Protein AF-A0A9N8EQL4-F1 (afdb_monomer)

Radius of gyration: 40.61 Å; Cα contacts (8 Å, |Δi|>4): 256; chains: 1; bounding box: 116×102×112 Å

Nearest PDB structures (foldseek):
  4igg-assembly1_B  TM=1.109E-01  e=1.130E+00  Homo sapiens

Mean predicted aligned error: 20.44 Å

Solvent-accessible surface area (backbone atoms only — not comparable to full-atom values): 41469 Å² total; per-residue (Å²): 139,85,81,80,78,74,87,68,66,78,86,75,58,50,52,64,59,48,33,56,56,42,54,61,51,67,72,41,88,84,55,55,69,75,57,42,54,52,46,50,58,49,37,58,51,29,48,55,47,47,56,52,39,72,76,68,71,62,77,63,97,49,57,72,53,55,50,52,41,52,54,41,54,54,48,58,75,73,49,81,53,65,71,59,38,54,52,42,52,56,49,39,53,53,46,50,53,53,46,52,51,51,52,50,55,51,51,52,52,50,50,51,53,48,53,52,50,45,54,55,46,52,62,45,52,78,69,52,81,52,68,71,63,37,53,53,50,50,55,52,42,54,55,48,50,56,52,44,51,61,48,52,56,55,49,52,58,62,51,58,64,66,74,56,70,85,70,76,84,81,83,86,83,82,90,84,83,89,82,84,90,84,86,83,88,82,87,87,83,87,82,86,81,91,78,84,78,89,76,86,81,80,80,76,80,75,79,78,70,83,78,83,70,61,66,70,56,42,70,77,36,51,75,59,47,57,50,47,53,55,45,54,56,49,52,76,72,47,83,53,64,71,60,37,54,54,48,52,58,50,44,54,56,49,50,57,51,50,53,56,48,54,54,48,51,59,52,48,55,58,50,53,76,71,59,83,82,76,90,84,78,85,87,77,92,69,88,76,77,72,85,92,64,64,68,69,50,43,74,76,36,47,76,60,43,53,50,48,52,56,46,52,56,49,57,73,74,48,82,53,64,73,61,39,53,52,48,51,55,50,43,54,56,52,50,54,49,50,53,52,50,52,50,49,48,54,53,45,53,58,49,72,76,47,55,67,72,57,55,52,50,46,55,50,44,60,53,46,62,73,70,53,84,52,66,68,64,38,51,53,47,49,54,52,44,53,54,50,52,51,55,50,49,55,53,47,52,31,59,73,48,38,90,64,26,47,52,54,57,50,39,56,50,36,52,56,50,39,75,70,42,90,46,69,73,56,31,55,56,32,50,58,50,39,52,56,41,50,53,52,46,56,75,66,46,77,74,82,70,90,64,77,89,72,52,72,66,56,55,57,46,52,57,48,47,55,54,50,42,58,53,22,61,77,65,70,36,61,78,54,40,42,55,45,31,54,51,48,42,35,65,73,40,50,91,48,81,90,68,73,76,64,94,84,62,64,85,92,46,53,70,60,48,22,55,53,40,33,53,9,49,57,45,56,73,75,45,82,83,57,90,89,56,60,73,74,41,62,76,53,51,70,97,70,60,47,66,65,55,39,45,72,75,68,43,60,66,75,55,54,53,52,49,51,55,48,52,58,52,56,60,66,72,72,74,82,84,83,79,89,86,82,89,81,89,81,92,76,88,76,92,85,83,90,80,90,89,80,87,86,78,83,86,80,90,78,80,92,79,90,81,83,88,80,87,78,84,89,78,84,92,77,90,84,82,91,87,80,90,78,86,79,84,85,76,87,78,87,83,84,82,89,78,89,80,83,88,81,88,84,82,85,79,86,79,87,86,137

Secondary structure (DSSP, 8-state):
---------TTS--HHHHHHHHHHHHTSTT--HHHHHHHHHHHHHHHHHHHHHHHH----SSHHHHHHHHHHHHHHHH---HHHHHHHHHHHHHHHHHHHHHHHHHHHHHHHHHHHHHHHHHHHHTT---HHHHHHHHHHHHHHHHHHHHHHHHHHHHHHTTTTTTSTTSS-------------------------------------------HHHHHH-HHHHHHHHHHHHHHHH---HHHHHHHHHHHHHHHHHHHHHHHHHHHHHHHHTTTTT-----------PPP---HHHHHH-HHHHHHHHHHHHHHHH---HHHHHHHHHHHHHHHHHHHHHHHHHHHHHHHHT--HHHHHHHHHHHHHTTT---HHHHHHHHHHHHHHHHHHHHHHHHHHTHHHHHHHHHHHHHHHHHHT--SHHHHHHHHHHHHHHHHHHHHHS---S------HHHHHHHHHHHHHHHHHHHTT-HHHHHHHHHHHHHHHT-S-TTS---TT--GGGHHHHHHHHHHHHHHHHHSPPPTTS-HHHHTTS-S---HHHHHHHHS-HHHHHHHHHHHHHHHTSSSSS-S----------------------------------------------------------PPPPP----------------

Structure (mmCIF, N/CA/C/O backbone):
data_AF-A0A9N8EQL4-F1
#
_entry.id   AF-A0A9N8EQL4-F1
#
loop_
_atom_site.group_PDB
_atom_site.id
_atom_site.type_symbol
_atom_site.label_atom_id
_atom_site.label_alt_id
_atom_site.label_comp_id
_atom_site.label_asym_id
_atom_site.label_entity_id
_atom_site.label_seq_id
_atom_site.pdbx_PDB_ins_code
_atom_site.Cartn_x
_atom_site.Cartn_y
_atom_site.Cartn_z
_atom_site.occupancy
_atom_site.B_iso_or_equiv
_atom_site.auth_seq_id
_atom_site.auth_comp_id
_atom_site.auth_asym_id
_atom_site.auth_atom_id
_atom_site.pdbx_PDB_model_num
ATOM 1 N N . MET A 1 1 ? 30.449 40.321 21.499 1.00 38.22 1 MET A N 1
ATOM 2 C CA . MET A 1 1 ? 30.575 39.384 20.358 1.00 38.22 1 MET A CA 1
ATOM 3 C C . MET A 1 1 ? 29.457 38.340 20.396 1.00 38.22 1 MET A C 1
ATOM 5 O O . MET A 1 1 ? 29.540 37.383 21.153 1.00 38.22 1 MET A O 1
ATOM 9 N N . GLY A 1 2 ? 28.374 38.540 19.640 1.00 37.50 2 GLY A N 1
ATOM 10 C CA . GLY A 1 2 ? 27.228 37.623 19.613 1.00 37.50 2 GLY A CA 1
ATOM 11 C C . GLY A 1 2 ? 27.348 36.599 18.486 1.00 37.50 2 GLY A C 1
ATOM 12 O O . GLY A 1 2 ? 27.033 36.903 17.336 1.00 37.50 2 GLY A O 1
ATOM 13 N N . THR A 1 3 ? 27.781 35.376 18.791 1.00 39.97 3 THR A N 1
ATOM 14 C CA . THR A 1 3 ? 27.776 34.288 17.807 1.00 39.97 3 THR A CA 1
ATOM 15 C C . THR A 1 3 ? 26.335 33.836 17.561 1.00 39.97 3 THR A C 1
ATOM 17 O O . THR A 1 3 ? 25.688 33.200 18.394 1.00 39.97 3 THR A O 1
ATOM 20 N N . LYS A 1 4 ? 25.791 34.182 16.388 1.00 38.03 4 LYS A N 1
ATOM 21 C CA . LYS A 1 4 ? 24.491 33.680 15.924 1.00 38.03 4 LYS A CA 1
ATOM 22 C C . LYS A 1 4 ? 24.575 32.154 15.788 1.00 38.03 4 LYS A C 1
ATOM 24 O O . LYS A 1 4 ? 25.094 31.635 14.800 1.00 38.03 4 LYS A O 1
ATOM 29 N N . LEU A 1 5 ? 24.056 31.431 16.783 1.00 42.59 5 LEU A N 1
ATOM 30 C CA . LEU A 1 5 ? 23.903 29.977 16.754 1.00 42.59 5 LEU A CA 1
ATOM 31 C C . LEU A 1 5 ? 23.046 29.579 15.543 1.00 42.59 5 LEU A C 1
ATOM 33 O O . LEU A 1 5 ? 21.822 29.738 15.536 1.00 42.59 5 LEU A O 1
ATOM 37 N N . LYS A 1 6 ? 23.701 29.042 14.506 1.00 48.06 6 LYS A N 1
ATOM 38 C CA . LYS A 1 6 ? 23.047 28.415 13.352 1.00 48.06 6 LYS A CA 1
ATOM 39 C C . LYS A 1 6 ? 22.039 27.386 13.880 1.00 48.06 6 LYS A C 1
ATOM 41 O O . LYS A 1 6 ? 22.406 26.496 14.648 1.00 48.06 6 LYS A O 1
ATOM 46 N N . LYS A 1 7 ? 20.766 27.492 13.476 1.00 49.44 7 LYS A N 1
ATOM 47 C CA . LYS A 1 7 ? 19.726 26.484 13.752 1.00 49.44 7 LYS A CA 1
ATOM 48 C C . LYS A 1 7 ? 20.105 25.185 13.031 1.00 49.44 7 LYS A C 1
ATOM 50 O O . LYS A 1 7 ? 19.648 24.923 11.923 1.00 49.44 7 LYS A O 1
ATOM 55 N N . SER A 1 8 ? 20.985 24.392 13.638 1.00 52.16 8 SER A N 1
ATOM 56 C CA . SER A 1 8 ? 21.364 23.083 13.123 1.00 52.16 8 SER A CA 1
ATOM 57 C C . SER A 1 8 ? 20.142 22.169 13.117 1.00 52.16 8 SER A C 1
ATOM 59 O O . SER A 1 8 ? 19.316 22.163 14.038 1.00 52.16 8 SER A O 1
ATOM 61 N N . ASN A 1 9 ? 20.001 21.430 12.021 1.00 64.06 9 ASN A N 1
ATOM 62 C CA . ASN A 1 9 ? 18.875 20.554 11.756 1.00 64.06 9 ASN A CA 1
ATOM 63 C C . ASN A 1 9 ? 18.870 19.424 12.803 1.00 64.06 9 ASN A C 1
ATOM 65 O O . ASN A 1 9 ? 19.632 18.466 12.696 1.00 64.06 9 ASN A O 1
ATOM 69 N N . ALA A 1 10 ? 18.038 19.551 13.844 1.00 58.00 10 ALA A N 1
ATOM 70 C CA . ALA A 1 10 ? 18.048 18.684 15.031 1.00 58.00 10 ALA A CA 1
ATOM 71 C C . ALA A 1 10 ? 17.836 17.184 14.727 1.00 58.00 10 ALA A C 1
ATOM 73 O O . ALA A 1 10 ? 18.070 16.339 15.591 1.00 58.00 10 ALA A O 1
ATOM 74 N N . ALA A 1 11 ? 17.400 16.855 13.507 1.00 62.19 11 ALA A N 1
ATOM 75 C CA . ALA A 1 11 ? 17.237 15.492 13.022 1.00 62.19 11 ALA A CA 1
ATOM 76 C C . ALA A 1 11 ? 18.567 14.768 12.730 1.00 62.19 11 ALA A C 1
ATOM 78 O O . ALA A 1 11 ? 18.601 13.547 12.852 1.00 62.19 11 ALA A O 1
ATOM 79 N N . ASN A 1 12 ? 19.646 15.493 12.406 1.00 74.81 12 ASN A N 1
ATOM 80 C CA . ASN A 1 12 ? 20.935 14.901 12.013 1.00 74.81 12 ASN A CA 1
ATOM 81 C C . ASN A 1 12 ? 21.989 14.870 13.126 1.00 74.81 12 ASN A C 1
ATOM 83 O O . ASN A 1 12 ? 23.071 14.342 12.903 1.00 74.81 12 ASN A O 1
ATOM 87 N N . MET A 1 13 ? 21.698 15.413 14.309 1.00 84.75 13 MET A N 1
ATOM 88 C CA . MET A 1 13 ? 22.673 15.407 15.399 1.00 84.75 13 MET A CA 1
ATOM 89 C C . MET A 1 13 ? 22.891 13.993 15.949 1.00 84.75 13 MET A C 1
ATOM 91 O O . MET A 1 13 ? 21.925 13.282 16.270 1.00 84.75 13 MET A O 1
ATOM 95 N N . GLY A 1 14 ? 24.160 13.620 16.115 1.00 84.44 14 GLY A N 1
ATOM 96 C CA . GLY A 1 14 ? 24.559 12.353 16.724 1.00 84.44 14 GLY A CA 1
ATOM 97 C C . GLY A 1 14 ? 24.089 12.239 18.185 1.00 84.44 14 GLY A C 1
ATOM 98 O O . GLY A 1 14 ? 23.770 13.250 18.816 1.00 84.44 14 GLY A O 1
ATOM 99 N N . PRO A 1 15 ? 24.001 11.026 18.769 1.00 84.88 15 PRO A N 1
ATOM 100 C CA . PRO A 1 15 ? 23.657 10.856 20.183 1.00 84.88 15 PRO A CA 1
ATOM 101 C C . PRO A 1 15 ? 24.523 11.715 21.114 1.00 84.88 15 PRO A C 1
ATOM 103 O O . PRO A 1 15 ? 23.956 12.447 21.917 1.00 84.88 15 PRO A O 1
ATOM 106 N N . LYS A 1 16 ? 25.851 11.731 20.919 1.00 87.50 16 LYS A N 1
ATOM 107 C CA . LYS A 1 16 ? 26.805 12.529 21.713 1.00 87.50 16 LYS A CA 1
ATOM 108 C C . LYS A 1 16 ? 26.514 14.034 21.663 1.00 87.50 16 LYS A C 1
ATOM 110 O O . LYS A 1 16 ? 26.359 14.670 22.697 1.00 87.50 16 LYS A O 1
ATOM 115 N N . GLU A 1 17 ? 26.317 14.597 20.474 1.00 89.94 17 GLU A N 1
ATOM 116 C CA . GLU A 1 17 ? 25.975 16.021 20.313 1.00 89.94 17 GLU A CA 1
ATOM 117 C C . GLU A 1 17 ? 24.614 16.366 20.937 1.00 89.94 17 GLU A C 1
ATOM 119 O O . GLU A 1 17 ? 24.402 17.464 21.459 1.00 89.94 17 GLU A O 1
ATOM 124 N N . ARG A 1 18 ? 23.658 15.426 20.886 1.00 90.69 18 ARG A N 1
ATOM 125 C CA . ARG A 1 18 ? 22.353 15.587 21.537 1.00 90.69 18 ARG A CA 1
ATOM 126 C C . ARG A 1 18 ? 22.461 15.540 23.056 1.00 90.69 18 ARG A C 1
ATOM 128 O O . ARG A 1 18 ? 21.713 16.287 23.678 1.00 90.69 18 ARG A O 1
ATOM 135 N N . ILE A 1 19 ? 23.361 14.730 23.625 1.00 93.56 19 ILE A N 1
ATOM 136 C CA . ILE A 1 19 ? 23.666 14.744 25.066 1.00 93.56 19 ILE A CA 1
ATOM 137 C C . ILE A 1 19 ? 24.134 16.143 25.439 1.00 93.56 19 ILE A C 1
ATOM 139 O O . ILE A 1 19 ? 23.432 16.811 26.184 1.00 93.56 19 ILE A O 1
ATOM 143 N N . VAL A 1 20 ? 25.206 16.637 24.809 1.00 94.56 20 VAL A N 1
ATOM 144 C CA . VAL A 1 20 ? 25.783 17.966 25.092 1.00 94.56 20 VAL A CA 1
ATOM 145 C C . VAL A 1 20 ? 24.726 19.072 25.019 1.00 94.56 20 VAL A C 1
ATOM 147 O O . VAL A 1 20 ? 24.620 19.916 25.906 1.00 94.56 20 VAL A O 1
ATOM 150 N N . LYS A 1 21 ? 23.873 19.055 23.989 1.00 94.12 21 LYS A N 1
ATOM 151 C CA . LYS A 1 21 ? 22.802 20.051 23.834 1.00 94.12 21 LYS A CA 1
ATOM 152 C C . LYS A 1 21 ? 21.706 19.944 24.896 1.00 94.12 21 LYS A C 1
ATOM 154 O O . LYS A 1 21 ? 21.074 20.952 25.203 1.00 94.12 21 LYS A O 1
ATOM 159 N N . ILE A 1 22 ? 21.414 18.743 25.392 1.00 94.06 22 ILE A N 1
ATOM 160 C CA . ILE A 1 22 ? 20.430 18.535 26.458 1.00 94.06 22 ILE A CA 1
ATOM 161 C C . ILE A 1 22 ? 21.021 18.921 27.810 1.00 94.06 22 ILE A C 1
ATOM 163 O O . ILE A 1 22 ? 20.327 19.620 28.541 1.00 94.06 22 ILE A O 1
ATOM 167 N N . THR A 1 23 ? 22.277 18.567 28.096 1.00 95.56 23 THR A N 1
ATOM 168 C CA . THR A 1 23 ? 23.006 19.011 29.296 1.00 95.56 23 THR A CA 1
ATOM 169 C C . THR A 1 23 ? 22.996 20.534 29.385 1.00 95.56 23 THR A C 1
ATOM 171 O O . THR A 1 23 ? 22.455 21.089 30.333 1.00 95.56 23 THR A O 1
ATOM 174 N N . ARG A 1 24 ? 23.396 21.215 28.302 1.00 95.12 24 ARG A N 1
ATOM 175 C CA . ARG A 1 24 ? 23.391 22.684 28.237 1.00 95.12 24 ARG A CA 1
ATOM 176 C C . ARG A 1 24 ? 22.005 23.305 28.410 1.00 95.12 24 ARG A C 1
ATOM 178 O O . ARG A 1 24 ? 21.882 24.439 28.847 1.00 95.12 24 ARG A O 1
ATOM 185 N N . ARG A 1 25 ? 20.939 22.604 28.008 1.00 93.38 25 ARG A N 1
ATOM 186 C CA . ARG A 1 25 ? 19.567 23.070 28.260 1.00 93.38 25 ARG A CA 1
ATOM 187 C C . ARG A 1 25 ? 19.182 22.877 29.716 1.00 93.38 25 ARG A C 1
ATOM 189 O O . ARG A 1 25 ? 18.545 23.763 30.251 1.00 93.38 25 ARG A O 1
ATOM 196 N N . LEU A 1 26 ? 19.537 21.747 30.325 1.00 94.88 26 LEU A N 1
ATOM 197 C CA . LEU A 1 26 ? 19.252 21.452 31.731 1.00 94.88 26 LEU A CA 1
ATOM 198 C C . LEU A 1 26 ? 19.918 22.439 32.696 1.00 94.88 26 LEU A C 1
ATOM 200 O O . LEU A 1 26 ? 19.349 22.688 33.753 1.00 94.88 26 LEU A O 1
ATOM 204 N N . GLU A 1 27 ? 21.062 23.001 32.306 1.00 94.62 27 GLU A N 1
ATOM 205 C CA . GLU A 1 27 ? 21.776 24.077 33.010 1.00 94.62 27 GLU A CA 1
ATOM 206 C C . GLU A 1 27 ? 21.082 25.449 32.908 1.00 94.62 27 GLU A C 1
ATOM 208 O O . GLU A 1 27 ? 21.457 26.374 33.613 1.00 94.62 27 GLU A O 1
ATOM 213 N N . GLN A 1 28 ? 20.078 25.622 32.037 1.00 92.94 28 GLN A N 1
ATOM 214 C CA . GLN A 1 28 ? 19.324 26.877 31.958 1.00 92.94 28 GLN A CA 1
ATOM 215 C C . GLN A 1 28 ? 18.228 26.899 33.036 1.00 92.94 28 GLN A C 1
ATOM 217 O O . GLN A 1 28 ? 17.279 26.112 32.971 1.00 92.94 28 GLN A O 1
ATOM 222 N N . ASP A 1 29 ? 18.316 27.846 33.974 1.00 75.75 29 ASP A N 1
ATOM 223 C CA . ASP A 1 29 ? 17.461 27.929 35.175 1.00 75.75 29 ASP A CA 1
ATOM 224 C C . ASP A 1 29 ? 15.959 28.137 34.909 1.00 75.75 29 ASP A C 1
ATOM 226 O O . ASP A 1 29 ? 15.126 27.927 35.785 1.00 75.75 29 ASP A O 1
ATOM 230 N N . GLN A 1 30 ? 15.565 28.480 33.680 1.00 91.62 30 GLN A N 1
ATOM 231 C CA . GLN A 1 30 ? 14.168 28.778 33.331 1.00 91.62 30 GLN A CA 1
ATOM 232 C C . GLN A 1 30 ? 13.333 27.548 32.923 1.00 91.62 30 GLN A C 1
ATOM 234 O O . GLN A 1 30 ? 12.227 27.674 32.389 1.00 91.62 30 GLN A O 1
ATOM 239 N N . LEU A 1 31 ? 13.835 26.328 33.125 1.00 91.88 31 LEU A N 1
ATOM 240 C CA . LEU A 1 31 ? 13.085 25.117 32.795 1.00 91.88 31 LEU A CA 1
ATOM 241 C C . LEU A 1 31 ? 12.140 24.710 33.926 1.00 91.88 31 LEU A C 1
ATOM 243 O O . LEU A 1 31 ? 12.568 24.217 34.966 1.00 91.88 31 LEU A O 1
ATOM 247 N N . GLY A 1 32 ? 10.833 24.774 33.662 1.00 92.38 32 GLY A N 1
ATOM 248 C CA . GLY A 1 32 ? 9.834 24.220 34.577 1.00 92.38 32 GLY A CA 1
ATOM 249 C C . GLY A 1 32 ? 10.084 22.730 34.901 1.00 92.38 32 GLY A C 1
ATOM 250 O O . GLY A 1 32 ? 10.570 21.977 34.042 1.00 92.38 32 GLY A O 1
ATOM 251 N N . PRO A 1 33 ? 9.695 22.254 36.100 1.00 87.00 33 PRO A N 1
ATOM 252 C CA . PRO A 1 33 ? 10.081 20.941 36.639 1.00 87.00 33 PRO A CA 1
ATOM 253 C C . PRO A 1 33 ? 9.713 19.773 35.713 1.00 87.00 33 PRO A C 1
ATOM 255 O O . PRO A 1 33 ? 10.498 18.850 35.488 1.00 87.00 33 PRO A O 1
ATOM 258 N N . LYS A 1 34 ? 8.555 19.859 35.049 1.00 80.94 34 LYS A N 1
ATOM 259 C CA . LYS A 1 34 ? 8.093 18.863 34.069 1.00 80.94 34 LYS A CA 1
ATOM 260 C C . LYS A 1 34 ? 8.995 18.756 32.833 1.00 80.94 34 LYS A C 1
ATOM 262 O O . LYS A 1 34 ? 9.129 17.675 32.257 1.00 80.94 34 LYS A O 1
ATOM 267 N N . MET A 1 35 ? 9.576 19.866 32.377 1.00 89.94 35 MET A N 1
ATOM 268 C CA . MET A 1 35 ? 10.504 19.874 31.242 1.00 89.94 35 MET A CA 1
ATOM 269 C C . MET A 1 35 ? 11.898 19.410 31.656 1.00 89.94 35 MET A C 1
ATOM 271 O O . MET A 1 35 ? 12.510 18.651 30.903 1.00 89.94 35 MET A O 1
ATOM 275 N N . LYS A 1 36 ? 12.348 19.781 32.860 1.00 90.19 36 LYS A N 1
ATOM 276 C CA . LYS A 1 36 ? 13.605 19.300 33.447 1.00 90.19 36 LYS A CA 1
ATOM 277 C C . LYS A 1 36 ? 13.603 17.771 33.571 1.00 90.19 36 LYS A C 1
ATOM 279 O O . LYS A 1 36 ? 14.481 17.120 33.013 1.00 90.19 36 LYS A O 1
ATOM 284 N N . ALA A 1 37 ? 12.535 17.185 34.120 1.00 79.50 37 ALA A N 1
ATOM 285 C CA . ALA A 1 37 ? 12.362 15.730 34.200 1.00 79.50 37 ALA A CA 1
ATOM 286 C C . ALA A 1 37 ? 12.394 15.037 32.820 1.00 79.50 37 ALA A C 1
ATOM 288 O O . ALA A 1 37 ? 13.039 14.006 32.640 1.00 79.50 37 ALA A O 1
ATOM 289 N N . LYS A 1 38 ? 11.749 15.623 31.798 1.00 81.62 38 LYS A N 1
ATOM 290 C CA . LYS A 1 38 ? 11.783 15.082 30.424 1.00 81.62 38 LYS A CA 1
ATOM 291 C C . LYS A 1 38 ? 13.176 15.125 29.801 1.00 81.62 38 LYS A C 1
ATOM 293 O O . LYS A 1 38 ? 13.519 14.230 29.028 1.00 81.62 38 LYS A O 1
ATOM 298 N N . LEU A 1 39 ? 13.931 16.191 30.053 1.00 91.12 39 LEU A N 1
ATOM 299 C CA . LEU A 1 39 ? 15.278 16.356 29.519 1.00 91.12 39 LEU A CA 1
ATOM 300 C C . LEU A 1 39 ? 16.269 15.431 30.231 1.00 91.12 39 LEU A C 1
ATOM 302 O O . LEU A 1 39 ? 17.049 14.793 29.533 1.00 91.12 39 LEU A O 1
ATOM 306 N N . LEU A 1 40 ? 16.163 15.267 31.553 1.00 86.81 40 LEU A N 1
ATOM 307 C CA . LEU A 1 40 ? 16.948 14.294 32.323 1.00 86.81 40 LEU A CA 1
ATOM 308 C C . LEU A 1 40 ? 16.703 12.860 31.840 1.00 86.81 40 LEU A C 1
ATOM 310 O O . LEU A 1 40 ? 17.650 12.182 31.455 1.00 86.81 40 LEU A O 1
ATOM 314 N N . ALA A 1 41 ? 15.439 12.439 31.707 1.00 79.81 41 ALA A N 1
ATOM 315 C CA . ALA A 1 41 ? 15.112 11.119 31.157 1.00 79.81 41 ALA A CA 1
ATOM 316 C C . ALA A 1 41 ? 15.688 10.928 29.741 1.00 79.81 41 ALA A C 1
ATOM 318 O O . ALA A 1 41 ? 16.169 9.859 29.370 1.00 79.81 41 ALA A O 1
ATOM 319 N N . ARG A 1 42 ? 15.679 11.983 28.916 1.00 86.19 42 ARG A N 1
ATOM 320 C CA . ARG A 1 42 ? 16.265 11.928 27.573 1.00 86.19 42 ARG A CA 1
ATOM 321 C C . ARG A 1 42 ? 17.794 11.890 27.590 1.00 86.19 42 ARG A C 1
ATOM 323 O O . ARG A 1 42 ? 18.363 11.286 26.683 1.00 86.19 42 ARG A O 1
ATOM 330 N N . LEU A 1 43 ? 18.433 12.518 28.572 1.00 91.50 43 LEU A N 1
ATOM 331 C CA . LEU A 1 43 ? 19.878 12.501 28.771 1.00 91.50 43 LEU A CA 1
ATOM 332 C C . LEU A 1 43 ? 20.355 11.096 29.152 1.00 91.50 43 LEU A C 1
ATOM 334 O O . LEU A 1 43 ? 21.175 10.546 28.422 1.00 91.50 43 LEU A O 1
ATOM 338 N N . VAL A 1 44 ? 19.747 10.484 30.175 1.00 83.62 44 VAL A N 1
ATOM 339 C CA . VAL A 1 44 ? 20.032 9.101 30.609 1.00 83.62 44 VAL A CA 1
ATOM 340 C C . VAL A 1 44 ? 19.888 8.123 29.439 1.00 83.62 44 VAL A C 1
ATOM 342 O O . VAL A 1 44 ? 20.768 7.305 29.177 1.00 83.62 44 VAL A O 1
ATOM 345 N N . MET A 1 45 ? 18.823 8.260 28.639 1.00 80.62 45 MET A N 1
ATOM 346 C CA . MET A 1 45 ? 18.635 7.425 27.447 1.00 80.62 45 MET A CA 1
ATOM 347 C C . MET A 1 45 ? 19.701 7.639 26.370 1.00 80.62 45 MET A C 1
ATOM 349 O O . MET A 1 45 ? 20.111 6.684 25.712 1.00 80.62 45 MET A O 1
ATOM 353 N N . LEU A 1 46 ? 20.104 8.885 26.117 1.00 86.19 46 LEU A N 1
ATOM 354 C CA . LEU A 1 46 ? 21.121 9.163 25.107 1.00 86.19 46 LEU A CA 1
ATOM 355 C C . LEU A 1 46 ? 22.509 8.714 25.562 1.00 86.19 46 LEU A C 1
ATOM 357 O O . LEU A 1 46 ? 23.268 8.277 24.702 1.00 86.19 46 LEU A O 1
ATOM 361 N N . GLN A 1 47 ? 22.808 8.787 26.861 1.00 86.50 47 GLN A N 1
ATOM 362 C CA . GLN A 1 47 ? 24.024 8.237 27.462 1.00 86.50 47 GLN A CA 1
ATOM 363 C C . GLN A 1 47 ? 24.053 6.716 27.306 1.00 86.50 47 GLN A C 1
ATOM 365 O O . GLN A 1 47 ? 24.947 6.209 26.641 1.00 86.50 47 GLN A O 1
ATOM 370 N N . GLY A 1 48 ? 22.994 6.007 27.715 1.00 77.94 48 GLY A N 1
ATOM 371 C CA . GLY A 1 48 ? 22.905 4.556 27.502 1.00 77.94 48 GLY A CA 1
ATOM 372 C C . GLY A 1 48 ? 22.985 4.147 26.024 1.00 77.94 48 GLY A C 1
ATOM 373 O O . GLY A 1 48 ? 23.592 3.132 25.686 1.00 77.94 48 GLY A O 1
ATOM 374 N N . LEU A 1 49 ? 22.433 4.956 25.109 1.00 74.88 49 LEU A N 1
ATOM 375 C CA . LEU A 1 49 ? 22.642 4.760 23.673 1.00 74.88 49 LEU A CA 1
ATOM 376 C C . LEU A 1 49 ? 24.103 4.994 23.279 1.00 74.88 49 LEU A C 1
ATOM 378 O O . LEU A 1 49 ? 24.638 4.184 22.538 1.00 74.88 49 LEU A O 1
ATOM 382 N N . ALA A 1 50 ? 24.741 6.078 23.722 1.00 80.75 50 ALA A N 1
ATOM 383 C CA . ALA A 1 50 ? 26.131 6.387 23.389 1.00 80.75 50 ALA A CA 1
ATOM 384 C C . ALA A 1 50 ? 27.103 5.305 23.889 1.00 80.75 50 ALA A C 1
ATOM 386 O O . ALA A 1 50 ? 27.998 4.918 23.137 1.00 80.75 50 ALA A O 1
ATOM 387 N N . ASP A 1 51 ? 26.861 4.766 25.083 1.00 76.50 51 ASP A N 1
ATOM 388 C CA . ASP A 1 51 ? 27.681 3.722 25.701 1.00 76.50 51 ASP A CA 1
ATOM 389 C C . ASP A 1 51 ? 27.428 2.353 25.053 1.00 76.50 51 ASP A C 1
ATOM 391 O O . ASP A 1 51 ? 28.365 1.624 24.728 1.00 76.50 51 ASP A O 1
ATOM 395 N N . GLY A 1 52 ? 26.163 2.030 24.753 1.00 63.09 52 GLY A N 1
ATOM 396 C CA . GLY A 1 52 ? 25.803 0.832 23.987 1.00 63.09 52 GLY A CA 1
ATOM 397 C C . GLY A 1 52 ? 26.292 0.875 22.533 1.00 63.09 52 GLY A C 1
ATOM 398 O O . GLY A 1 52 ? 26.678 -0.151 21.973 1.00 63.09 52 GLY A O 1
ATOM 399 N N . PHE A 1 53 ? 26.345 2.062 21.916 1.00 55.84 53 PHE A N 1
ATOM 400 C CA . PHE A 1 53 ? 26.936 2.252 20.587 1.00 55.84 53 PHE A CA 1
ATOM 401 C C . PHE A 1 53 ? 28.439 1.997 20.578 1.00 55.84 53 PHE A C 1
ATOM 403 O O . PHE A 1 53 ? 28.939 1.488 19.576 1.00 55.84 53 PHE A O 1
ATOM 410 N N . ALA A 1 54 ? 29.139 2.328 21.665 1.00 56.19 54 ALA A N 1
ATOM 411 C CA . ALA A 1 54 ? 30.580 2.135 21.764 1.00 56.19 54 ALA A CA 1
ATOM 412 C C . ALA A 1 54 ? 30.974 0.651 21.841 1.00 56.19 54 ALA A C 1
ATOM 414 O O . ALA A 1 54 ? 32.030 0.293 21.332 1.00 56.19 54 ALA A O 1
ATOM 415 N N . LYS A 1 55 ? 30.127 -0.213 22.424 1.00 58.03 55 LYS A N 1
ATOM 416 C CA . LYS A 1 55 ? 30.465 -1.632 22.633 1.00 58.03 55 LYS A CA 1
ATOM 417 C C . LYS A 1 55 ? 30.124 -2.559 21.458 1.00 58.03 55 LYS A C 1
ATOM 419 O O . LYS A 1 55 ? 30.844 -3.525 21.253 1.00 58.03 55 LYS A O 1
ATOM 424 N N . GLU A 1 56 ? 29.089 -2.277 20.656 1.00 54.22 56 GLU A N 1
ATOM 425 C CA . GLU A 1 56 ? 28.692 -3.192 19.558 1.00 54.22 56 GLU A CA 1
ATOM 426 C C . GLU A 1 56 ? 28.312 -2.525 18.221 1.00 54.22 56 GLU A C 1
ATOM 428 O O . GLU A 1 56 ? 27.969 -3.217 17.256 1.00 54.22 56 GLU A O 1
ATOM 433 N N . GLY A 1 57 ? 28.325 -1.190 18.118 1.00 60.31 57 GLY A N 1
ATOM 434 C CA . GLY A 1 57 ? 28.073 -0.456 16.866 1.00 60.31 57 GLY A CA 1
ATOM 435 C C . GLY A 1 57 ? 26.690 -0.652 16.212 1.00 60.31 57 GLY A C 1
ATOM 436 O O . GLY A 1 57 ? 26.391 -0.021 15.195 1.00 60.31 57 GLY A O 1
ATOM 437 N N . LYS A 1 58 ? 25.803 -1.492 16.759 1.00 65.75 58 LYS A N 1
ATOM 438 C CA . LYS A 1 58 ? 24.507 -1.833 16.154 1.00 65.75 58 LYS A CA 1
ATOM 439 C C . LYS A 1 58 ? 23.370 -1.134 16.889 1.00 65.75 58 LYS A C 1
ATOM 441 O O . LYS A 1 58 ? 23.089 -1.408 18.049 1.00 65.75 58 LYS A O 1
ATOM 446 N N . GLN A 1 59 ? 22.659 -0.251 16.180 1.00 66.69 59 GLN A N 1
ATOM 447 C CA . GLN A 1 59 ? 21.404 0.321 16.684 1.00 66.69 59 GLN A CA 1
ATOM 448 C C . GLN A 1 59 ? 20.438 -0.833 17.018 1.00 66.69 59 GLN A C 1
ATOM 450 O O . GLN A 1 59 ? 20.286 -1.738 16.185 1.00 66.69 59 GLN A O 1
ATOM 455 N N . PRO A 1 60 ? 19.722 -0.802 18.159 1.00 76.06 60 PRO A N 1
ATOM 456 C CA . PRO A 1 60 ? 18.698 -1.799 18.434 1.00 76.06 60 PRO A CA 1
ATOM 457 C C . PRO A 1 60 ? 17.683 -1.812 17.289 1.00 76.06 60 PRO A C 1
ATOM 459 O O . PRO A 1 60 ? 17.259 -0.763 16.803 1.00 76.06 60 PRO A O 1
ATOM 462 N N . ALA A 1 61 ? 17.264 -3.004 16.855 1.00 79.25 61 ALA A N 1
ATOM 463 C CA . ALA A 1 61 ? 16.385 -3.176 15.695 1.00 79.25 61 ALA A CA 1
ATOM 464 C C . ALA A 1 61 ? 15.077 -2.362 15.779 1.00 79.25 61 ALA A C 1
ATOM 466 O O . ALA A 1 61 ? 14.495 -2.024 14.746 1.00 79.25 61 ALA A O 1
ATOM 467 N N . PHE A 1 62 ? 14.624 -2.054 17.000 1.00 87.81 62 PHE A N 1
ATOM 468 C CA . PHE A 1 62 ? 13.412 -1.293 17.290 1.00 87.81 62 PHE A CA 1
ATOM 469 C C . PHE A 1 62 ? 13.667 -0.284 18.421 1.00 87.81 62 PHE A C 1
ATOM 471 O O . PHE A 1 62 ? 13.212 -0.505 19.549 1.00 87.81 62 PHE A O 1
ATOM 478 N N . PRO A 1 63 ? 14.342 0.847 18.139 1.00 82.06 63 PRO A N 1
ATOM 479 C CA . PRO A 1 63 ? 14.803 1.768 19.178 1.00 82.06 63 PRO A CA 1
ATOM 480 C C . PRO A 1 63 ? 13.643 2.307 20.020 1.00 82.06 63 PRO A C 1
ATOM 482 O O . PRO A 1 63 ? 13.752 2.401 21.232 1.00 82.06 63 PRO A O 1
ATOM 485 N N . GLY A 1 64 ? 12.477 2.556 19.414 1.00 86.12 64 GLY A N 1
ATOM 486 C CA . GLY A 1 64 ? 11.306 3.048 20.144 1.00 86.12 64 GLY A CA 1
ATOM 487 C C . GLY A 1 64 ? 10.666 2.047 21.118 1.00 86.12 64 GLY A C 1
ATOM 488 O O . GLY A 1 64 ? 10.022 2.487 22.065 1.00 86.12 64 GLY A O 1
ATOM 489 N N . LEU A 1 65 ? 10.798 0.731 20.902 1.00 90.56 65 LEU A N 1
ATOM 490 C CA . LEU A 1 65 ? 10.293 -0.275 21.852 1.00 90.56 65 LEU A CA 1
ATOM 491 C C . LEU A 1 65 ? 11.304 -0.530 22.967 1.00 90.56 65 LEU A C 1
ATOM 493 O O . LEU A 1 65 ? 10.902 -0.542 24.125 1.00 90.56 65 LEU A O 1
ATOM 497 N N . ALA A 1 66 ? 12.592 -0.628 22.624 1.00 87.00 66 ALA A N 1
ATOM 498 C CA . ALA A 1 66 ? 13.676 -0.700 23.603 1.00 87.00 66 ALA A CA 1
ATOM 499 C C . ALA A 1 66 ? 13.630 0.501 24.564 1.00 87.00 66 ALA A C 1
ATOM 501 O O . ALA A 1 66 ? 13.681 0.337 25.776 1.00 87.00 66 ALA A O 1
ATOM 502 N N . MET A 1 67 ? 13.386 1.697 24.021 1.00 83.50 67 MET A N 1
ATOM 503 C CA . MET A 1 67 ? 13.220 2.925 24.795 1.00 83.50 67 MET A CA 1
ATOM 504 C C . MET A 1 67 ? 12.049 2.853 25.783 1.00 83.50 67 MET A C 1
ATOM 506 O O . MET A 1 67 ? 12.180 3.240 26.937 1.00 83.50 67 MET A O 1
ATOM 510 N N . ARG A 1 68 ? 10.884 2.353 25.350 1.00 88.50 68 ARG A N 1
ATOM 511 C CA . ARG A 1 68 ? 9.723 2.208 26.244 1.00 88.50 68 ARG A CA 1
ATOM 512 C C . ARG A 1 68 ? 9.984 1.196 27.350 1.00 88.50 68 ARG A C 1
ATOM 514 O O . ARG A 1 68 ? 9.543 1.424 28.466 1.00 88.50 68 ARG A O 1
ATOM 521 N N . LEU A 1 69 ? 10.673 0.105 27.030 1.00 92.00 69 LEU A N 1
ATOM 522 C CA . LEU A 1 69 ? 11.029 -0.935 27.987 1.00 92.00 69 LEU A CA 1
ATOM 523 C C . LEU A 1 69 ? 11.970 -0.385 29.065 1.00 92.00 69 LEU A C 1
ATOM 525 O O . LEU A 1 69 ? 11.676 -0.557 30.242 1.00 92.00 69 LEU A O 1
ATOM 529 N N . ALA A 1 70 ? 13.009 0.358 28.670 1.00 85.88 70 ALA A N 1
ATOM 530 C CA . ALA A 1 70 ? 13.928 1.013 29.600 1.00 85.88 70 ALA A CA 1
ATOM 531 C C . ALA A 1 70 ? 13.203 2.001 30.532 1.00 85.88 70 ALA A C 1
ATOM 533 O O . ALA A 1 70 ? 13.378 1.936 31.742 1.00 85.88 70 ALA A O 1
ATOM 534 N N . ILE A 1 71 ? 12.309 2.845 29.993 1.00 85.12 71 ILE A N 1
ATOM 535 C CA . ILE A 1 71 ? 11.511 3.781 30.809 1.00 85.12 71 ILE A CA 1
ATOM 536 C C . ILE A 1 71 ? 10.619 3.031 31.810 1.00 85.12 71 ILE A C 1
ATOM 538 O O . ILE A 1 71 ? 10.443 3.482 32.936 1.00 85.12 71 ILE A O 1
ATOM 542 N N . ILE A 1 72 ? 10.012 1.908 31.410 1.00 91.25 72 ILE A N 1
ATOM 543 C CA . ILE A 1 72 ? 9.173 1.112 32.318 1.00 91.25 72 ILE A CA 1
ATOM 544 C C . ILE A 1 72 ? 10.029 0.474 33.417 1.00 91.25 72 ILE A C 1
ATOM 546 O O . ILE A 1 72 ? 9.626 0.505 34.574 1.00 91.25 72 ILE A O 1
ATOM 550 N N . GLN A 1 73 ? 11.207 -0.057 33.077 1.00 92.06 73 GLN A N 1
ATOM 551 C CA . GLN A 1 73 ? 12.148 -0.617 34.051 1.00 92.06 73 GLN A CA 1
ATOM 552 C C . GLN A 1 73 ? 12.655 0.435 35.040 1.00 92.06 73 GLN A C 1
ATOM 554 O O . GLN A 1 73 ? 12.761 0.143 36.222 1.00 92.06 73 GLN A O 1
ATOM 559 N N . GLU A 1 74 ? 12.944 1.651 34.578 1.00 87.62 74 GLU A N 1
ATOM 560 C CA . GLU A 1 74 ? 13.353 2.757 35.447 1.00 87.62 74 GLU A CA 1
ATOM 561 C C . GLU A 1 74 ? 12.227 3.147 36.412 1.00 87.62 74 GLU A C 1
ATOM 563 O O . GLU A 1 74 ? 12.454 3.224 37.613 1.00 87.62 74 GLU A O 1
ATOM 568 N N . LYS A 1 75 ? 10.988 3.275 35.918 1.00 90.56 75 LYS A N 1
ATOM 569 C CA . LYS A 1 75 ? 9.821 3.544 36.773 1.00 90.56 75 LYS A CA 1
ATOM 570 C C . LYS A 1 75 ? 9.553 2.442 37.790 1.00 90.56 75 LYS A C 1
ATOM 572 O O . LYS A 1 75 ? 9.180 2.746 38.911 1.00 90.56 75 LYS A O 1
ATOM 577 N N . LEU A 1 76 ? 9.759 1.179 37.417 1.00 95.00 76 LEU A N 1
ATOM 578 C CA . LEU A 1 76 ? 9.619 0.045 38.334 1.00 95.00 76 LEU A CA 1
ATOM 579 C C . LEU A 1 76 ? 10.601 0.103 39.509 1.00 95.00 76 LEU A C 1
ATOM 581 O O . LEU A 1 76 ? 10.294 -0.453 40.555 1.00 95.00 76 LEU A O 1
ATOM 585 N N . LYS A 1 77 ? 11.758 0.760 39.350 1.00 93.12 77 LYS A N 1
ATOM 586 C CA . LYS A 1 77 ? 12.724 0.944 40.444 1.00 93.12 77 LYS A CA 1
ATOM 587 C C . LYS A 1 77 ? 12.281 2.005 41.451 1.00 93.12 77 LYS A C 1
ATOM 589 O O . LYS A 1 77 ? 12.661 1.909 42.606 1.00 93.12 77 LYS A O 1
ATOM 594 N N . THR A 1 78 ? 11.529 3.014 41.009 1.00 93.19 78 THR A N 1
ATOM 595 C CA . THR A 1 78 ? 11.152 4.179 41.830 1.00 93.19 78 THR A CA 1
ATOM 596 C C . THR A 1 78 ? 9.705 4.149 42.325 1.00 93.19 78 THR A C 1
ATOM 598 O O . THR A 1 78 ? 9.304 5.046 43.053 1.00 93.19 78 THR A O 1
ATOM 601 N N . GLU A 1 79 ? 8.880 3.209 41.860 1.00 96.94 79 GLU A N 1
ATOM 602 C CA . GLU A 1 79 ? 7.453 3.151 42.197 1.00 96.94 79 GLU A CA 1
ATOM 603 C C . GLU A 1 79 ? 7.223 2.255 43.423 1.00 96.94 79 GLU A C 1
ATOM 605 O O . GLU A 1 79 ? 7.445 1.044 43.367 1.00 96.94 79 GLU A O 1
ATOM 610 N N . GLU A 1 80 ? 6.754 2.861 44.514 1.00 96.69 80 GLU A N 1
ATOM 611 C CA . GLU A 1 80 ? 6.471 2.182 45.787 1.00 96.69 80 GLU A CA 1
ATOM 612 C C . GLU A 1 80 ? 5.043 1.613 45.851 1.00 96.69 80 GLU A C 1
ATOM 614 O O . GLU A 1 80 ? 4.816 0.586 46.487 1.00 96.69 80 GLU A O 1
ATOM 619 N N . ASP A 1 81 ? 4.085 2.229 45.146 1.00 97.12 81 ASP A N 1
ATOM 620 C CA . ASP A 1 81 ? 2.680 1.800 45.137 1.00 97.12 81 ASP A CA 1
ATOM 621 C C . ASP A 1 81 ? 2.520 0.412 44.469 1.00 97.12 81 ASP A C 1
ATOM 623 O O . ASP A 1 81 ? 2.802 0.262 43.267 1.00 97.12 81 ASP A O 1
ATOM 627 N N . PRO A 1 82 ? 2.022 -0.612 45.197 1.00 95.81 82 PRO A N 1
ATOM 628 C CA . PRO A 1 82 ? 1.904 -1.976 44.687 1.00 95.81 82 PRO A CA 1
ATOM 629 C C . PRO A 1 82 ? 0.955 -2.086 43.487 1.00 95.81 82 PRO A C 1
ATOM 631 O O . PRO A 1 82 ? 1.227 -2.851 42.555 1.00 95.81 82 PRO A O 1
ATOM 634 N N . ALA A 1 83 ? -0.126 -1.298 43.451 1.00 95.19 83 ALA A N 1
ATOM 635 C CA . ALA A 1 83 ? -1.088 -1.340 42.352 1.00 95.19 83 ALA A CA 1
ATOM 636 C C . ALA A 1 83 ? -0.459 -0.814 41.052 1.00 95.19 83 ALA A C 1
ATOM 638 O O . ALA A 1 83 ? -0.589 -1.422 39.981 1.00 95.19 83 ALA A O 1
ATOM 639 N N . ARG A 1 84 ? 0.295 0.288 41.143 1.00 95.19 84 ARG A N 1
ATOM 640 C CA . ARG A 1 84 ? 1.041 0.848 40.005 1.00 95.19 84 ARG A CA 1
ATOM 641 C C . ARG A 1 84 ? 2.191 -0.043 39.566 1.00 95.19 84 ARG A C 1
ATOM 643 O O . ARG A 1 84 ? 2.414 -0.187 38.361 1.00 95.19 84 ARG A O 1
ATOM 650 N N . ARG A 1 85 ? 2.892 -0.678 40.506 1.00 96.88 85 ARG A N 1
ATOM 651 C CA . ARG A 1 85 ? 3.972 -1.625 40.207 1.00 96.88 85 ARG A CA 1
ATOM 652 C C . ARG A 1 85 ? 3.459 -2.827 39.410 1.00 96.88 85 ARG A C 1
ATOM 654 O O . ARG A 1 85 ? 4.038 -3.152 38.371 1.00 96.88 85 ARG A O 1
ATOM 661 N N . ALA A 1 86 ? 2.323 -3.408 39.807 1.00 95.31 86 ALA A N 1
ATOM 662 C CA . ALA A 1 86 ? 1.663 -4.479 39.058 1.00 95.31 86 ALA A CA 1
ATOM 663 C C . ALA A 1 86 ? 1.258 -4.034 37.636 1.00 95.31 86 ALA A C 1
ATOM 665 O O . ALA A 1 86 ? 1.455 -4.764 36.656 1.00 95.31 86 ALA A O 1
ATOM 666 N N . GLU A 1 87 ? 0.749 -2.805 37.480 1.00 97.00 87 GLU A N 1
ATOM 667 C CA . GLU A 1 87 ? 0.432 -2.255 36.159 1.00 97.00 87 GLU A CA 1
ATOM 668 C C . GLU A 1 87 ? 1.688 -2.078 35.283 1.00 97.00 87 GLU A C 1
ATOM 670 O O . GLU A 1 87 ? 1.674 -2.390 34.084 1.00 97.00 87 GLU A O 1
ATOM 675 N N . LEU A 1 88 ? 2.789 -1.586 35.858 1.00 95.56 88 LEU A N 1
ATOM 676 C CA . LEU A 1 88 ? 4.056 -1.402 35.153 1.00 95.56 88 LEU A CA 1
ATOM 677 C C . LEU A 1 88 ? 4.680 -2.736 34.726 1.00 95.56 88 LEU A C 1
ATOM 679 O O . LEU A 1 88 ? 5.141 -2.823 33.586 1.00 95.56 88 LEU A O 1
ATOM 683 N N . GLU A 1 89 ? 4.624 -3.783 35.553 1.00 97.06 89 GLU A N 1
ATOM 684 C CA . GLU A 1 89 ? 5.061 -5.134 35.164 1.00 97.06 89 GLU A CA 1
ATOM 685 C C . GLU A 1 89 ? 4.222 -5.680 33.998 1.00 97.06 89 GLU A C 1
ATOM 687 O O . GLU A 1 89 ? 4.762 -6.126 32.980 1.00 97.06 89 GLU A O 1
ATOM 692 N N . LYS A 1 90 ? 2.893 -5.506 34.035 1.00 96.56 90 LYS A N 1
ATOM 693 C CA . LYS A 1 90 ? 2.026 -5.864 32.898 1.00 96.56 90 LYS A CA 1
ATOM 694 C C . LYS A 1 90 ? 2.396 -5.088 31.631 1.00 96.56 90 LYS A C 1
ATOM 696 O O . LYS A 1 90 ? 2.373 -5.628 30.519 1.00 96.56 90 LYS A O 1
ATOM 701 N N . ARG A 1 91 ? 2.734 -3.801 31.749 1.00 95.62 91 ARG A N 1
ATOM 702 C CA . ARG A 1 91 ? 3.192 -2.983 30.611 1.00 95.62 91 ARG A CA 1
ATOM 703 C C . ARG A 1 91 ? 4.563 -3.441 30.100 1.00 95.62 91 ARG A C 1
ATOM 705 O O . ARG A 1 91 ? 4.749 -3.464 28.882 1.00 95.62 91 ARG A O 1
ATOM 712 N N . LYS A 1 92 ? 5.487 -3.835 30.982 1.00 96.44 92 LYS A N 1
ATOM 713 C CA . LYS A 1 92 ? 6.810 -4.384 30.642 1.00 96.44 92 LYS A CA 1
ATOM 714 C C . LYS A 1 92 ? 6.674 -5.664 29.820 1.00 96.44 92 LYS A C 1
ATOM 716 O O . LYS A 1 92 ? 7.173 -5.687 28.693 1.00 96.44 92 LYS A O 1
ATOM 721 N N . ALA A 1 93 ? 5.893 -6.634 30.298 1.00 94.88 93 ALA A N 1
ATOM 722 C CA . ALA A 1 93 ? 5.609 -7.880 29.582 1.00 94.88 93 ALA A CA 1
ATOM 723 C C . ALA A 1 93 ? 4.990 -7.620 28.195 1.00 94.88 93 ALA A C 1
ATOM 725 O O . ALA A 1 93 ? 5.434 -8.150 27.177 1.00 94.88 93 ALA A O 1
ATOM 726 N N . ASN A 1 94 ? 4.020 -6.703 28.106 1.00 94.44 94 ASN A N 1
ATOM 727 C CA . ASN A 1 94 ? 3.415 -6.323 26.824 1.00 94.44 94 ASN A CA 1
ATOM 728 C C . ASN A 1 94 ? 4.419 -5.701 25.837 1.00 94.44 94 ASN A C 1
ATOM 730 O O . ASN A 1 94 ? 4.356 -5.959 24.629 1.00 94.44 94 ASN A O 1
ATOM 734 N N . VAL A 1 95 ? 5.332 -4.849 26.316 1.00 94.75 95 VAL A N 1
ATOM 735 C CA . VAL A 1 95 ? 6.365 -4.240 25.465 1.00 94.75 95 VAL A CA 1
ATOM 736 C C . VAL A 1 95 ? 7.397 -5.281 25.028 1.00 94.75 95 VAL A C 1
ATOM 738 O O . VAL A 1 95 ? 7.773 -5.262 23.854 1.00 94.75 95 VAL A O 1
ATOM 741 N N . GLN A 1 96 ? 7.793 -6.202 25.911 1.00 93.75 96 GLN A N 1
ATOM 742 C CA . GLN A 1 96 ? 8.668 -7.337 25.591 1.00 93.75 96 GLN A CA 1
ATOM 743 C C . GLN A 1 96 ? 8.050 -8.232 24.511 1.00 93.75 96 GLN A C 1
ATOM 745 O O . GLN A 1 96 ? 8.663 -8.420 23.460 1.00 93.75 96 GLN A O 1
ATOM 750 N N . ASN A 1 97 ? 6.793 -8.651 24.679 1.00 92.25 97 ASN A N 1
ATOM 751 C CA . ASN A 1 97 ? 6.066 -9.456 23.690 1.00 92.25 97 ASN A CA 1
ATOM 752 C C . ASN A 1 97 ? 5.994 -8.761 22.328 1.00 92.25 97 ASN A C 1
ATOM 754 O O . ASN A 1 97 ? 6.226 -9.362 21.279 1.00 92.25 97 ASN A O 1
ATOM 758 N N . ARG A 1 98 ? 5.730 -7.451 22.322 1.00 94.12 98 ARG A N 1
ATOM 759 C CA . ARG A 1 98 ? 5.689 -6.668 21.082 1.00 94.12 98 ARG A CA 1
ATOM 760 C C . ARG A 1 98 ? 7.062 -6.538 20.423 1.00 94.12 98 ARG A C 1
ATOM 762 O O . ARG A 1 98 ? 7.141 -6.435 19.196 1.00 94.12 98 ARG A O 1
ATOM 769 N N . LEU A 1 99 ? 8.129 -6.481 21.213 1.00 92.31 99 LEU A N 1
ATOM 770 C CA . LEU A 1 99 ? 9.501 -6.426 20.723 1.00 92.31 99 LEU A CA 1
ATOM 771 C C . LEU A 1 99 ? 9.898 -7.769 20.096 1.00 92.31 99 LEU A C 1
ATOM 773 O O . LEU A 1 99 ? 10.336 -7.763 18.943 1.00 92.31 99 LEU A O 1
ATOM 777 N N . ALA A 1 100 ? 9.621 -8.884 20.777 1.00 90.06 100 ALA A N 1
ATOM 778 C CA . ALA A 1 100 ? 9.821 -10.240 20.264 1.00 90.06 100 ALA A CA 1
ATOM 779 C C . ALA A 1 100 ? 9.034 -10.474 18.962 1.00 90.06 100 ALA A C 1
ATOM 781 O O . ALA A 1 100 ? 9.611 -10.835 17.937 1.00 90.06 100 ALA A O 1
ATOM 782 N N . GLN A 1 101 ? 7.742 -10.125 18.935 1.00 92.31 101 GLN A N 1
ATOM 783 C CA . GLN A 1 101 ? 6.903 -10.242 17.737 1.00 92.31 101 GLN A CA 1
ATOM 784 C C . GLN A 1 101 ? 7.477 -9.456 16.547 1.00 92.31 101 GLN A C 1
ATOM 786 O O . GLN A 1 101 ? 7.501 -9.934 15.410 1.00 92.31 101 GLN A O 1
ATOM 791 N N . LYS A 1 102 ? 7.953 -8.226 16.775 1.00 92.88 102 LYS A N 1
ATOM 792 C CA . LYS A 1 102 ? 8.555 -7.419 15.706 1.00 92.88 102 LYS A CA 1
ATOM 793 C C . LYS A 1 102 ? 9.888 -7.983 15.221 1.00 92.88 102 LYS A C 1
ATOM 795 O O . LYS A 1 102 ? 10.161 -7.909 14.020 1.00 92.88 102 LYS A O 1
ATOM 800 N N . GLN A 1 103 ? 10.708 -8.524 16.118 1.00 90.81 103 GLN A N 1
ATOM 801 C CA . GLN A 1 103 ? 11.946 -9.212 15.753 1.00 90.81 103 GLN A CA 1
ATOM 802 C C . GLN A 1 103 ? 11.650 -10.452 14.907 1.00 90.81 103 GLN A C 1
ATOM 804 O O . GLN A 1 103 ? 12.231 -10.584 13.829 1.00 90.81 103 GLN A O 1
ATOM 809 N N . GLN A 1 104 ? 10.665 -11.260 15.303 1.00 89.56 104 GLN A N 1
ATOM 810 C CA . GLN A 1 104 ? 10.216 -12.428 14.549 1.00 89.56 104 GLN A CA 1
ATOM 811 C C . GLN A 1 104 ? 9.718 -12.049 13.147 1.00 89.56 104 GLN A C 1
ATOM 813 O O . GLN A 1 104 ? 10.165 -12.623 12.158 1.00 89.56 104 GLN A O 1
ATOM 818 N N . MET A 1 105 ? 8.872 -11.018 13.017 1.00 91.19 105 MET A N 1
ATOM 819 C CA . MET A 1 105 ? 8.417 -10.540 11.701 1.00 91.19 105 MET A CA 1
ATOM 820 C C . MET A 1 105 ? 9.575 -10.073 10.808 1.00 91.19 105 MET A C 1
ATOM 822 O O . MET A 1 105 ? 9.560 -10.304 9.597 1.00 91.19 105 MET A O 1
ATOM 826 N N . ARG A 1 106 ? 10.586 -9.406 11.380 1.00 89.88 106 ARG A N 1
ATOM 827 C CA . ARG A 1 106 ? 11.771 -8.974 10.626 1.00 89.88 106 ARG A CA 1
ATOM 828 C C . ARG A 1 106 ? 12.605 -10.170 10.173 1.00 89.88 106 ARG A C 1
ATOM 830 O O . ARG A 1 106 ? 13.061 -10.158 9.032 1.00 89.88 106 ARG A O 1
ATOM 837 N N . ALA A 1 107 ? 12.785 -11.171 11.032 1.00 90.00 107 ALA A N 1
ATOM 838 C CA . ALA A 1 107 ? 13.480 -12.407 10.692 1.00 90.00 107 ALA A CA 1
ATOM 839 C C . ALA A 1 107 ? 12.738 -13.168 9.577 1.00 90.00 107 ALA A C 1
ATOM 841 O O . ALA A 1 107 ? 13.331 -13.420 8.531 1.00 90.00 107 ALA A O 1
ATOM 842 N N . ASN A 1 108 ? 11.418 -13.358 9.705 1.00 90.88 108 ASN A N 1
ATOM 843 C CA . ASN A 1 108 ? 10.579 -13.991 8.678 1.00 90.88 108 ASN A CA 1
ATOM 844 C C . ASN A 1 108 ? 10.687 -13.277 7.325 1.00 90.88 108 ASN A C 1
ATOM 846 O O . ASN A 1 108 ? 10.867 -13.915 6.290 1.00 90.88 108 ASN A O 1
ATOM 850 N N . LYS A 1 109 ? 10.633 -11.938 7.323 1.00 91.94 109 LYS A N 1
ATOM 851 C CA . LYS A 1 109 ? 10.789 -11.142 6.097 1.00 91.94 109 LYS A CA 1
ATOM 852 C C . LYS A 1 109 ? 12.174 -11.320 5.463 1.00 91.94 109 LYS A C 1
ATOM 854 O O . LYS A 1 109 ? 12.290 -11.325 4.241 1.00 91.94 109 LYS A O 1
ATOM 859 N N . GLN A 1 110 ? 13.229 -11.452 6.269 1.00 93.06 110 GLN A N 1
ATOM 860 C CA . GLN A 1 110 ? 14.572 -11.732 5.757 1.00 93.06 110 GLN A CA 1
ATOM 861 C C . GLN A 1 110 ? 14.650 -13.123 5.117 1.00 93.06 110 GLN A C 1
ATOM 863 O O . GLN A 1 110 ? 15.180 -13.221 4.013 1.00 93.06 110 GLN A O 1
ATOM 868 N N . CYS A 1 111 ? 14.076 -14.153 5.745 1.00 94.81 111 CYS A N 1
ATOM 869 C CA . CYS A 1 111 ? 14.015 -15.503 5.178 1.00 94.81 111 CYS A CA 1
ATOM 870 C C . CYS A 1 111 ? 13.227 -15.521 3.859 1.00 94.81 111 CYS A C 1
ATOM 872 O O . CYS A 1 111 ? 13.726 -16.031 2.862 1.00 94.81 111 CYS A O 1
ATOM 874 N N . GLN A 1 112 ? 12.055 -14.874 3.799 1.00 94.75 112 GLN A N 1
ATOM 875 C CA . GLN A 1 112 ? 11.267 -14.759 2.562 1.00 94.75 112 GLN A CA 1
ATOM 876 C C . GLN A 1 112 ? 12.038 -14.072 1.428 1.00 94.75 112 GLN A C 1
ATOM 878 O O . GLN A 1 112 ? 12.015 -14.540 0.294 1.00 94.75 112 GLN A O 1
ATOM 883 N N . ASN A 1 113 ? 12.770 -12.995 1.729 1.00 95.12 113 ASN A N 1
ATOM 884 C CA . ASN A 1 113 ? 13.603 -12.324 0.731 1.00 95.12 113 ASN A CA 1
ATOM 885 C C . ASN A 1 113 ? 14.732 -13.229 0.209 1.00 95.12 113 ASN A C 1
ATOM 887 O O . ASN A 1 113 ? 15.073 -13.149 -0.969 1.00 95.12 113 ASN A O 1
ATOM 891 N N . ILE A 1 114 ? 15.331 -14.064 1.065 1.00 97.12 114 ILE A N 1
ATOM 892 C CA . ILE A 1 114 ? 16.356 -15.031 0.648 1.00 97.12 114 ILE A CA 1
ATOM 893 C C . ILE A 1 114 ? 15.724 -16.127 -0.221 1.00 97.12 114 ILE A C 1
ATOM 895 O O . ILE A 1 114 ? 16.235 -16.373 -1.309 1.00 97.12 114 ILE A O 1
ATOM 899 N N . LYS A 1 115 ? 14.575 -16.690 0.184 1.00 96.81 115 LYS A N 1
ATOM 900 C CA . LYS A 1 115 ? 13.815 -17.684 -0.603 1.00 96.81 115 LYS A CA 1
ATOM 901 C C . LYS A 1 115 ? 13.440 -17.154 -1.992 1.00 96.81 115 LYS A C 1
ATOM 903 O O . LYS A 1 115 ? 13.655 -17.833 -2.988 1.00 96.81 115 LYS A O 1
ATOM 908 N N . GLN A 1 116 ? 12.985 -15.902 -2.089 1.00 96.62 116 GLN A N 1
ATOM 909 C CA . GLN A 1 116 ? 12.700 -15.273 -3.384 1.00 96.62 116 GLN A CA 1
ATOM 910 C C . GLN A 1 116 ? 13.956 -15.139 -4.255 1.00 96.62 116 GLN A C 1
ATOM 912 O O . GLN A 1 116 ? 13.903 -15.339 -5.466 1.00 96.62 116 GLN A O 1
ATOM 917 N N . ARG A 1 117 ? 15.098 -14.780 -3.656 1.00 97.62 117 ARG A N 1
ATOM 918 C CA . ARG A 1 117 ? 16.365 -14.682 -4.390 1.00 97.62 117 ARG A CA 1
ATOM 919 C C . ARG A 1 117 ? 16.851 -16.045 -4.873 1.00 97.62 117 ARG A C 1
ATOM 921 O O . ARG A 1 117 ? 17.370 -16.093 -5.980 1.00 97.62 117 ARG A O 1
ATOM 928 N N . LEU A 1 118 ? 16.669 -17.103 -4.082 1.00 98.19 118 LEU A N 1
ATOM 929 C CA . LEU A 1 118 ? 16.955 -18.480 -4.493 1.00 98.19 118 LEU A CA 1
ATOM 930 C C . LEU A 1 118 ? 16.107 -18.872 -5.702 1.00 98.19 118 LEU A C 1
ATOM 932 O O . LEU A 1 118 ? 16.675 -19.181 -6.741 1.00 98.19 118 LEU A O 1
ATOM 936 N N . SER A 1 119 ? 14.786 -18.696 -5.623 1.00 97.31 119 SER A N 1
ATOM 937 C CA . SER A 1 119 ? 13.875 -18.969 -6.744 1.00 97.31 119 SER A CA 1
ATOM 938 C C . SER A 1 119 ? 14.258 -18.199 -8.018 1.00 97.31 119 SER A C 1
ATOM 940 O O . SER A 1 119 ? 14.274 -18.757 -9.113 1.00 97.31 119 SER A O 1
ATOM 942 N N . ASN A 1 120 ? 14.655 -16.927 -7.892 1.00 96.94 120 ASN A N 1
ATOM 943 C CA . ASN A 1 120 ? 15.118 -16.139 -9.036 1.00 96.94 120 ASN A CA 1
ATOM 944 C C . ASN A 1 120 ? 16.444 -16.653 -9.628 1.00 96.94 120 ASN A C 1
ATOM 946 O O . ASN A 1 120 ? 16.665 -16.497 -10.827 1.00 96.94 120 ASN A O 1
ATOM 950 N N . ILE A 1 121 ? 17.352 -17.191 -8.807 1.00 97.88 121 ILE A N 1
ATOM 951 C CA . ILE A 1 121 ? 18.616 -17.776 -9.280 1.00 97.88 121 ILE A CA 1
ATOM 952 C C . ILE A 1 121 ? 18.352 -19.120 -9.950 1.00 97.88 121 ILE A C 1
ATOM 954 O O . ILE A 1 121 ? 18.876 -19.343 -11.032 1.00 97.88 121 ILE A O 1
ATOM 958 N N . GLU A 1 122 ? 17.497 -19.965 -9.376 1.00 97.56 122 GLU A N 1
ATOM 959 C CA . GLU A 1 122 ? 17.089 -21.239 -9.979 1.00 97.56 122 GLU A CA 1
ATOM 960 C C . GLU A 1 122 ? 16.445 -21.020 -11.350 1.00 97.56 122 GLU A C 1
ATOM 962 O O . GLU A 1 122 ? 16.839 -21.647 -12.328 1.00 97.56 122 GLU A O 1
ATOM 967 N N . ALA A 1 123 ? 15.547 -20.037 -11.464 1.00 97.44 123 ALA A N 1
ATOM 968 C CA . ALA A 1 123 ? 14.943 -19.669 -12.742 1.00 97.44 123 ALA A CA 1
ATOM 969 C C . ALA A 1 123 ? 15.964 -19.170 -13.784 1.00 97.44 123 ALA A C 1
ATOM 971 O O . ALA A 1 123 ? 15.733 -19.324 -14.982 1.00 97.44 123 ALA A O 1
ATOM 972 N N . LYS A 1 124 ? 17.075 -18.553 -13.352 1.00 97.62 124 LYS A N 1
ATOM 973 C CA . LYS A 1 124 ? 18.177 -18.161 -14.248 1.00 97.62 124 LYS A CA 1
ATOM 974 C C . LYS A 1 124 ? 19.038 -19.353 -14.640 1.00 97.62 124 LYS A C 1
ATOM 976 O O . LYS A 1 124 ? 19.379 -19.474 -15.805 1.00 97.62 124 LYS A O 1
ATOM 981 N N . LEU A 1 125 ? 19.334 -20.236 -13.693 1.00 98.06 125 LEU A N 1
ATOM 982 C CA . LEU A 1 125 ? 20.143 -21.435 -13.901 1.00 98.06 125 LEU A CA 1
ATOM 983 C C . LEU A 1 125 ? 19.510 -22.354 -14.957 1.00 98.06 125 LEU A C 1
ATOM 985 O O . LEU A 1 125 ? 20.216 -22.857 -15.818 1.00 98.06 125 LEU A O 1
ATOM 989 N N . MET A 1 126 ? 18.176 -22.465 -14.978 1.00 96.56 126 MET A N 1
ATOM 990 C CA . MET A 1 126 ? 17.442 -23.219 -16.010 1.00 96.56 126 MET A CA 1
ATOM 991 C C . MET A 1 126 ? 17.539 -22.621 -17.425 1.00 96.56 126 MET A C 1
ATOM 993 O O . MET A 1 126 ? 17.244 -23.308 -18.397 1.00 96.56 126 MET A O 1
ATOM 997 N N . LYS A 1 127 ? 17.890 -21.336 -17.555 1.00 97.75 127 LYS A N 1
ATOM 998 C CA . LYS A 1 127 ? 17.969 -20.627 -18.845 1.00 97.75 127 LYS A CA 1
ATOM 999 C C . LYS A 1 127 ? 19.401 -20.407 -19.323 1.00 97.75 127 LYS A C 1
ATOM 1001 O O . LYS A 1 127 ? 19.603 -20.142 -20.504 1.00 97.75 127 LYS A O 1
ATOM 1006 N N . GLU A 1 128 ? 20.364 -20.457 -18.410 1.00 98.00 128 GLU A N 1
ATOM 1007 C CA . GLU A 1 128 ? 21.759 -20.138 -18.681 1.00 98.00 128 GLU A CA 1
ATOM 1008 C C . GLU A 1 128 ? 22.451 -21.311 -19.382 1.00 98.00 128 GLU A C 1
ATOM 1010 O O . GLU A 1 128 ? 22.473 -22.428 -18.864 1.00 98.00 128 GLU A O 1
ATOM 1015 N N . LYS A 1 129 ? 23.003 -21.052 -20.573 1.00 97.62 129 LYS A N 1
ATOM 1016 C CA . LYS A 1 129 ? 23.679 -22.073 -21.393 1.00 97.62 129 LYS A CA 1
ATOM 1017 C C . LYS A 1 129 ? 25.196 -22.059 -21.222 1.00 97.62 129 LYS A C 1
ATOM 1019 O O . LYS A 1 129 ? 25.829 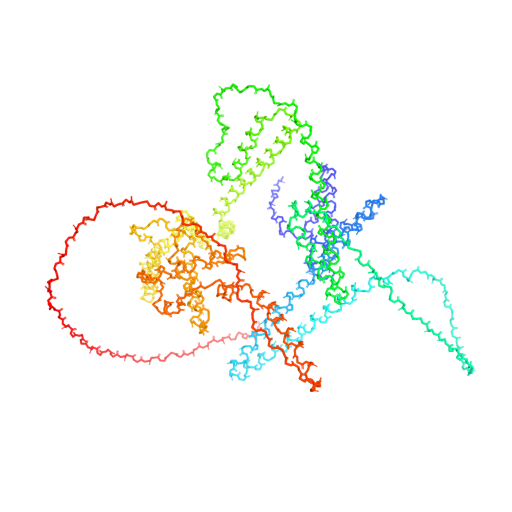-23.087 -21.432 1.00 97.62 129 LYS A O 1
ATOM 1024 N N . ASP A 1 130 ? 25.771 -20.915 -20.852 1.00 97.69 130 ASP A N 1
ATOM 1025 C CA . ASP A 1 130 ? 27.214 -20.780 -20.662 1.00 97.69 130 ASP A CA 1
ATOM 1026 C C . ASP A 1 130 ? 27.667 -21.507 -19.375 1.00 97.69 130 ASP A C 1
ATOM 1028 O O . ASP A 1 130 ? 27.177 -21.178 -18.284 1.00 97.69 130 ASP A O 1
ATOM 1032 N N . PRO A 1 131 ? 28.597 -22.482 -19.458 1.00 97.31 131 PRO A N 1
ATOM 1033 C CA . PRO A 1 131 ? 29.067 -23.230 -18.293 1.00 97.31 131 PRO A CA 1
ATOM 1034 C C . PRO A 1 131 ? 29.722 -22.339 -17.229 1.00 97.31 131 PRO A C 1
ATOM 1036 O O . PRO A 1 131 ? 29.536 -22.580 -16.033 1.00 97.31 131 PRO A O 1
ATOM 1039 N N . ALA A 1 132 ? 30.438 -21.281 -17.627 1.00 96.62 132 ALA A N 1
ATOM 1040 C CA . ALA A 1 132 ? 31.097 -20.386 -16.676 1.00 96.62 132 ALA A CA 1
ATOM 1041 C C . ALA A 1 132 ? 30.074 -19.550 -15.886 1.00 96.62 132 ALA A C 1
ATOM 1043 O O . ALA A 1 132 ? 30.143 -19.454 -14.653 1.00 96.62 132 ALA A O 1
ATOM 1044 N N . ALA A 1 133 ? 29.076 -18.983 -16.575 1.00 96.25 133 ALA A N 1
ATOM 1045 C CA . ALA A 1 133 ? 27.965 -18.279 -15.939 1.00 96.25 133 ALA A CA 1
ATOM 1046 C C . ALA A 1 133 ? 27.142 -19.198 -15.019 1.00 96.25 133 ALA A C 1
ATOM 1048 O O . ALA A 1 133 ? 26.767 -18.792 -13.912 1.00 96.25 133 ALA A O 1
ATOM 1049 N N . ARG A 1 134 ? 26.914 -20.451 -15.431 1.00 97.75 134 ARG A N 1
ATOM 1050 C CA . ARG A 1 134 ? 26.200 -21.453 -14.633 1.00 97.75 134 ARG A CA 1
ATOM 1051 C C . ARG A 1 134 ? 26.927 -21.783 -13.327 1.00 97.75 134 ARG A C 1
ATOM 1053 O O . ARG A 1 134 ? 26.300 -21.707 -12.270 1.00 97.75 134 ARG A O 1
ATOM 1060 N N . ALA A 1 135 ? 28.241 -22.018 -13.364 1.00 97.56 135 ALA A N 1
ATOM 1061 C CA . ALA A 1 135 ? 29.045 -22.261 -12.161 1.00 97.56 135 ALA A CA 1
ATOM 1062 C C . ALA A 1 135 ? 28.976 -21.085 -11.160 1.00 97.56 135 ALA A C 1
ATOM 1064 O O . ALA A 1 135 ? 28.860 -21.278 -9.947 1.00 97.56 135 ALA A O 1
ATOM 1065 N N . ASN A 1 136 ? 28.961 -19.837 -11.651 1.00 97.81 136 ASN A N 1
ATOM 1066 C CA . ASN A 1 136 ? 28.788 -18.653 -10.799 1.00 97.81 136 ASN A CA 1
ATOM 1067 C C . ASN A 1 136 ? 27.398 -18.608 -10.134 1.00 97.81 136 ASN A C 1
ATOM 1069 O O . ASN A 1 136 ? 27.271 -18.278 -8.948 1.00 97.81 136 ASN A O 1
ATOM 1073 N N . LEU A 1 137 ? 26.341 -18.943 -10.883 1.00 97.81 137 LEU A N 1
ATOM 1074 C CA . LEU A 1 137 ? 24.977 -19.014 -10.354 1.00 97.81 137 LEU A CA 1
ATOM 1075 C C . LEU A 1 137 ? 24.830 -20.120 -9.300 1.00 97.81 137 LEU A C 1
ATOM 1077 O O . LEU A 1 137 ? 24.198 -19.873 -8.270 1.00 97.81 137 LEU A O 1
ATOM 1081 N N . GLU A 1 138 ? 25.453 -21.280 -9.505 1.00 97.88 138 GLU A N 1
ATOM 1082 C CA . GLU A 1 138 ? 25.493 -22.387 -8.539 1.00 97.88 138 GLU A CA 1
ATOM 1083 C C . GLU A 1 138 ? 26.210 -21.984 -7.242 1.00 97.88 138 GLU A C 1
ATOM 1085 O O . GLU A 1 138 ? 25.647 -22.130 -6.154 1.00 97.88 138 GLU A O 1
ATOM 1090 N N . ALA A 1 139 ? 27.377 -21.337 -7.332 1.00 97.94 139 ALA A N 1
ATOM 1091 C CA . ALA A 1 139 ? 28.079 -20.812 -6.158 1.00 97.94 139 ALA A CA 1
ATOM 1092 C C . ALA A 1 139 ? 27.232 -19.781 -5.382 1.00 97.94 139 ALA A C 1
ATOM 1094 O O . ALA A 1 139 ? 27.195 -19.760 -4.145 1.00 97.94 139 ALA A O 1
ATOM 1095 N N . ARG A 1 140 ? 26.495 -18.921 -6.098 1.00 97.81 140 ARG A N 1
ATOM 1096 C CA . ARG A 1 140 ? 25.562 -17.963 -5.484 1.00 97.81 140 ARG A CA 1
ATOM 1097 C C . ARG A 1 140 ? 24.361 -18.645 -4.833 1.00 97.81 140 ARG A C 1
ATOM 1099 O O . ARG A 1 140 ? 23.919 -18.161 -3.786 1.00 97.81 140 ARG A O 1
ATOM 1106 N N . LYS A 1 141 ? 23.840 -19.721 -5.429 1.00 98.25 141 LYS A N 1
ATOM 1107 C CA . LYS A 1 141 ? 22.760 -20.541 -4.866 1.00 98.25 141 LYS A CA 1
ATOM 1108 C C . LYS A 1 141 ? 23.205 -21.149 -3.534 1.00 98.25 141 LYS A C 1
ATOM 1110 O O . LYS A 1 141 ? 22.596 -20.826 -2.515 1.00 98.25 141 LYS A O 1
ATOM 1115 N N . ALA A 1 142 ? 24.334 -21.857 -3.516 1.00 97.94 142 ALA A N 1
ATOM 1116 C CA . ALA A 1 142 ? 24.893 -22.466 -2.306 1.00 97.94 142 ALA A CA 1
ATOM 1117 C C . ALA A 1 142 ? 25.127 -21.435 -1.182 1.00 97.94 142 ALA A C 1
ATOM 1119 O O . ALA A 1 142 ? 24.773 -21.650 -0.022 1.00 97.94 142 ALA A O 1
ATOM 1120 N N . ASN A 1 143 ? 25.643 -20.244 -1.518 1.00 98.06 143 ASN A N 1
ATOM 1121 C CA . ASN A 1 143 ? 25.833 -19.168 -0.538 1.00 98.06 143 ASN A CA 1
ATOM 1122 C C . ASN A 1 143 ? 24.508 -18.673 0.077 1.00 98.06 143 ASN A C 1
ATOM 1124 O O . ASN A 1 143 ? 24.450 -18.337 1.264 1.00 98.06 143 ASN A O 1
ATOM 1128 N N . LEU A 1 144 ? 23.443 -18.580 -0.724 1.00 97.75 144 LEU A N 1
ATOM 1129 C CA . LEU A 1 144 ? 22.124 -18.173 -0.241 1.00 97.75 144 LEU A CA 1
ATOM 1130 C C . LEU A 1 144 ? 21.438 -19.274 0.574 1.00 97.75 144 LEU A C 1
ATOM 1132 O O . LEU A 1 144 ? 20.790 -18.936 1.563 1.00 97.75 144 LEU A O 1
ATOM 1136 N N . GLU A 1 145 ? 21.610 -20.545 0.215 1.00 97.75 145 GLU A N 1
ATOM 1137 C CA . GLU A 1 145 ? 21.123 -21.697 0.988 1.00 97.75 145 GLU A CA 1
ATOM 1138 C C . GLU A 1 145 ? 21.793 -21.757 2.362 1.00 97.75 145 GLU A C 1
ATOM 1140 O O . GLU A 1 145 ? 21.103 -21.775 3.381 1.00 97.75 145 GLU A O 1
ATOM 1145 N N . ALA A 1 146 ? 23.121 -21.618 2.424 1.00 97.38 146 ALA A N 1
ATOM 1146 C CA . ALA A 1 146 ? 23.847 -21.535 3.692 1.00 97.38 146 ALA A CA 1
ATOM 1147 C C . ALA A 1 146 ? 23.388 -20.340 4.550 1.00 97.38 146 ALA A C 1
ATOM 1149 O O . ALA A 1 146 ? 23.287 -20.424 5.778 1.00 97.38 146 ALA A O 1
ATOM 1150 N N . LYS A 1 147 ? 23.072 -19.198 3.923 1.00 96.88 147 LYS A N 1
ATOM 1151 C CA . LYS A 1 147 ? 22.496 -18.035 4.623 1.00 96.88 147 LYS A CA 1
ATOM 1152 C C . LYS A 1 147 ? 21.079 -18.290 5.120 1.00 96.88 147 LYS A C 1
ATOM 1154 O O . LYS A 1 147 ? 20.717 -17.734 6.158 1.00 96.88 147 LYS A O 1
ATOM 1159 N N . LEU A 1 148 ? 20.286 -19.062 4.383 1.00 96.88 148 LEU A N 1
ATOM 1160 C CA . LEU A 1 148 ? 18.929 -19.423 4.765 1.00 96.88 148 LEU A CA 1
ATOM 1161 C C . LEU A 1 148 ? 18.948 -20.374 5.964 1.00 96.88 148 LEU A C 1
ATOM 1163 O O . LEU A 1 148 ? 18.346 -20.037 6.977 1.00 96.88 148 LEU A O 1
ATOM 1167 N N . ALA A 1 149 ? 19.733 -21.452 5.904 1.00 96.00 149 ALA A N 1
ATOM 1168 C CA . ALA A 1 149 ? 19.894 -22.407 7.002 1.00 96.00 149 ALA A CA 1
ATOM 1169 C C . ALA A 1 149 ? 20.377 -21.718 8.292 1.00 96.00 149 ALA A C 1
ATOM 1171 O O . ALA A 1 149 ? 19.772 -21.850 9.352 1.00 96.00 149 ALA A O 1
ATOM 1172 N N . ASN A 1 150 ? 21.391 -20.849 8.193 1.00 94.56 150 ASN A N 1
ATOM 1173 C CA . ASN A 1 150 ? 21.867 -20.054 9.333 1.00 94.56 150 ASN A CA 1
ATOM 1174 C C . ASN A 1 150 ? 20.803 -19.116 9.925 1.00 94.56 150 ASN A C 1
ATOM 1176 O O . ASN A 1 150 ? 20.889 -18.723 11.092 1.00 94.56 150 ASN A O 1
ATOM 1180 N N . LYS A 1 151 ? 19.837 -18.670 9.118 1.00 93.25 151 LYS A N 1
ATOM 1181 C CA . LYS A 1 151 ? 18.738 -17.816 9.576 1.00 93.25 151 LYS A CA 1
ATOM 1182 C C . LYS A 1 151 ? 17.618 -18.637 10.195 1.00 93.25 151 LYS A C 1
ATOM 1184 O O . LYS A 1 151 ? 17.118 -18.206 11.226 1.00 93.25 151 LYS A O 1
ATOM 1189 N N . GLU A 1 152 ? 17.268 -19.774 9.605 1.00 91.94 152 GLU A N 1
ATOM 1190 C CA . GLU A 1 152 ? 16.249 -20.696 10.114 1.00 91.94 152 GLU A CA 1
ATOM 1191 C C . GLU A 1 152 ? 16.689 -21.294 11.464 1.00 91.94 152 GLU A C 1
ATOM 1193 O O . GLU A 1 152 ? 15.979 -21.108 12.449 1.00 91.94 152 GLU A O 1
ATOM 1198 N N . ASN A 1 153 ? 17.936 -21.763 11.597 1.00 91.50 153 ASN A N 1
ATOM 1199 C CA . ASN A 1 153 ? 18.480 -22.235 12.884 1.00 91.50 153 ASN A CA 1
ATOM 1200 C C . ASN A 1 153 ? 18.460 -21.149 13.981 1.00 91.50 153 ASN A C 1
ATOM 1202 O O . ASN A 1 153 ? 18.196 -21.420 15.155 1.00 91.50 153 ASN A O 1
ATOM 1206 N N . LYS A 1 154 ? 18.701 -19.880 13.615 1.00 89.12 154 LYS A N 1
ATOM 1207 C CA . LYS A 1 154 ? 18.575 -18.740 14.547 1.00 89.12 154 LYS A CA 1
ATOM 1208 C C . LYS A 1 154 ? 17.129 -18.454 14.952 1.00 89.12 154 LYS A C 1
ATOM 1210 O O . LYS A 1 154 ? 16.904 -17.872 16.009 1.00 89.12 154 LYS A O 1
ATOM 1215 N N . GLN A 1 155 ? 16.155 -18.800 14.112 1.00 85.56 155 GLN A N 1
ATOM 1216 C CA . GLN A 1 155 ? 14.743 -18.670 14.462 1.00 85.56 155 GLN A CA 1
ATOM 1217 C C . GLN A 1 155 ? 14.317 -19.773 15.424 1.00 85.56 155 GLN A C 1
ATOM 1219 O O . GLN A 1 155 ? 13.666 -19.458 16.419 1.00 85.56 155 GLN A O 1
ATOM 1224 N N . ASP A 1 156 ? 14.732 -21.013 15.183 1.00 82.62 156 ASP A N 1
ATOM 1225 C CA . ASP A 1 156 ? 14.334 -22.151 16.013 1.00 82.62 156 ASP A CA 1
ATOM 1226 C C . ASP A 1 156 ? 14.936 -22.071 17.418 1.00 82.62 156 ASP A C 1
ATOM 1228 O O . ASP A 1 156 ? 14.214 -22.191 18.408 1.00 82.62 156 ASP A O 1
ATOM 1232 N N . THR A 1 157 ? 16.211 -21.690 17.523 1.00 82.19 157 THR A N 1
ATOM 1233 C CA . THR A 1 157 ? 16.846 -21.386 18.821 1.00 82.19 157 THR A CA 1
ATOM 1234 C C . THR A 1 157 ? 16.126 -20.264 19.573 1.00 82.19 157 THR A C 1
ATOM 1236 O O . THR A 1 157 ? 15.867 -20.384 20.767 1.00 82.19 157 THR A O 1
ATOM 1239 N N . SER A 1 158 ? 15.711 -19.191 18.888 1.00 76.12 158 SER A N 1
ATOM 1240 C CA . SER A 1 158 ? 14.941 -18.112 19.531 1.00 76.12 158 SER A CA 1
ATOM 1241 C C . SER A 1 158 ? 13.521 -18.518 19.940 1.00 76.12 158 SER A C 1
ATOM 1243 O O . SER A 1 158 ? 12.919 -17.861 20.788 1.00 76.12 158 SER A O 1
ATOM 1245 N N . ARG A 1 159 ? 12.971 -19.577 19.335 1.00 72.44 159 ARG A N 1
ATOM 1246 C CA . ARG A 1 159 ? 11.632 -20.089 19.633 1.00 72.44 159 ARG A CA 1
ATOM 1247 C C . ARG A 1 159 ? 11.648 -21.023 20.843 1.00 72.44 159 ARG A C 1
ATOM 1249 O O . ARG A 1 159 ? 10.759 -20.893 21.677 1.00 72.44 159 ARG A O 1
ATOM 1256 N N . GLY A 1 160 ? 12.667 -21.878 20.964 1.00 61.81 160 GLY A N 1
ATOM 1257 C CA . GLY A 1 160 ? 12.819 -22.818 22.084 1.00 61.81 160 GLY A CA 1
ATOM 1258 C C . GLY A 1 160 ? 13.047 -22.145 23.443 1.00 61.81 160 GLY A C 1
ATOM 1259 O O . GLY A 1 160 ? 12.544 -22.617 24.456 1.00 61.81 160 GLY A O 1
ATOM 1260 N N . VAL A 1 161 ? 13.715 -20.986 23.471 1.00 58.19 161 VAL A N 1
ATOM 1261 C CA . VAL A 1 161 ? 13.980 -20.248 24.724 1.00 58.19 161 VAL A CA 1
ATOM 1262 C C . VAL A 1 161 ? 12.717 -19.586 25.301 1.00 58.19 161 VAL A C 1
ATOM 1264 O O . VAL A 1 161 ? 12.635 -19.354 26.501 1.00 58.19 161 VAL A O 1
ATOM 1267 N N . VAL A 1 162 ? 11.699 -19.295 24.483 1.00 54.25 162 VAL A N 1
ATOM 1268 C CA . VAL A 1 162 ? 10.468 -18.627 24.956 1.00 54.25 162 VAL A CA 1
ATOM 1269 C C . VAL A 1 162 ? 9.445 -19.624 25.519 1.00 54.25 162 VAL A C 1
ATOM 1271 O O . VAL A 1 162 ? 8.565 -19.224 26.273 1.00 54.25 162 VAL A O 1
ATOM 1274 N N . SER A 1 163 ? 9.563 -20.915 25.199 1.00 49.25 163 SER A N 1
ATOM 1275 C CA . SER A 1 163 ? 8.678 -21.974 25.710 1.00 49.25 163 SER A CA 1
ATOM 1276 C C . SER A 1 163 ? 9.085 -22.554 27.071 1.00 49.25 163 SER A C 1
ATOM 1278 O O . SER A 1 163 ? 8.303 -23.299 27.638 1.00 49.25 163 SER A O 1
ATOM 1280 N N . SER A 1 164 ? 10.261 -22.206 27.604 1.00 44.75 164 SER A N 1
ATOM 1281 C CA . SER A 1 164 ? 10.786 -22.727 28.884 1.00 44.75 164 SER A CA 1
ATOM 1282 C C . SER A 1 164 ? 10.623 -21.749 30.062 1.00 44.75 164 SER A C 1
ATOM 1284 O O . SER A 1 164 ? 11.225 -21.935 31.115 1.00 44.75 164 SER A O 1
ATOM 1286 N N . ALA A 1 165 ? 9.859 -20.666 29.893 1.00 47.03 165 ALA A N 1
ATOM 1287 C CA . ALA A 1 165 ? 9.773 -19.589 30.884 1.00 47.03 165 ALA A CA 1
ATOM 1288 C C . ALA A 1 165 ? 8.905 -19.909 32.120 1.00 47.03 165 ALA A C 1
ATOM 1290 O O . ALA A 1 165 ? 8.850 -19.072 33.018 1.00 47.03 165 ALA A O 1
ATOM 1291 N N . ASP A 1 166 ? 8.277 -21.088 32.184 1.00 46.53 166 ASP A N 1
ATOM 1292 C CA . ASP A 1 166 ? 7.509 -21.539 33.354 1.00 46.53 166 ASP A CA 1
ATOM 1293 C C . ASP A 1 166 ? 8.375 -22.290 34.399 1.00 46.53 166 ASP A C 1
ATOM 1295 O O . ASP A 1 166 ? 7.931 -22.464 35.527 1.00 46.53 166 ASP A O 1
ATOM 1299 N N . ASP A 1 167 ? 9.642 -22.624 34.101 1.00 45.28 167 ASP A N 1
ATOM 1300 C CA . ASP A 1 167 ? 10.525 -23.387 35.016 1.00 45.28 167 ASP A CA 1
ATOM 1301 C C . ASP A 1 167 ? 11.540 -22.526 35.800 1.00 45.28 167 ASP A C 1
ATOM 1303 O O . ASP A 1 167 ? 12.452 -23.036 36.454 1.00 45.28 167 ASP A O 1
ATOM 1307 N N . HIS A 1 168 ? 11.420 -21.195 35.760 1.00 41.88 168 HIS A N 1
ATOM 1308 C CA . HIS A 1 168 ? 12.442 -20.301 36.325 1.00 41.88 168 HIS A CA 1
ATOM 1309 C C . HIS A 1 168 ? 12.263 -19.932 37.813 1.00 41.88 168 HIS A C 1
ATOM 1311 O O . HIS A 1 168 ? 13.012 -19.089 38.312 1.00 41.88 168 HIS A O 1
ATOM 1317 N N . GLU A 1 169 ? 11.332 -20.562 38.540 1.00 43.28 169 GLU A N 1
ATOM 1318 C CA . GLU A 1 169 ? 11.059 -20.268 39.962 1.00 43.28 169 GLU A CA 1
ATOM 1319 C C . GLU A 1 169 ? 11.734 -21.209 40.984 1.00 43.28 169 GLU A C 1
ATOM 1321 O O . GLU A 1 169 ? 11.606 -20.974 42.183 1.00 43.28 169 GLU A O 1
ATOM 1326 N N . GLN A 1 170 ? 12.519 -22.215 40.569 1.00 41.34 170 GLN A N 1
ATOM 1327 C CA . GLN A 1 170 ? 13.007 -23.256 41.499 1.00 41.34 170 GLN A CA 1
ATOM 1328 C C . GLN A 1 170 ? 14.527 -23.317 41.764 1.00 41.34 170 GLN A C 1
ATOM 1330 O O . GLN A 1 170 ? 15.002 -24.306 42.309 1.00 41.34 170 GLN A O 1
ATOM 1335 N N . TRP A 1 171 ? 15.311 -22.278 41.441 1.00 38.53 171 TRP A N 1
ATOM 1336 C CA . TRP A 1 171 ? 16.787 -22.317 41.590 1.00 38.53 171 TRP A CA 1
ATOM 1337 C C . TRP A 1 171 ? 17.405 -21.226 42.479 1.00 38.53 171 TRP A C 1
ATOM 1339 O O . TRP A 1 171 ? 18.572 -20.878 42.330 1.00 38.53 171 TRP A O 1
ATOM 1349 N N . MET A 1 172 ? 16.654 -20.687 43.439 1.00 37.69 172 MET A N 1
ATOM 1350 C CA . MET A 1 172 ? 17.204 -19.774 44.451 1.00 37.69 172 MET A CA 1
ATOM 1351 C C . MET A 1 172 ? 16.787 -20.225 45.851 1.00 37.69 172 MET A C 1
ATOM 1353 O O . MET A 1 172 ? 15.892 -19.631 46.451 1.00 37.69 172 MET A O 1
ATOM 1357 N N . LYS A 1 173 ? 17.424 -21.285 46.362 1.00 43.12 173 LYS A N 1
ATOM 1358 C CA . LYS A 1 173 ? 17.667 -21.494 47.799 1.00 43.12 173 LYS A CA 1
ATOM 1359 C C . LYS A 1 173 ? 18.673 -22.628 48.024 1.00 43.12 173 LYS A C 1
ATOM 1361 O O . LYS A 1 173 ? 18.587 -23.664 47.378 1.00 43.12 173 LYS A O 1
ATOM 1366 N N . VAL A 1 174 ? 19.525 -22.396 49.024 1.00 36.38 174 VAL A N 1
ATOM 1367 C CA . VAL A 1 174 ? 20.548 -23.257 49.646 1.00 36.38 174 VAL A CA 1
ATOM 1368 C C . VAL A 1 174 ? 21.980 -23.081 49.111 1.00 36.38 174 VAL A C 1
ATOM 1370 O O . VAL A 1 174 ? 22.455 -23.817 48.254 1.00 36.38 174 VAL A O 1
ATOM 1373 N N . ASP A 1 175 ? 22.684 -22.120 49.717 1.00 47.09 175 ASP A N 1
ATOM 1374 C CA . ASP A 1 175 ? 24.112 -22.238 50.042 1.00 47.09 175 ASP A CA 1
ATOM 1375 C C . ASP A 1 175 ? 24.270 -23.247 51.198 1.00 47.09 175 ASP A C 1
ATOM 1377 O O . ASP A 1 175 ? 23.459 -23.167 52.116 1.00 47.09 175 ASP A O 1
ATOM 1381 N N . VAL A 1 176 ? 25.228 -24.194 51.153 1.00 39.19 176 VAL A N 1
ATOM 1382 C CA . VAL A 1 176 ? 26.464 -24.323 51.990 1.00 39.19 176 VAL A CA 1
ATOM 1383 C C . VAL A 1 176 ? 27.342 -25.497 51.421 1.00 39.19 176 VAL A C 1
ATOM 1385 O O . VAL A 1 176 ? 26.951 -26.070 50.406 1.00 39.19 176 VAL A O 1
ATOM 1388 N N . PRO A 1 177 ? 28.574 -25.816 51.901 1.00 50.22 177 PRO A N 1
ATOM 1389 C CA . PRO A 1 177 ? 29.795 -25.803 51.094 1.00 50.22 177 PRO A CA 1
ATOM 1390 C C . PRO A 1 177 ? 30.379 -27.200 50.767 1.00 50.22 177 PRO A C 1
ATOM 1392 O O . PRO A 1 177 ? 29.976 -28.229 51.302 1.00 50.22 177 PRO A O 1
ATOM 1395 N N . LYS A 1 178 ? 31.407 -27.221 49.905 1.00 41.53 178 LYS A N 1
ATOM 1396 C CA . LYS A 1 178 ? 32.279 -28.388 49.651 1.00 41.53 178 LYS A CA 1
ATOM 1397 C C . LYS A 1 178 ? 33.020 -28.824 50.929 1.00 41.53 178 LYS A C 1
ATOM 1399 O O . LYS A 1 178 ? 33.416 -27.952 51.705 1.00 41.53 178 LYS A O 1
ATOM 1404 N N . PRO A 1 179 ? 33.342 -30.126 51.070 1.00 48.66 179 PRO A N 1
ATOM 1405 C CA . PRO A 1 179 ? 34.744 -30.497 50.842 1.00 48.66 179 PRO A CA 1
ATOM 1406 C C . PRO A 1 179 ? 34.996 -31.856 50.144 1.00 48.66 179 PRO A C 1
ATOM 1408 O O . PRO A 1 179 ? 34.279 -32.832 50.315 1.00 48.66 179 PRO A O 1
ATOM 1411 N N . ASN A 1 180 ? 36.061 -31.838 49.337 1.00 35.75 180 ASN A N 1
ATOM 1412 C CA . ASN A 1 180 ? 37.148 -32.805 49.116 1.00 35.75 180 ASN A CA 1
ATOM 1413 C C . ASN A 1 180 ? 36.982 -34.341 49.256 1.00 35.75 180 ASN A C 1
ATOM 1415 O O . ASN A 1 180 ? 36.786 -34.881 50.334 1.00 35.75 180 ASN A O 1
ATOM 1419 N N . THR A 1 181 ? 37.303 -34.995 48.127 1.00 38.66 181 THR A N 1
ATOM 1420 C CA . THR A 1 181 ? 38.213 -36.150 47.917 1.00 38.66 181 THR A CA 1
ATOM 1421 C C . THR A 1 181 ? 38.101 -37.412 48.789 1.00 38.66 181 THR A C 1
ATOM 1423 O O . THR A 1 181 ? 38.620 -37.450 49.898 1.00 38.66 181 THR A O 1
ATOM 1426 N N . SER A 1 182 ? 37.675 -38.518 48.162 1.00 39.03 182 SER A N 1
ATOM 1427 C CA . SER A 1 182 ? 38.499 -39.693 47.774 1.00 39.03 182 SER A CA 1
ATOM 1428 C C . SER A 1 182 ? 37.872 -41.068 48.076 1.00 39.03 182 SER A C 1
ATOM 1430 O O . SER A 1 182 ? 37.380 -41.314 49.164 1.00 39.03 182 SER A O 1
ATOM 1432 N N . PHE A 1 183 ? 38.012 -41.951 47.077 1.00 31.58 183 PHE A N 1
ATOM 1433 C CA . PHE A 1 183 ? 38.210 -43.408 47.139 1.00 31.58 183 PHE A CA 1
ATOM 1434 C C . PHE A 1 183 ? 37.082 -44.409 47.495 1.00 31.58 183 PHE A C 1
ATOM 1436 O O . PHE A 1 183 ? 36.448 -44.356 48.537 1.00 31.58 183 PHE A O 1
ATOM 1443 N N . SER A 1 184 ? 37.061 -45.442 46.634 1.00 34.97 184 SER A N 1
ATOM 1444 C CA . SER A 1 184 ? 36.763 -46.873 46.839 1.00 34.97 184 SER A CA 1
ATOM 1445 C C . SER A 1 184 ? 35.333 -47.424 46.731 1.00 34.97 184 SER A C 1
ATOM 1447 O O . SER A 1 184 ? 34.448 -47.125 47.521 1.00 34.97 184 SER A O 1
ATOM 1449 N N . SER A 1 185 ? 35.223 -48.346 45.766 1.00 37.62 185 SER A N 1
ATOM 1450 C CA . SER A 1 185 ? 34.396 -49.554 45.642 1.00 37.62 185 SER A CA 1
ATOM 1451 C C . SER A 1 185 ? 33.611 -50.041 46.862 1.00 37.62 185 SER A C 1
ATOM 1453 O O . SER A 1 185 ? 34.189 -50.186 47.934 1.00 37.62 185 SER A O 1
ATOM 1455 N N . ALA A 1 186 ? 32.374 -50.496 46.626 1.00 33.59 186 ALA A N 1
ATOM 1456 C CA . ALA A 1 186 ? 31.954 -51.883 46.872 1.00 33.59 186 ALA A CA 1
ATOM 1457 C C . ALA A 1 186 ? 30.511 -52.129 46.395 1.00 33.59 186 ALA A C 1
ATOM 1459 O O . ALA A 1 186 ? 29.686 -51.223 46.313 1.00 33.59 186 ALA A O 1
ATOM 1460 N N . GLU A 1 187 ? 30.281 -53.389 46.051 1.00 35.03 187 GLU A N 1
ATOM 1461 C CA . GLU A 1 187 ? 29.067 -54.022 45.558 1.00 35.03 187 GLU A CA 1
ATOM 1462 C C . GLU A 1 187 ? 27.895 -54.049 46.555 1.00 35.03 187 GLU A C 1
ATOM 1464 O O . GLU A 1 187 ? 28.069 -53.917 47.764 1.00 35.03 187 GLU A O 1
ATOM 1469 N N . ALA A 1 188 ? 26.738 -54.404 45.982 1.00 34.50 188 ALA A N 1
ATOM 1470 C CA . ALA A 1 188 ? 25.692 -55.280 46.519 1.00 34.50 188 ALA A CA 1
ATOM 1471 C C . ALA A 1 188 ? 24.334 -54.626 46.811 1.00 34.50 188 ALA A C 1
ATOM 1473 O O . ALA A 1 188 ? 24.211 -53.648 47.539 1.00 34.50 188 ALA A O 1
ATOM 1474 N N . GLY A 1 189 ? 23.293 -55.311 46.326 1.00 32.59 189 GLY A N 1
ATOM 1475 C CA . GLY A 1 189 ? 22.115 -55.550 47.154 1.00 32.59 189 GLY A CA 1
ATOM 1476 C C . GLY A 1 189 ? 20.828 -54.828 46.771 1.00 32.59 189 GLY A C 1
ATOM 1477 O O . GLY A 1 189 ? 20.474 -53.825 47.366 1.00 32.59 189 GLY A O 1
ATOM 1478 N N . ALA A 1 190 ? 20.059 -55.509 45.921 1.00 33.59 190 ALA A N 1
ATOM 1479 C CA . ALA A 1 190 ? 18.659 -55.851 46.176 1.00 33.59 190 ALA A CA 1
ATOM 1480 C C . ALA A 1 190 ? 17.527 -54.812 46.015 1.00 33.59 190 ALA A C 1
ATOM 1482 O O . ALA A 1 190 ? 17.549 -53.678 46.475 1.00 33.59 190 ALA A O 1
ATOM 1483 N N . SER A 1 191 ? 16.432 -55.397 45.520 1.00 35.38 191 SER A N 1
ATOM 1484 C CA . SER A 1 191 ? 15.033 -55.122 45.850 1.00 35.38 191 SER A CA 1
ATOM 1485 C C . SER A 1 191 ? 14.263 -54.161 44.944 1.00 35.38 191 SER A C 1
ATOM 1487 O O . SER A 1 191 ? 14.251 -52.943 45.094 1.00 35.38 191 SER A O 1
ATOM 1489 N N . ALA A 1 192 ? 13.531 -54.788 44.022 1.00 44.06 192 ALA A N 1
ATOM 1490 C CA . ALA A 1 192 ? 12.354 -54.237 43.376 1.00 44.06 192 ALA A CA 1
ATOM 1491 C C . ALA A 1 192 ? 11.249 -53.926 44.402 1.00 44.06 192 ALA A C 1
ATOM 1493 O O . ALA A 1 192 ? 11.056 -54.685 45.354 1.00 44.06 192 ALA A O 1
ATOM 1494 N N . PRO A 1 193 ? 10.402 -52.929 44.107 1.00 43.16 193 PRO A N 1
ATOM 1495 C CA . PRO A 1 193 ? 8.981 -53.152 44.305 1.00 43.16 193 PRO A CA 1
ATOM 1496 C C . PRO A 1 193 ? 8.184 -52.876 43.031 1.00 43.16 193 PRO A C 1
ATOM 1498 O O . PRO A 1 193 ? 8.254 -51.834 42.383 1.00 43.16 193 PRO A O 1
ATOM 1501 N N . LYS A 1 194 ? 7.382 -53.885 42.717 1.00 42.16 194 LYS A N 1
ATOM 1502 C CA . LYS A 1 194 ? 6.288 -53.908 41.760 1.00 42.16 194 LYS A CA 1
ATOM 1503 C C . LYS A 1 194 ? 5.185 -52.990 42.307 1.00 42.16 194 LYS A C 1
ATOM 1505 O O . LYS A 1 194 ? 4.548 -53.340 43.294 1.00 42.16 194 LYS A O 1
ATOM 1510 N N . VAL A 1 195 ? 4.972 -51.826 41.693 1.00 36.59 195 VAL A N 1
ATOM 1511 C CA . VAL A 1 195 ? 3.806 -50.971 41.971 1.00 36.59 195 VAL A CA 1
ATOM 1512 C C . VAL A 1 195 ? 2.830 -51.114 40.812 1.00 36.59 195 VAL A C 1
ATOM 1514 O O . VAL A 1 195 ? 3.041 -50.608 39.713 1.00 36.59 195 VAL A O 1
ATOM 1517 N N . THR A 1 196 ? 1.771 -51.868 41.074 1.00 41.78 196 THR A N 1
ATOM 1518 C CA . THR A 1 196 ? 0.544 -51.923 40.287 1.00 41.78 196 THR A CA 1
ATOM 1519 C C . THR A 1 196 ? -0.234 -50.627 40.490 1.00 41.78 196 THR A C 1
ATOM 1521 O O . THR A 1 196 ? -0.651 -50.362 41.612 1.00 41.78 196 THR A O 1
ATOM 1524 N N . ASN A 1 197 ? -0.490 -49.869 39.424 1.00 36.28 197 ASN A N 1
ATOM 1525 C CA . ASN A 1 197 ? -1.533 -48.844 39.426 1.00 36.28 197 ASN A CA 1
ATOM 1526 C C . ASN A 1 197 ? -2.535 -49.151 38.313 1.00 36.28 197 ASN A C 1
ATOM 1528 O O . ASN A 1 197 ? -2.357 -48.773 37.158 1.00 36.28 197 ASN A O 1
ATOM 1532 N N . ASN A 1 198 ? -3.589 -49.859 38.716 1.00 39.84 198 ASN A N 1
ATOM 1533 C CA . ASN A 1 198 ? -4.909 -49.737 38.122 1.00 39.84 198 ASN A CA 1
ATOM 1534 C C . ASN A 1 198 ? -5.455 -48.352 38.484 1.00 39.84 198 ASN A C 1
ATOM 1536 O O . ASN A 1 198 ? -5.574 -48.031 39.665 1.00 39.84 198 ASN A O 1
ATOM 1540 N N . ALA A 1 199 ? -5.827 -47.563 37.485 1.00 38.12 199 ALA A N 1
ATOM 1541 C CA . ALA A 1 199 ? -6.784 -46.479 37.643 1.00 38.12 199 ALA A CA 1
ATOM 1542 C C . ALA A 1 199 ? -7.574 -46.385 36.336 1.00 38.12 199 ALA A C 1
ATOM 1544 O O . ALA A 1 199 ? -7.091 -45.850 35.341 1.00 38.12 199 ALA A O 1
ATOM 1545 N N . GLY A 1 200 ? -8.759 -46.997 36.336 1.00 38.28 200 GLY A N 1
ATOM 1546 C CA . GLY A 1 200 ? -9.771 -46.754 35.321 1.00 38.28 200 GLY A CA 1
ATOM 1547 C C . GLY A 1 200 ? -10.260 -45.318 35.461 1.00 38.28 200 GLY A C 1
ATOM 1548 O O . GLY A 1 200 ? -10.761 -44.928 36.513 1.00 38.28 200 GLY A O 1
ATOM 1549 N N . GLU A 1 201 ? -10.068 -44.523 34.414 1.00 36.00 201 GLU A N 1
ATOM 1550 C CA . GLU A 1 201 ? -10.733 -43.235 34.264 1.00 36.00 201 GLU A CA 1
ATOM 1551 C C . GLU A 1 201 ? -12.158 -43.492 33.765 1.00 36.00 201 GLU A C 1
ATOM 1553 O O . GLU A 1 201 ? -12.392 -43.729 32.578 1.00 36.00 201 GLU A O 1
ATOM 1558 N N . ASP A 1 202 ? -13.106 -43.445 34.701 1.00 41.16 202 ASP A N 1
ATOM 1559 C CA . ASP A 1 202 ? -14.529 -43.294 34.419 1.00 41.16 202 ASP A CA 1
ATOM 1560 C C . ASP A 1 202 ? -14.749 -42.018 33.595 1.00 41.16 202 ASP A C 1
ATOM 1562 O O . ASP A 1 202 ? -14.621 -40.889 34.086 1.00 41.16 202 ASP A O 1
ATOM 1566 N N . GLN A 1 203 ? -15.115 -42.189 32.324 1.00 37.81 203 GLN A N 1
ATOM 1567 C CA . GLN A 1 203 ? -15.652 -41.113 31.503 1.00 37.81 203 GLN A CA 1
ATOM 1568 C C . GLN A 1 203 ? -17.042 -40.749 32.031 1.00 37.81 203 GLN A C 1
ATOM 1570 O O . GLN A 1 203 ? -18.050 -41.321 31.626 1.00 37.81 203 GLN A O 1
ATOM 1575 N N . LYS A 1 204 ? -17.106 -39.772 32.940 1.00 39.53 204 LYS A N 1
ATOM 1576 C CA . LYS A 1 204 ? -18.354 -39.060 33.219 1.00 39.53 204 LYS A CA 1
ATOM 1577 C C . LYS A 1 204 ? -18.746 -38.290 31.961 1.00 39.53 204 LYS A C 1
ATOM 1579 O O . LYS A 1 204 ? -18.146 -37.262 31.643 1.00 39.53 204 LYS A O 1
ATOM 1584 N N . GLU A 1 205 ? -19.742 -38.801 31.245 1.00 40.56 205 GLU A N 1
ATOM 1585 C CA . GLU A 1 205 ? -20.505 -38.025 30.275 1.00 40.56 205 GLU A CA 1
ATOM 1586 C C . GLU A 1 205 ? -21.092 -36.804 30.998 1.00 40.56 205 GLU A C 1
ATOM 1588 O O . GLU A 1 205 ? -22.043 -36.901 31.770 1.00 40.56 205 GLU A O 1
ATOM 1593 N N . GLU A 1 206 ? -20.474 -35.636 30.803 1.00 42.69 206 GLU A N 1
ATOM 1594 C CA . GLU A 1 206 ? -21.097 -34.363 31.152 1.00 42.69 206 GLU A CA 1
ATOM 1595 C C . GLU A 1 206 ? -22.322 -34.187 30.255 1.00 42.69 206 GLU A C 1
ATOM 1597 O O . GLU A 1 206 ? -22.203 -33.849 29.072 1.00 42.69 206 GLU A O 1
ATOM 1602 N N . ASP A 1 207 ? -23.494 -34.430 30.836 1.00 41.75 207 ASP A N 1
ATOM 1603 C CA . ASP A 1 207 ? -24.791 -34.137 30.249 1.00 41.75 207 ASP A CA 1
ATOM 1604 C C . ASP A 1 207 ? -24.836 -32.644 29.878 1.00 41.75 207 ASP A C 1
ATOM 1606 O O . ASP A 1 207 ? -24.894 -31.742 30.723 1.00 41.75 207 ASP A O 1
ATOM 1610 N N . VAL A 1 208 ? -24.683 -32.358 28.582 1.00 45.94 208 VAL A N 1
ATOM 1611 C CA . VAL A 1 208 ? -24.678 -30.996 28.048 1.00 45.94 208 VAL A CA 1
ATOM 1612 C C . VAL A 1 208 ? -26.117 -30.504 28.076 1.00 45.94 208 VAL A C 1
ATOM 1614 O O . VAL A 1 208 ? -26.834 -30.608 27.079 1.00 45.94 208 VAL A O 1
ATOM 1617 N N . GLY A 1 209 ? -26.512 -29.951 29.225 1.00 43.44 209 GLY A N 1
ATOM 1618 C CA . GLY A 1 209 ? -27.829 -29.373 29.459 1.00 43.44 209 GLY A CA 1
ATOM 1619 C C . GLY A 1 209 ? -28.313 -28.561 28.257 1.00 43.44 209 GLY A C 1
ATOM 1620 O O . GLY A 1 209 ? -27.590 -27.710 27.716 1.00 43.44 209 GLY A O 1
ATOM 1621 N N . LYS A 1 210 ? -29.536 -28.867 27.805 1.00 49.56 210 LYS A N 1
ATOM 1622 C CA . LYS A 1 210 ? -30.238 -28.118 26.760 1.00 49.56 210 LYS A CA 1
ATOM 1623 C C . LYS A 1 210 ? -30.235 -26.642 27.149 1.00 49.56 210 LYS A C 1
ATOM 1625 O O . LYS A 1 210 ? -30.867 -26.228 28.110 1.00 49.56 210 LYS A O 1
ATOM 1630 N N . LEU A 1 211 ? -29.476 -25.856 26.397 1.00 52.72 211 LEU A N 1
ATOM 1631 C CA . LEU A 1 211 ? -29.403 -24.414 26.562 1.00 52.72 211 LEU A CA 1
ATOM 1632 C C . LEU A 1 211 ? -30.666 -23.842 25.910 1.00 52.72 211 LEU A C 1
ATOM 1634 O O . LEU A 1 211 ? -30.670 -23.595 24.703 1.00 52.72 211 LEU A O 1
ATOM 1638 N N . GLU A 1 212 ? -31.749 -23.732 26.681 1.00 62.19 212 GLU A N 1
ATOM 1639 C CA . GLU A 1 212 ? -32.931 -22.969 26.281 1.00 62.19 212 GLU A CA 1
ATOM 1640 C C . GLU A 1 212 ? -32.491 -21.521 26.050 1.00 62.19 212 GLU A C 1
ATOM 1642 O O . GLU A 1 212 ? -31.923 -20.861 26.920 1.00 62.19 212 GLU A O 1
ATOM 1647 N N . VAL A 1 213 ? -32.627 -21.066 24.807 1.00 67.75 213 VAL A N 1
ATOM 1648 C CA . VAL A 1 213 ? -32.352 -19.685 24.419 1.00 67.75 213 VAL A CA 1
ATOM 1649 C C . VAL A 1 213 ? -33.709 -19.030 24.245 1.00 67.75 213 VAL A C 1
ATOM 1651 O O . VAL A 1 213 ? -34.428 -19.421 23.329 1.00 67.75 213 VAL A O 1
ATOM 1654 N N . ASP A 1 214 ? -34.023 -18.040 25.083 1.00 78.25 214 ASP A N 1
ATOM 1655 C CA . ASP A 1 214 ? -35.275 -17.280 25.014 1.00 78.25 214 ASP A CA 1
ATOM 1656 C C . ASP A 1 214 ? -35.564 -16.822 23.571 1.00 78.25 214 ASP A C 1
ATOM 1658 O O . ASP A 1 214 ? -34.722 -16.175 22.929 1.00 78.25 214 ASP A O 1
ATOM 1662 N N . GLU A 1 215 ? -36.750 -17.144 23.047 1.00 81.88 215 GLU A N 1
ATOM 1663 C CA . GLU A 1 215 ? -37.146 -16.825 21.667 1.00 81.88 215 GLU A CA 1
ATOM 1664 C C . GLU A 1 215 ? -37.118 -15.314 21.388 1.00 81.88 215 GLU A C 1
ATOM 1666 O O . GLU A 1 215 ? -36.683 -14.873 20.317 1.00 81.88 215 GLU A O 1
ATOM 1671 N N . GLU A 1 216 ? -37.449 -14.499 22.392 1.00 82.94 216 GLU A N 1
ATOM 1672 C CA . GLU A 1 216 ? -37.348 -13.038 22.330 1.00 82.94 216 GLU A CA 1
ATOM 1673 C C . GLU A 1 216 ? -35.916 -12.566 22.042 1.00 82.94 216 GLU A C 1
ATOM 1675 O O . GLU A 1 216 ? -35.679 -11.617 21.286 1.00 82.94 216 GLU A O 1
ATOM 1680 N N . LEU A 1 217 ? -34.917 -13.266 22.583 1.00 79.50 217 LEU A N 1
ATOM 1681 C CA . LEU A 1 217 ? -33.515 -12.929 22.369 1.00 79.50 217 LEU A CA 1
ATOM 1682 C C . LEU A 1 217 ? -33.052 -13.252 20.948 1.00 79.50 217 LEU A C 1
ATOM 1684 O O . LEU A 1 217 ? -32.184 -12.567 20.382 1.00 79.50 217 LEU A O 1
ATOM 1688 N N . ILE A 1 218 ? -33.626 -14.310 20.374 1.00 83.31 218 ILE A N 1
ATOM 1689 C CA . ILE A 1 218 ? -33.397 -14.716 18.991 1.00 83.31 218 ILE A CA 1
ATOM 1690 C C . ILE A 1 218 ? -33.968 -13.659 18.045 1.00 83.31 218 ILE A C 1
ATOM 1692 O O . ILE A 1 218 ? -33.265 -13.272 17.102 1.00 83.31 218 ILE A O 1
ATOM 1696 N N . ALA A 1 219 ? -35.163 -13.139 18.340 1.00 87.62 219 ALA A N 1
ATOM 1697 C CA . ALA A 1 219 ? -35.802 -12.068 17.580 1.00 87.62 219 ALA A CA 1
ATOM 1698 C C . ALA A 1 219 ? -35.033 -10.737 17.682 1.00 87.62 219 ALA A C 1
ATOM 1700 O O . ALA A 1 219 ? -34.755 -10.102 16.662 1.00 87.62 219 ALA A O 1
ATOM 1701 N N . ALA A 1 220 ? -34.590 -10.351 18.883 1.00 88.31 220 ALA A N 1
ATOM 1702 C CA . ALA A 1 220 ? -33.882 -9.088 19.101 1.00 88.31 220 ALA A CA 1
ATOM 1703 C C . ALA A 1 220 ? -32.473 -9.060 18.469 1.00 88.31 220 ALA A C 1
ATOM 1705 O O . ALA A 1 220 ? -32.003 -8.018 17.996 1.00 88.31 220 ALA A O 1
ATOM 1706 N N . PHE A 1 221 ? -31.758 -10.197 18.435 1.00 93.00 221 PHE A N 1
ATOM 1707 C CA . PHE A 1 221 ? -30.364 -10.251 17.964 1.00 93.00 221 PHE A CA 1
ATOM 1708 C C . PHE A 1 221 ? -30.027 -11.443 17.047 1.00 93.00 221 PHE A C 1
ATOM 1710 O O . PHE A 1 221 ? -29.030 -12.144 17.287 1.00 93.00 221 PHE A O 1
ATOM 1717 N N . PRO A 1 222 ? -30.703 -11.597 15.892 1.00 89.44 222 PRO A N 1
ATOM 1718 C CA . PRO A 1 222 ? -30.631 -12.799 15.051 1.00 89.44 222 PRO A CA 1
ATOM 1719 C C . PRO A 1 222 ? -29.221 -13.094 14.520 1.00 89.44 222 PRO A C 1
ATOM 1721 O O . PRO A 1 222 ? -28.838 -14.232 14.265 1.00 89.44 222 PRO A O 1
ATOM 1724 N N . GLN A 1 223 ? -28.392 -12.062 14.343 1.00 90.06 223 GLN A N 1
ATOM 1725 C CA . GLN A 1 223 ? -27.018 -12.217 13.852 1.00 90.06 223 GLN A CA 1
ATOM 1726 C C . GLN A 1 223 ? -26.045 -12.731 14.923 1.00 90.06 223 GLN A C 1
ATOM 1728 O O . GLN A 1 223 ? -25.023 -13.340 14.591 1.00 90.06 223 GLN A O 1
ATOM 1733 N N . VAL A 1 224 ? -26.307 -12.438 16.200 1.00 90.88 224 VAL A N 1
ATOM 1734 C CA . VAL A 1 224 ? -25.457 -12.866 17.320 1.00 90.88 224 VAL A CA 1
ATOM 1735 C C . VAL A 1 224 ? -25.809 -14.300 17.696 1.00 90.88 224 VAL A C 1
ATOM 1737 O O . VAL A 1 224 ? -24.903 -15.128 17.790 1.00 90.88 224 VAL A O 1
ATOM 1740 N N . THR A 1 225 ? -27.102 -14.612 17.766 1.00 90.25 225 THR A N 1
ATOM 1741 C CA . THR A 1 225 ? -27.620 -15.961 18.028 1.00 90.25 225 THR A CA 1
ATOM 1742 C C . THR A 1 225 ? -27.220 -16.947 16.929 1.00 90.25 225 THR A C 1
ATOM 1744 O O . THR A 1 225 ? -26.608 -17.963 17.248 1.00 90.25 225 THR A O 1
ATOM 1747 N N . LYS A 1 226 ? -27.358 -16.602 15.633 1.00 93.25 226 LYS A N 1
ATOM 1748 C CA . LYS A 1 226 ? -26.849 -17.427 14.504 1.00 93.25 226 LYS A CA 1
ATOM 1749 C C . LYS A 1 226 ? -25.350 -17.734 14.588 1.00 93.25 226 LYS A C 1
ATOM 1751 O O . LYS A 1 226 ? -24.877 -18.770 14.119 1.00 93.25 226 LYS A O 1
ATOM 1756 N N . ARG A 1 227 ? -24.551 -16.808 15.128 1.00 93.88 227 ARG A N 1
ATOM 1757 C CA . ARG A 1 227 ? -23.108 -17.032 15.321 1.00 93.88 227 ARG A CA 1
ATOM 1758 C C . ARG A 1 227 ? -22.836 -17.939 16.507 1.00 93.88 227 ARG A C 1
ATOM 1760 O O . ARG A 1 227 ? -21.908 -18.740 16.413 1.00 93.88 227 ARG A O 1
ATOM 1767 N N . LEU A 1 228 ? -23.604 -17.792 17.582 1.00 95.62 228 LEU A N 1
ATOM 1768 C CA . LEU A 1 228 ? -23.500 -18.626 18.768 1.00 95.62 228 LEU A CA 1
ATOM 1769 C C . LEU A 1 228 ? -23.850 -20.078 18.426 1.00 95.62 228 LEU A C 1
ATOM 1771 O O . LEU A 1 228 ? -23.000 -20.945 18.599 1.00 95.62 228 LEU A O 1
ATOM 1775 N N . THR A 1 229 ? -25.002 -20.321 17.794 1.00 93.94 229 THR A N 1
ATOM 1776 C CA . THR A 1 229 ? -25.431 -21.660 17.351 1.00 93.94 229 THR A CA 1
ATOM 1777 C C . THR A 1 229 ? -24.417 -22.311 16.418 1.00 93.94 229 THR A C 1
ATOM 1779 O O . THR A 1 229 ? -24.043 -23.464 16.616 1.00 93.94 229 THR A O 1
ATOM 1782 N N . LYS A 1 230 ? -23.854 -21.564 15.459 1.00 96.50 230 LYS A N 1
ATOM 1783 C CA . LYS A 1 230 ? -22.786 -22.079 14.584 1.00 96.50 230 LYS A CA 1
ATOM 1784 C C . LYS A 1 230 ? -21.508 -22.465 15.340 1.00 96.50 230 LYS A C 1
ATOM 1786 O O . LYS A 1 230 ? -20.796 -23.363 14.896 1.00 96.50 230 LYS A O 1
ATOM 1791 N N . ILE A 1 231 ? -21.162 -21.767 16.424 1.00 95.38 231 ILE A N 1
ATOM 1792 C CA . ILE A 1 231 ? -20.009 -22.126 17.265 1.00 95.38 231 ILE A CA 1
ATOM 1793 C C . ILE A 1 231 ? -20.339 -23.368 18.094 1.00 95.38 231 ILE A C 1
ATOM 1795 O O . ILE A 1 231 ? -19.508 -24.269 18.149 1.00 95.38 231 ILE A O 1
ATOM 1799 N N . THR A 1 232 ? -21.543 -23.449 18.661 1.00 96.00 232 THR A N 1
ATOM 1800 C CA . THR A 1 232 ? -22.015 -24.605 19.432 1.00 96.00 232 THR A CA 1
ATOM 1801 C C . THR A 1 232 ? -22.052 -25.875 18.581 1.00 96.00 232 THR A C 1
ATOM 1803 O O . THR A 1 232 ? -21.502 -26.890 18.990 1.00 96.00 232 THR A O 1
ATOM 1806 N N . LEU A 1 233 ? -22.571 -25.808 17.349 1.00 96.06 233 LEU A N 1
ATOM 1807 C CA . LEU A 1 233 ? -22.542 -26.937 16.409 1.00 96.06 233 LEU A CA 1
ATOM 1808 C C . LEU A 1 233 ? -21.108 -27.381 16.089 1.00 96.06 233 LEU A C 1
ATOM 1810 O O . LEU A 1 233 ? -20.810 -28.568 16.087 1.00 96.06 233 LEU A O 1
ATOM 1814 N N . LYS A 1 234 ? -20.184 -26.432 15.887 1.00 96.00 234 LYS A N 1
ATOM 1815 C CA . LYS A 1 234 ? -18.766 -26.757 15.659 1.00 96.00 234 LYS A CA 1
ATOM 1816 C C . LYS A 1 234 ? -18.076 -27.359 16.877 1.00 96.00 234 LYS A C 1
ATOM 1818 O O . LYS A 1 234 ? -17.118 -28.101 16.698 1.00 96.00 234 LYS A O 1
ATOM 1823 N N . LEU A 1 235 ? -18.499 -26.996 18.086 1.00 97.00 235 LEU A N 1
ATOM 1824 C CA . LEU A 1 235 ? -17.964 -27.577 19.315 1.00 97.00 235 LEU A CA 1
ATOM 1825 C C . LEU A 1 235 ? -18.351 -29.051 19.439 1.00 97.00 235 LEU A C 1
ATOM 1827 O O . LEU A 1 235 ? -17.500 -29.830 19.848 1.00 97.00 235 LEU A O 1
ATOM 1831 N N . LYS A 1 236 ? -19.562 -29.433 19.007 1.00 95.25 236 LYS A N 1
ATOM 1832 C CA . LYS A 1 236 ? -20.006 -30.837 18.983 1.00 95.25 236 LYS A CA 1
ATOM 1833 C C . LYS A 1 236 ? -19.185 -31.705 18.022 1.00 95.25 236 LYS A C 1
ATOM 1835 O O . LYS A 1 236 ? -18.924 -32.859 18.311 1.00 95.25 236 LYS A O 1
ATOM 1840 N N . THR A 1 237 ? -18.739 -31.148 16.894 1.00 95.00 237 THR A N 1
ATOM 1841 C CA . THR A 1 237 ? -18.058 -31.920 15.835 1.00 95.00 237 THR A CA 1
ATOM 1842 C C . THR A 1 237 ? -16.527 -31.946 15.951 1.00 95.00 237 THR A C 1
ATOM 1844 O O . THR A 1 237 ? -15.860 -32.632 15.184 1.00 95.00 237 THR A O 1
ATOM 1847 N N . VAL A 1 238 ? -15.916 -31.118 16.807 1.00 96.00 238 VAL A N 1
ATOM 1848 C CA . VAL A 1 238 ? -14.450 -30.959 16.848 1.00 96.00 238 VAL A CA 1
ATOM 1849 C C . VAL A 1 238 ? -13.822 -31.919 17.859 1.00 96.00 238 VAL A C 1
ATOM 1851 O O . VAL A 1 238 ? -13.949 -31.716 19.060 1.00 96.00 238 VAL A O 1
ATOM 1854 N N . LYS A 1 239 ? -13.059 -32.898 17.350 1.00 96.19 239 LYS A N 1
ATOM 1855 C CA . LYS A 1 239 ? -12.267 -33.847 18.158 1.00 96.19 239 LYS A CA 1
ATOM 1856 C C . LYS A 1 239 ? -10.943 -33.256 18.680 1.00 96.19 239 LYS A C 1
ATOM 1858 O O . LYS A 1 239 ? -10.481 -33.618 19.752 1.00 96.19 239 LYS A O 1
ATOM 1863 N N . ASN A 1 240 ? -10.328 -32.316 17.951 1.00 95.12 240 ASN A N 1
ATOM 1864 C CA . ASN A 1 240 ? -9.025 -31.744 18.329 1.00 95.12 240 ASN A CA 1
ATOM 1865 C C . ASN A 1 240 ? -9.132 -30.784 19.548 1.00 95.12 240 ASN A C 1
ATOM 1867 O O . ASN A 1 240 ? -9.906 -29.816 19.482 1.00 95.12 240 ASN A O 1
ATOM 1871 N N . PRO A 1 241 ? -8.323 -30.976 20.611 1.00 91.88 241 PRO A N 1
ATOM 1872 C CA . PRO A 1 241 ? -8.451 -30.245 21.876 1.00 91.88 241 PRO A CA 1
ATOM 1873 C C . PRO A 1 241 ? -8.101 -28.754 21.763 1.00 91.88 241 PRO A C 1
ATOM 1875 O O . PRO A 1 241 ? -8.849 -27.903 22.254 1.00 91.88 241 PRO A O 1
ATOM 1878 N N . ASP A 1 242 ? -7.039 -28.396 21.039 1.00 89.50 242 ASP A N 1
ATOM 1879 C CA . ASP A 1 242 ? -6.639 -26.994 20.844 1.00 89.50 242 ASP A CA 1
ATOM 1880 C C . ASP A 1 242 ? -7.703 -26.207 20.081 1.00 89.50 242 ASP A C 1
ATOM 1882 O O . ASP A 1 242 ? -8.041 -25.058 20.401 1.00 89.50 242 ASP A O 1
ATOM 1886 N N . ARG A 1 243 ? -8.290 -26.849 19.068 1.00 91.69 243 ARG A N 1
ATOM 1887 C CA . ARG A 1 243 ? -9.370 -26.263 18.277 1.00 91.69 243 ARG A CA 1
ATOM 1888 C C . ARG A 1 243 ? -10.651 -26.118 19.100 1.00 91.69 243 ARG A C 1
ATOM 1890 O O . ARG A 1 243 ? -11.330 -25.095 18.956 1.00 91.69 243 ARG A O 1
ATOM 1897 N N . ARG A 1 244 ? -10.961 -27.078 19.979 1.00 96.44 244 ARG A N 1
ATOM 1898 C CA . ARG A 1 244 ? -12.078 -27.000 20.938 1.00 96.44 244 ARG A CA 1
ATOM 1899 C C . ARG A 1 244 ? -11.873 -25.832 21.909 1.00 96.44 244 ARG A C 1
ATOM 1901 O O . ARG A 1 244 ? -12.757 -24.980 22.016 1.00 96.44 244 ARG A O 1
ATOM 1908 N N . LYS A 1 245 ? -10.675 -25.686 22.490 1.00 95.56 245 LYS A N 1
ATOM 1909 C CA . LYS A 1 245 ? -10.299 -24.556 23.365 1.00 95.56 245 LYS A CA 1
ATOM 1910 C C . LYS A 1 245 ? -10.451 -23.205 22.660 1.00 95.56 245 LYS A C 1
ATOM 1912 O O . LYS A 1 245 ? -11.022 -22.266 23.217 1.00 95.56 245 LYS A O 1
ATOM 1917 N N . ALA A 1 246 ? -10.015 -23.097 21.404 1.00 94.19 246 ALA A N 1
ATOM 1918 C CA . ALA A 1 246 ? -10.180 -21.877 20.611 1.00 94.19 246 ALA A CA 1
ATOM 1919 C C . ALA A 1 246 ? -11.658 -21.542 20.317 1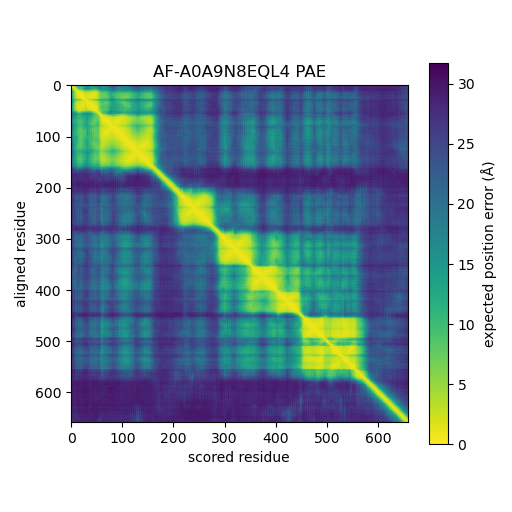.00 94.19 246 ALA A C 1
ATOM 1921 O O . ALA A 1 246 ? -12.038 -20.364 20.319 1.00 94.19 246 ALA A O 1
ATOM 1922 N N . LEU A 1 247 ? -12.498 -22.553 20.067 1.00 96.00 247 LEU A N 1
ATOM 1923 C CA . LEU A 1 247 ? -13.936 -22.377 19.846 1.00 96.00 247 LEU A CA 1
ATOM 1924 C C . LEU A 1 247 ? -14.674 -21.965 21.124 1.00 96.00 247 LEU A C 1
ATOM 1926 O O . LEU A 1 247 ? -15.493 -21.050 21.047 1.00 96.00 247 LEU A O 1
ATOM 1930 N N . LEU A 1 248 ? -14.333 -22.536 22.283 1.00 97.00 248 LEU A N 1
ATOM 1931 C CA . LEU A 1 248 ? -14.864 -22.117 23.589 1.00 97.00 248 LEU A CA 1
ATOM 1932 C C . LEU A 1 248 ? -14.537 -20.646 23.876 1.00 97.00 248 LEU A C 1
ATOM 1934 O O . LEU A 1 248 ? -15.422 -19.846 24.171 1.00 97.00 248 LEU A O 1
ATOM 1938 N N . ASN A 1 249 ? -13.288 -20.239 23.645 1.00 94.75 249 ASN A N 1
ATOM 1939 C CA . ASN A 1 249 ? -12.865 -18.843 23.795 1.00 94.75 249 ASN A CA 1
ATOM 1940 C C . ASN A 1 249 ? -13.625 -17.891 22.848 1.00 94.75 249 ASN A C 1
ATOM 1942 O O . ASN A 1 249 ? -13.859 -16.714 23.141 1.00 94.75 249 ASN A O 1
ATOM 1946 N N . ARG A 1 250 ? -14.009 -18.387 21.667 1.00 95.44 250 ARG A N 1
ATOM 1947 C CA . ARG A 1 250 ? -14.817 -17.635 20.704 1.00 95.44 250 ARG A CA 1
ATOM 1948 C C . ARG A 1 250 ? -16.288 -17.570 21.120 1.00 95.44 250 ARG A C 1
ATOM 1950 O O . ARG A 1 250 ? -16.876 -16.509 20.919 1.00 95.44 250 ARG A O 1
ATOM 1957 N N . LYS A 1 251 ? -16.842 -18.646 21.693 1.00 97.19 251 LYS A N 1
ATOM 1958 C CA . LYS A 1 251 ? -18.191 -18.708 22.282 1.00 97.19 251 LYS A CA 1
ATOM 1959 C C . LYS A 1 251 ? -18.328 -17.651 23.383 1.00 97.19 251 LYS A C 1
ATOM 1961 O O . LYS A 1 251 ? -19.108 -16.718 23.204 1.00 97.19 251 LYS A O 1
ATOM 1966 N N . ALA A 1 252 ? -17.423 -17.659 24.364 1.00 95.69 252 ALA A N 1
ATOM 1967 C CA . ALA A 1 252 ? -17.395 -16.694 25.469 1.00 95.69 252 ALA A CA 1
ATOM 1968 C C . ALA A 1 252 ? -17.347 -15.225 24.996 1.00 95.69 252 ALA A C 1
ATOM 1970 O O . ALA A 1 252 ? -18.029 -14.347 25.521 1.00 95.69 252 ALA A O 1
ATOM 1971 N N . LYS A 1 253 ? -16.582 -14.926 23.935 1.00 95.75 253 LYS A N 1
ATOM 1972 C CA . LYS A 1 253 ? -16.533 -13.569 23.350 1.00 95.75 253 LYS A CA 1
ATOM 1973 C C . LYS A 1 253 ? -17.837 -13.139 22.679 1.00 95.75 253 LYS A C 1
ATOM 1975 O O . LYS A 1 253 ? -18.084 -11.937 22.567 1.00 95.75 253 LYS A O 1
ATOM 1980 N N . VAL A 1 254 ? -18.606 -14.078 22.131 1.00 95.25 254 VAL A N 1
ATOM 1981 C CA . VAL A 1 254 ? -19.907 -13.789 21.513 1.00 95.25 254 VAL A CA 1
ATOM 1982 C C . VAL A 1 254 ? -20.964 -13.609 22.599 1.00 95.25 254 VAL A C 1
ATOM 1984 O O . VAL A 1 254 ? -21.712 -12.639 22.521 1.00 95.25 254 VAL A O 1
ATOM 1987 N N . GLU A 1 255 ? -20.942 -14.432 23.645 1.00 94.75 255 GLU A N 1
ATOM 1988 C CA . GLU A 1 255 ? -21.816 -14.306 24.824 1.00 94.75 255 GLU A CA 1
ATOM 1989 C C . GLU A 1 255 ? -21.596 -12.974 25.539 1.00 94.75 255 GLU A C 1
ATOM 1991 O O . GLU A 1 255 ? -22.538 -12.211 25.722 1.00 94.75 255 GLU A O 1
ATOM 1996 N N . ALA A 1 256 ? -20.342 -12.585 25.792 1.00 93.56 256 ALA A N 1
ATOM 1997 C CA . ALA A 1 256 ? -20.032 -11.284 26.387 1.00 93.56 256 ALA A CA 1
ATOM 1998 C C . ALA A 1 256 ? -20.521 -10.092 25.538 1.00 93.56 256 ALA A C 1
ATOM 2000 O O . ALA A 1 256 ? -20.786 -9.009 26.060 1.00 93.56 256 ALA A O 1
ATOM 2001 N N . LYS A 1 257 ? -20.632 -10.252 24.211 1.00 93.19 257 LYS A N 1
ATOM 2002 C CA . LYS A 1 257 ? -21.218 -9.221 23.336 1.00 93.19 257 LYS A CA 1
ATOM 2003 C C . LYS A 1 257 ? -22.738 -9.196 23.403 1.00 93.19 257 LYS A C 1
ATOM 2005 O O . LYS A 1 257 ? -23.303 -8.115 23.263 1.00 93.19 257 LYS A O 1
ATOM 2010 N N . LEU A 1 258 ? -23.366 -10.357 23.553 1.00 94.38 258 LEU A N 1
ATOM 2011 C CA . LEU A 1 258 ? -24.807 -10.482 23.723 1.00 94.38 258 LEU A CA 1
ATOM 2012 C C . LEU A 1 258 ? -25.235 -9.859 25.058 1.00 94.38 258 LEU A C 1
ATOM 2014 O O . LEU A 1 258 ? -26.084 -8.975 25.050 1.00 94.38 258 LEU A O 1
ATOM 2018 N N . ALA A 1 259 ? -24.523 -10.173 26.145 1.00 91.75 259 ALA A N 1
ATOM 2019 C CA . ALA A 1 259 ? -24.748 -9.598 27.472 1.00 91.75 259 ALA A CA 1
ATOM 2020 C C . ALA A 1 259 ? -24.680 -8.060 27.471 1.00 91.75 259 ALA A C 1
ATOM 2022 O O . ALA A 1 259 ? -25.589 -7.386 27.942 1.00 91.75 259 ALA A O 1
ATOM 2023 N N . ARG A 1 260 ? -23.652 -7.473 26.838 1.00 93.25 260 ARG A N 1
ATOM 2024 C CA . ARG A 1 260 ? -23.536 -6.005 26.711 1.00 93.25 260 ARG A CA 1
ATOM 2025 C C . ARG A 1 260 ? -24.678 -5.371 25.919 1.00 93.25 260 ARG A C 1
ATOM 2027 O O . ARG A 1 260 ? -25.014 -4.215 26.151 1.00 93.25 260 ARG A O 1
ATOM 2034 N N . LYS A 1 261 ? -25.230 -6.089 24.938 1.00 92.19 261 LYS A N 1
ATOM 2035 C CA . LYS A 1 261 ? -26.367 -5.612 24.143 1.00 92.19 261 LYS A CA 1
ATOM 2036 C C . LYS A 1 261 ? -27.668 -5.673 24.935 1.00 92.19 261 LYS A C 1
ATOM 2038 O O . LYS A 1 261 ? -28.412 -4.703 24.900 1.00 92.19 261 LYS A O 1
ATOM 2043 N N . GLN A 1 262 ? -27.895 -6.756 25.674 1.00 90.81 262 GLN A N 1
ATOM 2044 C CA . GLN A 1 262 ? -29.020 -6.863 26.605 1.00 90.81 262 GLN A CA 1
ATOM 2045 C C . GLN A 1 262 ? -28.961 -5.758 27.667 1.00 90.81 262 GLN A C 1
ATOM 2047 O O . GLN A 1 262 ? -29.962 -5.109 27.941 1.00 90.81 262 GLN A O 1
ATOM 2052 N N . GLU A 1 263 ? -27.776 -5.477 28.215 1.00 92.94 263 GLU A N 1
ATOM 2053 C CA . GLU A 1 263 ? -27.596 -4.388 29.179 1.00 92.94 263 GLU A CA 1
ATOM 2054 C C . GLU A 1 263 ? -27.883 -3.006 28.566 1.00 92.94 263 GLU A C 1
ATOM 2056 O O . GLU A 1 263 ? -28.425 -2.136 29.242 1.00 92.94 263 GLU A O 1
ATOM 2061 N N . SER A 1 264 ? -27.558 -2.800 27.283 1.00 90.56 264 SER A N 1
ATOM 2062 C CA . SER A 1 264 ? -27.904 -1.570 26.556 1.00 90.56 264 SER A CA 1
ATOM 2063 C C . SER A 1 264 ? -29.416 -1.408 26.415 1.00 90.56 264 SER A C 1
ATOM 2065 O O . SER A 1 264 ? -29.921 -0.340 26.734 1.00 90.56 264 SER A O 1
ATOM 2067 N N . LEU A 1 265 ? -30.134 -2.469 26.024 1.00 89.06 265 LEU A N 1
ATOM 2068 C CA . LEU A 1 265 ? -31.598 -2.441 25.923 1.00 89.06 265 LEU A CA 1
ATOM 2069 C C . LEU A 1 265 ? -32.255 -2.166 27.279 1.00 89.06 265 LEU A C 1
ATOM 2071 O O . LEU A 1 265 ? -33.155 -1.343 27.370 1.00 89.06 265 LEU A O 1
ATOM 2075 N N . ARG A 1 266 ? -31.752 -2.776 28.361 1.00 88.19 266 ARG A N 1
ATOM 2076 C CA . ARG A 1 266 ? -32.245 -2.499 29.722 1.00 88.19 266 ARG A CA 1
ATOM 2077 C C . ARG A 1 266 ? -32.019 -1.048 30.155 1.00 88.19 266 ARG A C 1
ATOM 2079 O O . ARG A 1 266 ? -32.772 -0.542 30.979 1.00 88.19 266 ARG A O 1
ATOM 2086 N N . LYS A 1 267 ? -30.971 -0.386 29.656 1.00 89.69 267 LYS A N 1
ATOM 2087 C CA . LYS A 1 267 ? -30.714 1.037 29.929 1.00 89.69 267 LYS A CA 1
ATOM 2088 C C . LYS A 1 267 ? -31.596 1.950 29.082 1.00 89.69 267 LYS A C 1
ATOM 2090 O O . LYS A 1 267 ? -32.015 2.977 29.594 1.00 89.69 267 LYS A O 1
ATOM 2095 N N . GLU A 1 268 ? -31.867 1.572 27.835 1.00 86.19 268 GLU A N 1
ATOM 2096 C CA . GLU A 1 268 ? -32.773 2.299 26.936 1.00 86.19 268 GLU A CA 1
ATOM 2097 C C . GLU A 1 268 ? -34.221 2.232 27.440 1.00 86.19 268 GLU A C 1
ATOM 2099 O O . GLU A 1 268 ? -34.826 3.282 27.614 1.00 86.19 268 GLU A O 1
ATOM 2104 N N . ALA A 1 269 ? -34.716 1.051 27.830 1.00 82.56 269 ALA A N 1
ATOM 2105 C CA . ALA A 1 269 ? -36.054 0.900 28.414 1.00 82.56 269 ALA A CA 1
ATOM 2106 C C . ALA A 1 269 ? -36.248 1.778 29.667 1.00 82.56 269 ALA A C 1
ATOM 2108 O O . ALA A 1 269 ? -37.231 2.496 29.790 1.00 82.56 269 ALA A O 1
ATOM 2109 N N . LYS A 1 270 ? -35.244 1.825 30.556 1.00 84.38 270 LYS A N 1
ATOM 2110 C CA . LYS A 1 270 ? -35.275 2.714 31.731 1.00 84.38 270 LYS A CA 1
ATOM 2111 C C . LYS A 1 270 ? -35.256 4.204 31.374 1.00 84.38 270 LYS A C 1
ATOM 2113 O O . LYS A 1 270 ? -35.727 5.010 32.167 1.00 84.38 270 LYS A O 1
ATOM 2118 N N . GLN A 1 271 ? -34.664 4.587 30.241 1.00 78.00 271 GLN A N 1
ATOM 2119 C CA . GLN A 1 271 ? -34.658 5.981 29.786 1.00 78.00 271 GLN A CA 1
ATOM 2120 C C . GLN A 1 271 ? -36.003 6.387 29.186 1.00 78.00 271 GLN A C 1
ATOM 2122 O O . GLN A 1 271 ? -36.433 7.511 29.432 1.00 78.00 271 GLN A O 1
ATOM 2127 N N . GLU A 1 272 ? -36.668 5.487 28.460 1.00 72.88 272 GLU A N 1
ATOM 2128 C CA . GLU A 1 272 ? -37.994 5.736 27.884 1.00 72.88 272 GLU A CA 1
ATOM 2129 C C . GLU A 1 272 ? -39.050 5.947 28.976 1.00 72.88 272 GLU A C 1
ATOM 2131 O O . GLU A 1 272 ? -39.759 6.949 28.924 1.00 72.88 272 GLU A O 1
ATOM 2136 N N . ASP A 1 273 ? -39.042 5.147 30.048 1.00 69.06 273 ASP A N 1
ATOM 2137 C CA . ASP A 1 273 ? -39.948 5.339 31.198 1.00 69.06 273 ASP A CA 1
ATOM 2138 C C . ASP A 1 273 ? -39.758 6.695 31.906 1.00 69.06 273 ASP A C 1
ATOM 2140 O O . ASP A 1 273 ? -40.665 7.201 32.562 1.00 69.06 273 ASP A O 1
ATOM 2144 N N . THR A 1 274 ? -38.584 7.324 31.764 1.00 65.44 274 THR A N 1
ATOM 2145 C CA . THR A 1 274 ? -38.313 8.638 32.372 1.00 65.44 274 THR A CA 1
ATOM 2146 C C . THR A 1 274 ? -38.735 9.806 31.466 1.00 65.44 274 THR A C 1
ATOM 2148 O O . THR A 1 274 ? -38.681 10.959 31.892 1.00 65.44 274 THR A O 1
ATOM 2151 N N . GLN A 1 275 ? -39.116 9.547 30.209 1.00 50.31 275 GLN A N 1
ATOM 2152 C CA . GLN A 1 275 ? -39.283 10.583 29.184 1.00 50.31 275 GLN A CA 1
ATOM 2153 C C . GLN A 1 275 ? -40.749 10.853 28.784 1.00 50.31 275 GLN A C 1
ATOM 2155 O O . GLN A 1 275 ? -41.003 11.839 28.100 1.00 50.31 275 GLN A O 1
ATOM 2160 N N . VAL A 1 276 ? -41.721 10.079 29.285 1.00 50.34 276 VAL A N 1
ATOM 2161 C CA . VAL A 1 276 ? -43.169 10.191 28.960 1.00 50.34 276 VAL A CA 1
ATOM 2162 C C . VAL A 1 276 ? -43.892 11.342 29.708 1.00 50.34 276 VAL A C 1
ATOM 2164 O O . VAL A 1 276 ? -45.110 11.382 29.799 1.00 50.34 276 VAL A O 1
ATOM 2167 N N . GLY A 1 277 ? -43.168 12.325 30.256 1.00 46.72 277 GLY A N 1
ATOM 2168 C CA . GLY A 1 277 ? -43.753 13.394 31.086 1.00 46.72 277 GLY A CA 1
ATOM 2169 C C . GLY A 1 277 ? -43.899 14.783 30.452 1.00 46.72 277 GLY A C 1
ATOM 2170 O O . GLY A 1 277 ? -44.298 15.703 31.161 1.00 46.72 277 GLY A O 1
ATOM 2171 N N . LEU A 1 278 ? -43.519 15.001 29.188 1.00 48.66 278 LEU A N 1
ATOM 2172 C CA . LEU A 1 278 ? -43.371 16.360 28.634 1.00 48.66 278 LEU A CA 1
ATOM 2173 C C . LEU A 1 278 ? -43.820 16.479 27.167 1.00 48.66 278 LEU A C 1
ATOM 2175 O O . LEU A 1 278 ? -43.053 16.945 26.332 1.00 48.66 278 LEU A O 1
ATOM 2179 N N . ASP A 1 279 ? -45.065 16.112 26.864 1.00 38.69 279 ASP A N 1
ATOM 2180 C CA . ASP A 1 279 ? -45.711 16.471 25.593 1.00 38.69 279 ASP A CA 1
ATOM 2181 C C . ASP A 1 279 ? -46.824 17.489 25.864 1.00 38.69 279 ASP A C 1
ATOM 2183 O O . ASP A 1 279 ? -47.930 17.154 26.283 1.00 38.69 279 ASP A O 1
ATOM 2187 N N . GLY A 1 280 ? -46.498 18.768 25.679 1.00 42.66 280 GLY A N 1
ATOM 2188 C CA . GLY A 1 280 ? -47.433 19.866 25.904 1.00 42.66 280 GLY A CA 1
ATOM 2189 C C . GLY A 1 280 ? -46.810 21.245 25.724 1.00 42.66 280 GLY A C 1
ATOM 2190 O O . GLY A 1 280 ? -46.955 22.089 26.601 1.00 42.66 280 GLY A O 1
ATOM 2191 N N . VAL A 1 281 ? -46.095 21.492 24.623 1.00 41.00 281 VAL A N 1
ATOM 2192 C CA . VAL A 1 281 ? -45.684 22.857 24.255 1.00 41.00 281 VAL A CA 1
ATOM 2193 C C . VAL A 1 281 ? -45.993 23.078 22.779 1.00 41.00 281 VAL A C 1
ATOM 2195 O O . VAL A 1 281 ? -45.484 22.368 21.917 1.00 41.00 281 VAL A O 1
ATOM 2198 N N . LYS A 1 282 ? -46.896 24.033 22.534 1.00 42.34 282 LYS A N 1
ATOM 2199 C CA . LYS A 1 282 ? -47.373 24.473 21.220 1.00 42.34 282 LYS A CA 1
ATOM 2200 C C . LYS A 1 282 ? -46.229 25.095 20.417 1.00 42.34 282 LYS A C 1
ATOM 2202 O O . LYS A 1 282 ? -45.436 25.858 20.962 1.00 42.34 282 LYS A O 1
ATOM 2207 N N . GLU A 1 283 ? -46.178 24.756 19.135 1.00 43.78 283 GLU A N 1
ATOM 2208 C CA . GLU A 1 283 ? -45.265 25.331 18.152 1.00 43.78 283 GLU A CA 1
ATOM 2209 C C . GLU A 1 283 ? -45.762 26.731 17.759 1.00 43.78 283 GLU A C 1
ATOM 2211 O O . GLU A 1 283 ? -46.838 26.871 17.183 1.00 43.78 283 GLU A O 1
ATOM 2216 N N . GLU A 1 284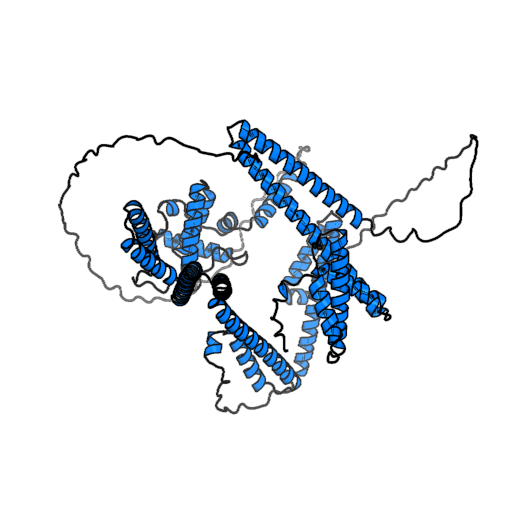 ? -44.988 27.763 18.096 1.00 41.62 284 GLU A N 1
ATOM 2217 C CA . GLU A 1 284 ? -45.073 29.073 17.450 1.00 41.62 284 GLU A CA 1
ATOM 2218 C C . GLU A 1 284 ? -44.021 29.109 16.331 1.00 41.62 284 GLU A C 1
ATOM 2220 O O . GLU A 1 284 ? -42.835 28.843 16.556 1.00 41.62 284 GLU A O 1
ATOM 2225 N N . GLU A 1 285 ? -44.477 29.365 15.105 1.00 47.81 285 GLU A N 1
ATOM 2226 C CA . GLU A 1 285 ? -43.646 29.499 13.909 1.00 47.81 285 GLU A CA 1
ATOM 2227 C C . GLU A 1 285 ? -42.865 30.823 13.958 1.00 47.81 285 GLU A C 1
ATOM 2229 O O . GLU A 1 285 ? -43.362 31.869 13.552 1.00 47.81 285 GLU A O 1
ATOM 2234 N N . GLU A 1 286 ? -41.624 30.788 14.450 1.00 49.31 286 GLU A N 1
ATOM 2235 C CA . GLU A 1 286 ? -40.652 31.868 14.235 1.00 49.31 286 GLU A CA 1
ATOM 2236 C C . GLU A 1 286 ? -39.770 31.578 13.008 1.00 49.31 286 GLU A C 1
ATOM 2238 O O . GLU A 1 286 ? -39.233 30.477 12.847 1.00 49.31 286 GLU A O 1
ATOM 2243 N N . ASP A 1 287 ? -39.579 32.597 12.164 1.00 48.09 287 ASP A N 1
ATOM 2244 C CA . ASP A 1 287 ? -38.774 32.583 10.938 1.00 48.09 287 ASP A CA 1
ATOM 2245 C C . ASP A 1 287 ? -37.359 32.008 11.149 1.00 48.09 287 ASP A C 1
ATOM 2247 O O . ASP A 1 287 ? -36.422 32.643 11.652 1.00 48.09 287 ASP A O 1
ATOM 2251 N N . PHE A 1 288 ? -37.183 30.758 10.721 1.00 44.12 288 PHE A N 1
ATOM 2252 C CA . PHE A 1 288 ? -35.975 29.981 10.962 1.00 44.12 288 PHE A CA 1
ATOM 2253 C C . PHE A 1 288 ? -34.871 30.315 9.948 1.00 44.12 288 PHE A C 1
ATOM 2255 O O . PHE A 1 288 ? -34.635 29.600 8.971 1.00 44.12 288 PHE A O 1
ATOM 2262 N N . SER A 1 289 ? -34.096 31.364 10.225 1.00 58.97 289 SER A N 1
ATOM 2263 C CA . SER A 1 289 ? -32.778 31.515 9.603 1.00 58.97 289 SER A CA 1
ATOM 2264 C C . SER A 1 289 ? -31.875 30.340 10.031 1.00 58.97 289 SER A C 1
ATOM 2266 O O . SER A 1 289 ? -31.609 30.075 11.213 1.00 58.97 289 SER A O 1
ATOM 2268 N N . GLY A 1 290 ? -31.470 29.527 9.051 1.00 65.88 290 GLY A N 1
ATOM 2269 C CA . GLY A 1 290 ? -30.597 28.377 9.273 1.00 65.88 290 GLY A CA 1
ATOM 2270 C C . GLY A 1 290 ? -29.247 28.800 9.873 1.00 65.88 290 GLY A C 1
ATOM 2271 O O . GLY A 1 290 ? -28.816 29.934 9.683 1.00 65.88 290 GLY A O 1
ATOM 2272 N N . PRO A 1 291 ? -28.546 27.910 10.604 1.00 70.12 291 PRO A N 1
ATOM 2273 C CA . PRO A 1 291 ? -27.235 28.238 11.154 1.00 70.12 291 PRO A CA 1
ATOM 2274 C C . PRO A 1 291 ? -26.276 28.645 10.028 1.00 70.12 291 PRO A C 1
ATOM 2276 O O . PRO A 1 291 ? -26.045 27.866 9.102 1.00 70.12 291 PRO A O 1
ATOM 2279 N N . GLU A 1 292 ? -25.718 29.849 10.133 1.00 77.56 292 GLU A N 1
ATOM 2280 C CA . GLU A 1 292 ? -24.781 30.416 9.167 1.00 77.56 292 GLU A CA 1
ATOM 2281 C C . GLU A 1 292 ? -23.505 29.558 9.128 1.00 77.56 292 GLU A C 1
ATOM 2283 O O . GLU A 1 292 ? -22.709 29.513 10.070 1.00 77.56 292 GLU A O 1
ATOM 2288 N N . VAL A 1 293 ? -23.338 28.784 8.055 1.00 82.81 293 VAL A N 1
ATOM 2289 C CA . VAL A 1 293 ? -22.149 27.964 7.821 1.00 82.81 293 VAL A CA 1
ATOM 2290 C C . VAL A 1 293 ? -21.530 28.395 6.505 1.00 82.81 293 VAL A C 1
ATOM 2292 O O . VAL A 1 293 ? -22.199 28.355 5.478 1.00 82.81 293 VAL A O 1
ATOM 2295 N N . ASP A 1 294 ? -20.239 28.740 6.539 1.00 85.25 294 ASP A N 1
ATOM 2296 C CA . ASP A 1 294 ? -19.454 29.119 5.360 1.00 85.25 294 ASP A CA 1
ATOM 2297 C C . ASP A 1 294 ? -19.700 28.133 4.189 1.00 85.25 294 ASP A C 1
ATOM 2299 O O . ASP A 1 294 ? -19.357 26.942 4.304 1.00 85.25 294 ASP A O 1
ATOM 2303 N N . PRO A 1 295 ? -20.272 28.602 3.060 1.00 83.06 295 PRO A N 1
ATOM 2304 C CA . PRO A 1 295 ? -20.580 27.775 1.895 1.00 83.06 295 PRO A CA 1
ATOM 2305 C C . PRO A 1 295 ? -19.372 26.983 1.380 1.00 83.06 295 PRO A C 1
ATOM 2307 O O . PRO A 1 295 ? -19.508 25.838 0.937 1.00 83.06 295 PRO A O 1
ATOM 2310 N N . GLN A 1 296 ? -18.157 27.527 1.512 1.00 84.56 296 GLN A N 1
ATOM 2311 C CA . GLN A 1 296 ? -16.936 26.847 1.075 1.00 84.56 296 GLN A CA 1
ATOM 2312 C C . GLN A 1 296 ? -16.642 25.591 1.909 1.00 84.56 296 GLN A C 1
ATOM 2314 O O . GLN A 1 296 ? -16.106 24.598 1.400 1.00 84.56 296 GLN A O 1
ATOM 2319 N N . LEU A 1 297 ? -17.030 25.578 3.187 1.00 83.69 297 LEU A N 1
ATOM 2320 C CA . LEU A 1 297 ? -16.870 24.415 4.064 1.00 83.69 297 LEU A CA 1
ATOM 2321 C C . LEU A 1 297 ? -17.895 23.321 3.784 1.00 83.69 297 LEU A C 1
ATOM 2323 O O . LEU A 1 297 ? -17.600 22.141 4.018 1.00 83.69 297 LEU A O 1
ATOM 2327 N N . ILE A 1 298 ? -19.067 23.681 3.262 1.00 86.62 298 ILE A N 1
ATOM 2328 C CA . ILE A 1 298 ? -20.079 22.719 2.814 1.00 86.62 298 ILE A CA 1
ATOM 2329 C C . ILE A 1 298 ? -19.523 21.915 1.635 1.00 86.62 298 ILE A C 1
ATOM 2331 O O . ILE A 1 298 ? -19.543 20.683 1.676 1.00 86.62 298 ILE A O 1
ATOM 2335 N N . VAL A 1 299 ? -18.921 22.595 0.655 1.00 85.62 299 VAL A N 1
ATOM 2336 C CA . VAL A 1 299 ? -18.305 21.953 -0.518 1.00 85.62 299 VAL A CA 1
ATOM 2337 C C . VAL A 1 299 ? -17.070 21.134 -0.123 1.00 85.62 299 VAL A C 1
ATOM 2339 O O . VAL A 1 299 ? -16.916 19.983 -0.535 1.00 85.62 299 VAL A O 1
ATOM 2342 N N . ALA A 1 300 ? -16.192 21.682 0.724 1.00 84.75 300 ALA A N 1
ATOM 2343 C CA . ALA A 1 300 ? -14.939 21.017 1.082 1.00 84.75 300 ALA A CA 1
ATOM 2344 C C . ALA A 1 300 ? -15.126 19.791 2.001 1.00 84.75 300 ALA A C 1
ATOM 2346 O O . ALA A 1 300 ? -14.344 18.833 1.927 1.00 84.75 300 ALA A O 1
ATOM 2347 N N . PHE A 1 301 ? -16.127 19.797 2.894 1.00 92.88 301 PHE A N 1
ATOM 2348 C CA . PHE A 1 301 ? -16.283 18.775 3.939 1.00 92.88 301 PHE A CA 1
ATOM 2349 C C . PHE A 1 301 ? -17.738 18.362 4.240 1.00 92.88 301 PHE A C 1
ATOM 2351 O O . PHE A 1 301 ? -18.088 18.230 5.418 1.00 92.88 301 PHE A O 1
ATOM 2358 N N . PRO A 1 302 ? -18.553 17.984 3.239 1.00 89.56 302 PRO A N 1
ATOM 2359 C CA . PRO A 1 302 ? -20.015 17.891 3.357 1.00 89.56 302 PRO A CA 1
ATOM 2360 C C . PRO A 1 302 ? -20.490 17.042 4.544 1.00 89.56 302 PRO A C 1
ATOM 2362 O O . PRO A 1 302 ? -21.358 17.442 5.311 1.00 89.56 302 PRO A O 1
ATOM 2365 N N . LYS A 1 303 ? -19.846 15.895 4.796 1.00 92.06 303 LYS A N 1
ATOM 2366 C CA . LYS A 1 303 ? -20.215 14.990 5.903 1.00 92.06 303 LYS A CA 1
ATOM 2367 C C . LYS A 1 303 ? -19.945 15.553 7.301 1.00 92.06 303 LYS A C 1
ATOM 2369 O O . LYS A 1 303 ? -20.585 15.129 8.259 1.00 92.06 303 LYS A O 1
ATOM 2374 N N . VAL A 1 304 ? -18.922 16.394 7.462 1.00 91.94 304 VAL A N 1
ATOM 2375 C CA . VAL A 1 304 ? -18.596 17.010 8.763 1.00 91.94 304 VAL A CA 1
ATOM 2376 C C . VAL A 1 304 ? -19.541 18.179 9.002 1.00 91.94 304 VAL A C 1
ATOM 2378 O O . VAL A 1 304 ? -20.096 18.291 10.091 1.00 91.94 304 VAL A O 1
ATOM 2381 N N . THR A 1 305 ? -19.787 18.960 7.956 1.00 90.94 305 THR A N 1
ATOM 2382 C CA . THR A 1 305 ? -20.679 20.116 7.955 1.00 90.94 305 THR A CA 1
ATOM 2383 C C . THR A 1 305 ? -22.129 19.705 8.229 1.00 90.94 305 THR A C 1
ATOM 2385 O O . THR A 1 305 ? -22.730 20.200 9.174 1.00 90.94 305 THR A O 1
ATOM 2388 N N . GLN A 1 306 ? -22.642 18.665 7.557 1.00 92.19 306 GLN A N 1
ATOM 2389 C CA . GLN A 1 306 ? -23.962 18.076 7.846 1.00 92.19 306 GLN A CA 1
ATOM 2390 C C . GLN A 1 306 ? -24.104 17.592 9.298 1.00 92.19 306 GLN A C 1
ATOM 2392 O O . GLN A 1 306 ? -25.168 17.711 9.902 1.00 92.19 306 GLN A O 1
ATOM 2397 N N . ARG A 1 307 ? -23.036 17.040 9.892 1.00 94.19 307 ARG A N 1
ATOM 2398 C CA . ARG A 1 307 ? -23.062 16.621 11.304 1.00 94.19 307 ARG A CA 1
ATOM 2399 C C . ARG A 1 307 ? -23.140 17.813 12.250 1.00 94.19 307 ARG A C 1
ATOM 2401 O O . ARG A 1 307 ? -23.814 17.690 13.264 1.00 94.19 307 ARG A O 1
ATOM 2408 N N . LEU A 1 308 ? -22.457 18.915 11.940 1.00 95.38 308 LEU A N 1
ATOM 2409 C CA . LEU A 1 308 ? -22.554 20.149 12.721 1.00 95.38 308 LEU A CA 1
ATOM 2410 C C . LEU A 1 308 ? -23.955 20.741 12.631 1.00 95.38 308 LEU A C 1
ATOM 2412 O O . LEU A 1 308 ? -24.532 21.014 13.674 1.00 95.38 308 LEU A O 1
ATOM 2416 N N . ILE A 1 309 ? -24.526 20.818 11.426 1.00 93.00 309 ILE A N 1
ATOM 2417 C CA . ILE A 1 309 ? -25.905 21.281 11.210 1.00 93.00 309 ILE A CA 1
ATOM 2418 C C . ILE A 1 309 ? -26.881 20.423 12.023 1.00 93.00 309 ILE A C 1
ATOM 2420 O O . ILE A 1 309 ? -27.658 20.951 12.809 1.00 93.00 309 ILE A O 1
ATOM 2424 N N . LYS A 1 310 ? -26.776 19.088 11.951 1.00 95.12 310 LYS A N 1
ATOM 2425 C CA . LYS A 1 310 ? -27.644 18.184 12.726 1.00 95.12 310 LYS A CA 1
ATOM 2426 C C . LYS A 1 310 ? -27.486 18.343 14.244 1.00 95.12 310 LYS A C 1
ATOM 2428 O O . LYS A 1 310 ? -28.459 18.175 14.970 1.00 95.12 310 LYS A O 1
ATOM 2433 N N . ILE A 1 311 ? -26.278 18.623 14.740 1.00 94.94 311 ILE A N 1
ATOM 2434 C CA . ILE A 1 311 ? -26.054 18.892 16.171 1.00 94.94 311 ILE A CA 1
ATOM 2435 C C . ILE A 1 311 ? -26.623 20.261 16.556 1.00 94.94 311 ILE A C 1
ATOM 2437 O O . ILE A 1 311 ? -27.221 20.369 17.618 1.00 94.94 311 ILE A O 1
ATOM 2441 N N . ALA A 1 312 ? -26.473 21.276 15.703 1.00 94.94 312 ALA A N 1
ATOM 2442 C CA . ALA A 1 312 ? -27.017 22.610 15.928 1.00 94.94 312 ALA A CA 1
ATOM 2443 C C . ALA A 1 312 ? -28.550 22.591 15.980 1.00 94.94 312 ALA A C 1
ATOM 2445 O O . ALA A 1 312 ? -29.118 23.145 16.911 1.00 94.94 312 ALA A O 1
ATOM 2446 N N . LEU A 1 313 ? -29.205 21.878 15.058 1.00 94.06 313 LEU A N 1
ATOM 2447 C CA . LEU A 1 313 ? -30.659 21.687 15.083 1.00 94.06 313 LEU A CA 1
ATOM 2448 C C . LEU A 1 313 ? -31.110 20.985 16.372 1.00 94.06 313 LEU A C 1
ATOM 2450 O O . LEU A 1 313 ? -31.999 21.476 17.051 1.00 94.06 313 LEU A O 1
ATOM 2454 N N . LYS A 1 314 ? -30.429 19.906 16.783 1.00 95.19 314 LYS A N 1
ATOM 2455 C CA . LYS A 1 314 ? -30.729 19.226 18.058 1.00 95.19 314 LYS A CA 1
ATOM 2456 C C . LYS A 1 314 ? -30.493 20.098 19.292 1.00 95.19 314 LYS A C 1
ATOM 2458 O O . LYS A 1 314 ? -31.153 19.902 20.299 1.00 95.19 314 LYS A O 1
ATOM 2463 N N . LEU A 1 315 ? -29.525 21.012 19.246 1.00 95.75 315 LEU A N 1
ATOM 2464 C CA . LEU A 1 315 ? -29.273 21.949 20.342 1.00 95.75 315 LEU A CA 1
ATOM 2465 C C . LEU A 1 315 ? -30.385 22.989 20.483 1.00 95.75 315 LEU A C 1
ATOM 2467 O O . LEU A 1 315 ? -30.574 23.475 21.590 1.00 95.75 315 LEU A O 1
ATOM 2471 N N . LYS A 1 316 ? -31.093 23.320 19.394 1.00 93.06 316 LYS A N 1
ATOM 2472 C CA . LYS A 1 316 ? -32.249 24.224 19.436 1.00 93.06 316 LYS A CA 1
ATOM 2473 C C . LYS A 1 316 ? -33.466 23.562 20.090 1.00 93.06 316 LYS A C 1
ATOM 2475 O O . LYS A 1 316 ? -34.180 24.226 20.820 1.00 93.06 316 LYS A O 1
ATOM 2480 N N . THR A 1 317 ? -33.673 22.263 19.866 1.00 93.69 317 THR A N 1
ATOM 2481 C CA . THR A 1 317 ? -34.871 21.547 20.344 1.00 93.69 317 THR A CA 1
ATOM 2482 C C . THR A 1 317 ? -34.714 20.905 21.727 1.00 93.69 317 THR A C 1
ATOM 2484 O O . THR A 1 317 ? -35.688 20.427 22.294 1.00 93.69 317 THR A O 1
ATOM 2487 N N . VAL A 1 318 ? -33.495 20.800 22.266 1.00 95.38 318 VAL A N 1
ATOM 2488 C CA . VAL A 1 318 ? -33.247 20.126 23.551 1.00 95.38 318 VAL A CA 1
ATOM 2489 C C . VAL A 1 318 ? -33.465 21.083 24.721 1.00 95.38 318 VAL A C 1
ATOM 2491 O O . VAL A 1 318 ? -32.724 22.049 24.884 1.00 95.38 318 VAL A O 1
ATOM 2494 N N . THR A 1 319 ? -34.426 20.742 25.580 1.00 95.12 319 THR A N 1
ATOM 2495 C CA . THR A 1 319 ? -34.730 21.439 26.842 1.00 95.12 319 THR A CA 1
ATOM 2496 C C . THR A 1 319 ? -33.916 20.904 28.026 1.00 95.12 319 THR A C 1
ATOM 2498 O O . THR A 1 319 ? -33.573 21.650 28.938 1.00 95.12 319 THR A O 1
ATOM 2501 N N . ASN A 1 320 ? -33.547 19.616 28.014 1.00 95.81 320 ASN A N 1
ATOM 2502 C CA . ASN A 1 320 ? -32.784 18.991 29.095 1.00 95.81 320 ASN A CA 1
ATOM 2503 C C . ASN A 1 320 ? -31.315 19.462 29.116 1.00 95.81 320 ASN A C 1
ATOM 2505 O O . ASN A 1 320 ? -30.548 19.202 28.183 1.00 95.81 320 ASN A O 1
ATOM 2509 N N . GLU A 1 321 ? -30.894 20.076 30.223 1.00 93.25 321 GLU A N 1
ATOM 2510 C CA . GLU A 1 321 ? -29.556 20.665 30.371 1.00 93.25 321 GLU A CA 1
ATOM 2511 C C . G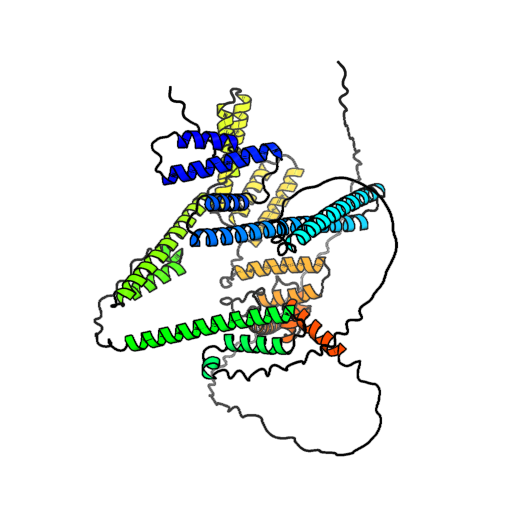LU A 1 321 ? -28.421 19.625 30.267 1.00 93.25 321 GLU A C 1
ATOM 2513 O O . GLU A 1 321 ? -27.396 19.874 29.629 1.00 93.25 321 GLU A O 1
ATOM 2518 N N . GLY A 1 322 ? -28.608 18.408 30.790 1.00 93.94 322 GLY A N 1
ATOM 2519 C CA . GLY A 1 322 ? -27.610 17.337 30.678 1.00 93.94 322 GLY A CA 1
ATOM 2520 C C . GLY A 1 322 ? -27.388 16.888 29.228 1.00 93.94 322 GLY A C 1
ATOM 2521 O O . GLY A 1 322 ? -26.249 16.730 28.769 1.00 93.94 322 GLY A O 1
ATOM 2522 N N . GLN A 1 323 ? -28.473 16.743 28.463 1.00 91.19 323 GLN A N 1
ATOM 2523 C CA . GLN A 1 323 ? -28.399 16.435 27.031 1.00 91.19 323 GLN A CA 1
ATOM 2524 C C . GLN A 1 323 ? -27.803 17.600 26.230 1.00 91.19 323 GLN A C 1
ATOM 2526 O O . GLN A 1 323 ? -27.004 17.375 25.311 1.00 91.19 323 GLN A O 1
ATOM 2531 N N . ARG A 1 324 ? -28.128 18.842 26.605 1.00 94.69 324 ARG A N 1
ATOM 2532 C CA . ARG A 1 324 ? -27.580 20.058 25.997 1.00 94.69 324 ARG A CA 1
ATOM 2533 C C . ARG A 1 324 ? -26.063 20.125 26.162 1.00 94.69 324 ARG A C 1
ATOM 2535 O O . ARG A 1 324 ? -25.350 20.282 25.168 1.00 94.69 324 ARG A O 1
ATOM 2542 N N . GLN A 1 325 ? -25.547 19.892 27.370 1.00 95.31 325 GLN A N 1
ATOM 2543 C CA . GLN A 1 325 ? -24.103 19.842 27.631 1.00 95.31 325 GLN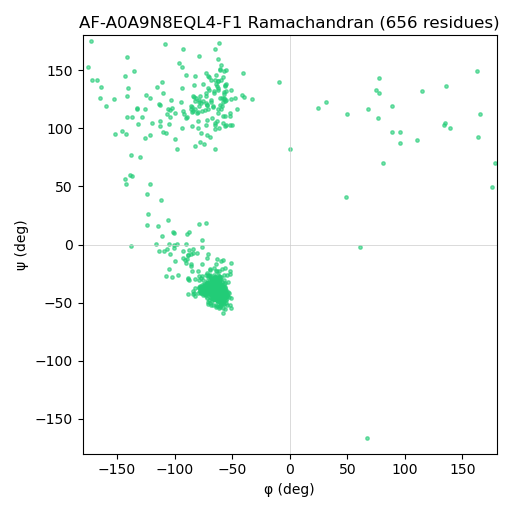 A CA 1
ATOM 2544 C C . GLN A 1 325 ? -23.402 18.744 26.824 1.00 95.31 325 GLN A C 1
ATOM 2546 O O . GLN A 1 325 ? -22.343 18.979 26.230 1.00 95.31 325 GLN A O 1
ATOM 2551 N N . TYR A 1 326 ? -24.006 17.558 26.722 1.00 95.69 326 TYR A N 1
ATOM 2552 C CA . TYR A 1 326 ? -23.476 16.483 25.883 1.00 95.69 326 TYR A CA 1
ATOM 2553 C C . TYR A 1 326 ? -23.404 16.885 24.399 1.00 95.69 326 TYR A C 1
ATOM 2555 O O . TYR A 1 326 ? -22.390 16.648 23.726 1.00 95.69 326 TYR A O 1
ATOM 2563 N N . LEU A 1 327 ? -24.454 17.518 23.869 1.00 95.88 327 LEU A N 1
ATOM 2564 C CA . LEU A 1 327 ? -24.487 17.993 22.486 1.00 95.88 327 LEU A CA 1
ATOM 2565 C C . LEU A 1 327 ? -23.473 19.118 22.235 1.00 95.88 327 LEU A C 1
ATOM 2567 O O . LEU A 1 327 ? -22.827 19.102 21.185 1.00 95.88 327 LEU A O 1
ATOM 2571 N N . LEU A 1 328 ? -23.249 20.019 23.197 1.00 96.31 328 LEU A N 1
ATOM 2572 C CA . LEU A 1 328 ? -22.199 21.044 23.135 1.00 96.31 328 LEU A CA 1
ATOM 2573 C C . LEU A 1 328 ? -20.795 20.422 23.085 1.00 96.31 328 LEU A C 1
ATOM 2575 O O . LEU A 1 328 ? -19.995 20.766 22.210 1.00 96.31 328 LEU A O 1
ATOM 2579 N N . GLN A 1 329 ? -20.500 19.432 23.934 1.00 96.00 329 GLN A N 1
ATOM 2580 C CA . GLN A 1 329 ? -19.226 18.699 23.872 1.00 96.00 329 GLN A CA 1
ATOM 2581 C C . GLN A 1 329 ? -19.047 17.985 22.526 1.00 96.00 329 GLN A C 1
ATOM 2583 O O . GLN A 1 329 ? -17.954 17.955 21.942 1.00 96.00 329 GLN A O 1
ATOM 2588 N N . ARG A 1 330 ? -20.131 17.409 21.995 1.00 96.19 330 ARG A N 1
ATOM 2589 C CA . ARG A 1 330 ? -20.124 16.752 20.688 1.00 96.19 330 ARG A CA 1
ATOM 2590 C C . ARG A 1 330 ? -19.898 17.757 19.557 1.00 96.19 330 ARG A C 1
ATOM 2592 O O . ARG A 1 330 ? -19.109 17.442 18.663 1.00 96.19 330 ARG A O 1
ATOM 2599 N N . LYS A 1 331 ? -20.517 18.944 19.611 1.00 96.88 331 LYS A N 1
ATOM 2600 C CA . LYS A 1 331 ? -20.291 20.066 18.684 1.00 96.88 331 LYS A CA 1
ATOM 2601 C C . LYS A 1 331 ? -18.811 20.454 18.675 1.00 96.88 331 LYS A C 1
ATOM 2603 O O . LYS A 1 331 ? -18.169 20.307 17.635 1.00 96.88 331 LYS A O 1
ATOM 2608 N N . ALA A 1 332 ? -18.234 20.754 19.842 1.00 95.38 332 ALA A N 1
ATOM 2609 C CA . ALA A 1 332 ? -16.822 21.122 19.988 1.00 95.38 332 ALA A CA 1
ATOM 2610 C C . ALA A 1 332 ? -15.864 20.053 19.425 1.00 95.38 332 ALA A C 1
ATOM 2612 O O . ALA A 1 332 ? -14.867 20.351 18.764 1.00 95.38 332 ALA A O 1
ATOM 2613 N N . LYS A 1 333 ? -16.176 18.764 19.618 1.00 96.12 333 LYS A N 1
ATOM 2614 C CA . LYS A 1 333 ? -15.375 17.662 19.061 1.00 96.12 333 LYS A CA 1
ATOM 2615 C C . LYS A 1 333 ? -15.437 17.596 17.532 1.00 96.12 333 LYS A C 1
ATOM 2617 O O . LYS A 1 333 ? -14.437 17.246 16.893 1.00 96.12 333 LYS A O 1
ATOM 2622 N N . VAL A 1 334 ? -16.597 17.874 16.938 1.00 95.62 334 VAL A N 1
ATOM 2623 C CA . VAL A 1 334 ? -16.762 17.899 15.478 1.00 95.62 334 VAL A CA 1
ATOM 2624 C C . VAL A 1 334 ? -16.085 19.139 14.885 1.00 95.62 334 VAL A C 1
ATOM 2626 O O . VAL A 1 334 ? -15.372 18.994 13.891 1.00 95.62 334 VAL A O 1
ATOM 2629 N N . GLU A 1 335 ? -16.188 20.298 15.534 1.00 94.94 335 GLU A N 1
ATOM 2630 C CA . GLU A 1 335 ? -15.472 21.530 15.165 1.00 94.94 335 GLU A CA 1
ATOM 2631 C C . GLU A 1 335 ? -13.952 21.341 15.223 1.00 94.94 335 GLU A C 1
ATOM 2633 O O . GLU A 1 335 ? -13.253 21.621 14.252 1.00 94.94 335 GLU A O 1
ATOM 2638 N N . ALA A 1 336 ? -13.422 20.734 16.290 1.00 94.00 336 ALA A N 1
ATOM 2639 C CA . ALA A 1 336 ? -11.997 20.416 16.388 1.00 94.00 336 ALA A CA 1
ATOM 2640 C C . ALA A 1 336 ? -11.522 19.468 15.267 1.00 94.00 336 ALA A C 1
ATOM 2642 O O . ALA A 1 336 ? -10.380 19.545 14.805 1.00 94.00 336 ALA A O 1
ATOM 2643 N N . ASN A 1 337 ? -12.384 18.556 14.805 1.00 94.00 337 ASN A N 1
ATOM 2644 C CA . ASN A 1 337 ? -12.084 17.693 13.662 1.00 94.00 337 ASN A CA 1
ATOM 2645 C C . ASN A 1 337 ? -12.093 18.482 12.342 1.00 94.00 337 ASN A C 1
ATOM 2647 O O . ASN A 1 337 ? -11.199 18.292 11.515 1.00 94.00 337 ASN A O 1
ATOM 2651 N N . LEU A 1 338 ? -13.056 19.391 12.164 1.00 94.56 338 LEU A N 1
ATOM 2652 C CA . LEU A 1 338 ? -13.112 20.291 11.014 1.00 94.56 338 LEU A CA 1
ATOM 2653 C C . LEU A 1 338 ? -11.856 21.173 10.945 1.00 94.56 338 LEU A C 1
ATOM 2655 O O . LEU A 1 338 ? -11.179 21.172 9.918 1.00 94.56 338 LEU A O 1
ATOM 2659 N N . ALA A 1 339 ? -11.457 21.792 12.059 1.00 91.88 339 ALA A N 1
ATOM 2660 C CA . ALA A 1 339 ? -10.238 22.595 12.166 1.00 91.88 339 ALA A CA 1
ATOM 2661 C C . ALA A 1 339 ? -8.975 21.786 11.817 1.00 91.88 339 ALA A C 1
ATOM 2663 O O . ALA A 1 339 ? -8.131 22.224 11.032 1.00 91.88 339 ALA A O 1
ATOM 2664 N N . ARG A 1 340 ? -8.858 20.545 12.315 1.00 92.25 340 ARG A N 1
ATOM 2665 C CA . ARG A 1 340 ? -7.749 19.644 11.943 1.00 92.25 340 ARG A CA 1
ATOM 2666 C C . ARG A 1 340 ? -7.731 19.340 10.448 1.00 92.25 340 ARG A C 1
ATOM 2668 O O . ARG A 1 340 ? -6.652 19.279 9.859 1.00 92.25 340 ARG A O 1
ATOM 2675 N N . LYS A 1 341 ? -8.891 19.131 9.822 1.00 90.12 341 LYS A N 1
ATOM 2676 C CA . LYS A 1 341 ? -8.983 18.875 8.378 1.00 90.12 341 LYS A CA 1
ATOM 2677 C C . LYS A 1 341 ? -8.639 20.108 7.547 1.00 90.12 341 LYS A C 1
ATOM 2679 O O . LYS A 1 341 ? -7.881 19.980 6.588 1.00 90.12 341 LYS A O 1
ATOM 2684 N N . GLN A 1 342 ? -9.108 21.289 7.939 1.00 89.19 342 GLN A N 1
ATOM 2685 C CA . GLN A 1 342 ? -8.705 22.556 7.325 1.00 89.19 342 GLN A CA 1
ATOM 2686 C C . GLN A 1 342 ? -7.187 22.759 7.439 1.00 89.19 342 GLN A C 1
ATOM 2688 O O . GLN A 1 342 ? -6.520 23.059 6.451 1.00 89.19 342 GLN A O 1
ATOM 2693 N N . GLN A 1 343 ? -6.594 22.491 8.607 1.00 88.94 343 GLN A N 1
ATOM 2694 C CA . GLN A 1 343 ? -5.143 22.563 8.788 1.00 88.94 343 GLN A CA 1
ATOM 2695 C C . GLN A 1 343 ? -4.400 21.526 7.931 1.00 88.94 343 GLN A C 1
ATOM 2697 O O . GLN A 1 343 ? -3.335 21.815 7.389 1.00 88.94 343 GLN A O 1
ATOM 2702 N N . GLN A 1 344 ? -4.954 20.323 7.752 1.00 84.31 344 GLN A N 1
ATOM 2703 C CA . GLN A 1 344 ? -4.405 19.339 6.817 1.00 84.31 344 GLN A CA 1
ATOM 2704 C C . GLN A 1 344 ? -4.473 19.816 5.366 1.00 84.31 344 GLN A C 1
ATOM 2706 O O . GLN A 1 344 ? -3.525 19.550 4.630 1.00 84.31 344 GLN A O 1
ATOM 2711 N N . LEU A 1 345 ? -5.530 20.524 4.955 1.00 81.56 345 LEU A N 1
ATOM 2712 C CA . LEU A 1 345 ? -5.596 21.153 3.634 1.00 81.56 345 LEU A CA 1
ATOM 2713 C C . LEU A 1 345 ? -4.549 22.255 3.489 1.00 81.56 345 LEU A C 1
ATOM 2715 O O . LEU A 1 345 ? -3.798 22.211 2.522 1.00 81.56 345 LEU A O 1
ATOM 2719 N N . LYS A 1 346 ? -4.394 23.146 4.477 1.00 81.12 346 LYS A N 1
ATOM 2720 C CA . LYS A 1 346 ? -3.324 24.164 4.487 1.00 81.12 346 LYS A CA 1
ATOM 2721 C C . LYS A 1 346 ? -1.935 23.519 4.386 1.00 81.12 346 LYS A C 1
ATOM 2723 O O . LYS A 1 346 ? -1.118 23.891 3.548 1.00 81.12 346 LYS A O 1
ATOM 2728 N N . ASN A 1 347 ? -1.691 22.463 5.162 1.00 76.81 347 ASN A N 1
ATOM 2729 C CA . ASN A 1 347 ? -0.440 21.703 5.117 1.00 76.81 347 ASN A CA 1
ATOM 2730 C C . ASN A 1 347 ? -0.245 20.956 3.790 1.00 76.81 347 ASN A C 1
ATOM 2732 O O . ASN A 1 347 ? 0.885 20.787 3.335 1.00 76.81 347 ASN A O 1
ATOM 2736 N N . ARG A 1 348 ? -1.324 20.469 3.168 1.00 74.44 348 ARG A N 1
ATOM 2737 C CA . ARG A 1 348 ? -1.281 19.834 1.846 1.00 74.44 348 ARG A CA 1
ATOM 2738 C C . ARG A 1 348 ? -1.040 20.854 0.744 1.00 74.44 348 ARG A C 1
ATOM 2740 O O . ARG A 1 348 ? -0.249 20.545 -0.134 1.00 74.44 348 ARG A O 1
ATOM 2747 N N . ALA A 1 349 ? -1.635 22.041 0.813 1.00 73.50 349 ALA A N 1
ATOM 2748 C CA . ALA A 1 349 ? -1.380 23.143 -0.109 1.00 73.50 349 ALA A CA 1
ATOM 2749 C C . ALA A 1 349 ? 0.099 23.561 -0.048 1.00 73.50 349 ALA A C 1
ATOM 2751 O O . ALA A 1 349 ? 0.783 23.562 -1.070 1.00 73.50 349 ALA A O 1
ATOM 2752 N N . MET A 1 350 ? 0.648 23.735 1.161 1.00 71.12 350 MET A N 1
ATOM 2753 C CA . MET A 1 350 ? 2.083 23.995 1.346 1.00 71.12 350 MET A CA 1
ATOM 2754 C C . MET A 1 350 ? 2.977 22.862 0.819 1.00 71.12 350 MET A C 1
ATOM 2756 O O . MET A 1 350 ? 4.060 23.115 0.294 1.00 71.12 350 MET A O 1
ATOM 2760 N N . LYS A 1 351 ? 2.543 21.600 0.937 1.00 71.44 351 LYS A N 1
ATOM 2761 C CA . LYS A 1 351 ? 3.290 20.447 0.407 1.00 71.44 351 LYS A CA 1
ATOM 2762 C C . LYS A 1 351 ? 3.168 20.292 -1.109 1.00 71.44 351 LYS A C 1
ATOM 2764 O O . LYS A 1 351 ? 4.143 19.875 -1.719 1.00 71.44 351 LYS A O 1
ATOM 2769 N N . ARG A 1 352 ? 2.021 20.621 -1.711 1.00 62.12 352 ARG A N 1
ATOM 2770 C CA . ARG A 1 352 ? 1.805 20.563 -3.167 1.00 62.12 352 ARG A CA 1
ATOM 2771 C C . ARG A 1 352 ? 2.635 21.619 -3.901 1.00 62.12 352 ARG A C 1
ATOM 2773 O O . ARG A 1 352 ? 3.192 21.310 -4.942 1.00 62.12 352 ARG A O 1
ATOM 2780 N N . GLY A 1 353 ? 2.833 22.800 -3.312 1.00 63.03 353 GLY A N 1
ATOM 2781 C CA . GLY A 1 353 ? 3.703 23.845 -3.875 1.00 63.03 353 GLY A CA 1
ATOM 2782 C C . GLY A 1 353 ? 5.202 23.704 -3.561 1.00 63.03 353 GLY A C 1
ATOM 2783 O O . GLY A 1 353 ? 6.011 24.516 -4.032 1.00 63.03 353 GLY A O 1
ATOM 2784 N N . SER A 1 354 ? 5.585 22.711 -2.749 1.00 69.88 354 SER A N 1
ATOM 2785 C CA . SER A 1 354 ? 6.967 22.465 -2.340 1.00 69.88 354 SER A CA 1
ATOM 2786 C C . SER A 1 354 ? 7.545 21.298 -3.131 1.00 69.88 354 SER A C 1
ATOM 2788 O O . SER A 1 354 ? 7.096 20.162 -3.010 1.00 69.88 354 SER A O 1
ATOM 2790 N N . PHE A 1 355 ? 8.586 21.573 -3.917 1.00 84.31 355 PHE A N 1
ATOM 2791 C CA . PHE A 1 355 ? 9.404 20.555 -4.570 1.00 84.31 355 PHE A CA 1
ATOM 2792 C C . PHE A 1 355 ? 10.655 20.337 -3.716 1.00 84.31 355 PHE A C 1
ATOM 2794 O O . PHE A 1 355 ? 11.693 20.931 -4.015 1.00 84.31 355 PHE A O 1
ATOM 2801 N N . PRO A 1 356 ? 10.602 19.523 -2.641 1.00 82.12 356 PRO A N 1
ATOM 2802 C CA . PRO A 1 356 ? 11.665 19.458 -1.636 1.00 82.12 356 PRO A CA 1
ATOM 2803 C C . PRO A 1 356 ? 13.030 19.114 -2.238 1.00 82.12 356 PRO A C 1
ATOM 2805 O O . PRO A 1 356 ? 14.042 19.647 -1.796 1.00 82.12 356 PRO A O 1
ATOM 2808 N N . GLY A 1 357 ? 13.066 18.288 -3.290 1.00 88.62 357 GLY A N 1
ATOM 2809 C CA . GLY A 1 357 ? 14.300 17.984 -4.015 1.00 88.62 357 GLY A CA 1
ATOM 2810 C C . GLY A 1 357 ? 14.887 19.184 -4.768 1.00 88.62 357 GLY A C 1
ATOM 2811 O O . GLY A 1 357 ? 16.094 19.394 -4.712 1.00 88.62 357 GLY A O 1
ATOM 2812 N N . ILE A 1 358 ? 14.053 19.985 -5.442 1.00 91.56 358 ILE A N 1
ATOM 2813 C CA . ILE A 1 358 ? 14.504 21.174 -6.187 1.00 91.56 358 ILE A CA 1
ATOM 2814 C C . ILE A 1 358 ? 14.888 22.287 -5.209 1.00 91.56 358 ILE A C 1
ATOM 2816 O O . ILE A 1 358 ? 15.968 22.851 -5.328 1.00 91.56 358 ILE A O 1
ATOM 2820 N N . ASN A 1 359 ? 14.068 22.526 -4.183 1.00 90.25 359 ASN A N 1
ATOM 2821 C CA . ASN A 1 359 ? 14.332 23.532 -3.152 1.00 90.25 359 ASN A CA 1
ATOM 2822 C C . ASN A 1 359 ? 15.622 23.235 -2.374 1.00 90.25 359 ASN A C 1
ATOM 2824 O O . ASN A 1 359 ? 16.388 24.150 -2.093 1.00 90.25 359 ASN A O 1
ATOM 2828 N N . ARG A 1 360 ? 15.907 21.960 -2.065 1.00 91.12 360 ARG A N 1
ATOM 2829 C CA . ARG A 1 360 ? 17.170 21.567 -1.422 1.00 91.12 360 ARG A CA 1
ATOM 2830 C C . ARG A 1 360 ? 18.378 21.830 -2.322 1.00 91.12 360 ARG A C 1
ATOM 2832 O O . ARG A 1 360 ? 19.397 22.289 -1.823 1.00 91.12 360 ARG A O 1
ATOM 2839 N N . LYS A 1 361 ? 18.270 21.541 -3.624 1.00 95.75 361 LYS A N 1
ATOM 2840 C CA . LYS A 1 361 ? 19.346 21.811 -4.591 1.00 95.75 361 LYS A CA 1
ATOM 2841 C C . LYS A 1 361 ? 19.574 23.312 -4.780 1.00 95.75 361 LYS A C 1
ATOM 2843 O O . LYS A 1 361 ? 20.721 23.725 -4.773 1.00 95.75 361 LYS A O 1
ATOM 2848 N N . LEU A 1 362 ? 18.507 24.109 -4.873 1.00 96.06 362 LEU A N 1
ATOM 2849 C CA . LEU A 1 362 ? 18.600 25.573 -4.916 1.00 96.06 362 LEU A CA 1
ATOM 2850 C C . LEU A 1 362 ? 19.296 26.120 -3.666 1.00 96.06 362 LEU A C 1
ATOM 2852 O O . LEU A 1 362 ? 20.268 26.847 -3.799 1.00 96.06 362 LEU A O 1
ATOM 2856 N N . ALA A 1 363 ? 18.889 25.676 -2.472 1.00 94.00 363 ALA A N 1
ATOM 2857 C CA . ALA A 1 363 ? 19.535 26.090 -1.226 1.00 94.00 363 ALA A CA 1
ATOM 2858 C C . ALA A 1 363 ? 21.024 25.702 -1.168 1.00 94.00 363 ALA A C 1
ATOM 2860 O O . ALA A 1 363 ? 21.830 26.458 -0.640 1.00 94.00 363 ALA A O 1
ATOM 2861 N N . MET A 1 364 ? 21.396 24.537 -1.712 1.00 96.38 364 MET A N 1
ATOM 2862 C CA . MET A 1 364 ? 22.794 24.107 -1.802 1.00 96.38 364 MET A CA 1
ATOM 2863 C C . MET A 1 364 ? 23.598 24.989 -2.767 1.00 96.38 364 MET A C 1
ATOM 2865 O O . MET A 1 364 ? 24.698 25.410 -2.425 1.00 96.38 364 MET A O 1
ATOM 2869 N N . ILE A 1 365 ? 23.039 25.320 -3.934 1.00 97.12 365 ILE A N 1
ATOM 2870 C CA . ILE A 1 365 ? 23.684 26.230 -4.889 1.00 97.12 365 ILE A CA 1
ATOM 2871 C C . ILE A 1 365 ? 23.817 27.630 -4.289 1.00 97.12 365 ILE A C 1
ATOM 2873 O O . ILE A 1 365 ? 24.888 28.211 -4.366 1.00 97.12 365 ILE A O 1
ATOM 2877 N N . ASP A 1 366 ? 22.794 28.137 -3.597 1.00 96.94 366 ASP A N 1
ATOM 2878 C CA . ASP A 1 366 ? 22.869 29.425 -2.895 1.00 96.94 366 ASP A CA 1
ATOM 2879 C C . ASP A 1 366 ? 23.946 29.433 -1.800 1.00 96.94 366 ASP A C 1
ATOM 2881 O O . ASP A 1 366 ? 24.518 30.480 -1.507 1.00 96.94 366 ASP A O 1
ATOM 2885 N N . THR A 1 367 ? 24.229 28.287 -1.169 1.00 95.94 367 THR A N 1
ATOM 2886 C CA . THR A 1 367 ? 25.366 28.178 -0.243 1.00 95.94 367 THR A CA 1
ATOM 2887 C C . THR A 1 367 ? 26.707 28.101 -0.963 1.00 95.94 367 THR A C 1
ATOM 2889 O O . THR A 1 367 ? 27.660 28.686 -0.468 1.00 95.94 367 THR A O 1
ATOM 2892 N N . GLN A 1 368 ? 26.790 27.429 -2.115 1.00 97.19 368 GLN A N 1
ATOM 2893 C CA . GLN A 1 368 ? 28.022 27.339 -2.908 1.00 97.19 368 GLN A CA 1
ATOM 2894 C C . GLN A 1 368 ? 28.389 28.692 -3.527 1.00 97.19 368 GLN A C 1
ATOM 2896 O O . GLN A 1 368 ? 29.525 29.120 -3.392 1.00 97.19 368 GLN A O 1
ATOM 2901 N N . LEU A 1 369 ? 27.414 29.426 -4.069 1.00 97.62 369 LEU A N 1
ATOM 2902 C CA . LEU A 1 369 ? 27.595 30.782 -4.606 1.00 97.62 369 LEU A CA 1
ATOM 2903 C C . LEU A 1 369 ? 28.120 31.792 -3.575 1.00 97.62 369 LEU A C 1
ATOM 2905 O O . LEU A 1 369 ? 28.653 32.824 -3.951 1.00 97.62 369 LEU A O 1
ATOM 2909 N N . LYS A 1 370 ? 27.953 31.521 -2.274 1.00 96.50 370 LYS A N 1
ATOM 2910 C CA . LYS A 1 370 ? 28.510 32.356 -1.194 1.00 96.50 370 LYS A CA 1
ATOM 2911 C C . LYS A 1 370 ? 29.946 31.998 -0.820 1.00 96.50 370 LYS A C 1
ATOM 2913 O O . LYS A 1 370 ? 30.558 32.746 -0.069 1.00 96.50 370 LYS A O 1
ATOM 2918 N N . LEU A 1 371 ? 30.415 30.819 -1.221 1.00 96.69 371 LEU A N 1
ATOM 2919 C CA . LEU A 1 371 ? 31.718 30.271 -0.843 1.00 96.69 371 LEU A CA 1
ATOM 2920 C C . LEU A 1 371 ? 32.719 30.297 -2.002 1.00 96.69 371 LEU A C 1
ATOM 2922 O O . LEU A 1 371 ? 33.917 30.321 -1.751 1.00 96.69 371 LEU A O 1
ATOM 2926 N N . VAL A 1 372 ? 32.231 30.250 -3.242 1.00 97.56 372 VAL A N 1
ATOM 2927 C CA . VAL A 1 372 ? 33.050 30.254 -4.456 1.00 97.56 372 VAL A CA 1
ATOM 2928 C C . VAL A 1 372 ? 33.433 31.689 -4.813 1.00 97.56 372 VAL A C 1
ATOM 2930 O O . VAL A 1 372 ? 32.555 32.533 -4.988 1.00 97.56 372 VAL A O 1
ATOM 2933 N N . ASN A 1 373 ? 34.740 31.934 -4.924 1.00 96.56 373 ASN A N 1
ATOM 2934 C CA . ASN A 1 373 ? 35.311 33.219 -5.340 1.00 96.56 373 ASN A CA 1
ATOM 2935 C C . ASN A 1 373 ? 35.738 33.234 -6.818 1.00 96.56 373 ASN A C 1
ATOM 2937 O O . ASN A 1 373 ? 35.991 34.308 -7.345 1.00 96.56 373 ASN A O 1
ATOM 2941 N N . ASP A 1 374 ? 35.835 32.071 -7.467 1.00 97.19 374 ASP A N 1
ATOM 2942 C CA . ASP A 1 374 ? 36.161 31.963 -8.892 1.00 97.19 374 ASP A CA 1
ATOM 2943 C C . ASP A 1 374 ? 34.939 32.342 -9.743 1.00 97.19 374 ASP A C 1
ATOM 2945 O O . ASP A 1 374 ? 33.859 31.756 -9.603 1.00 97.19 374 ASP A O 1
ATOM 2949 N N . ASP A 1 375 ? 35.109 33.325 -10.626 1.00 95.38 375 ASP A N 1
ATOM 2950 C CA . ASP A 1 375 ? 34.047 33.845 -11.485 1.00 95.38 375 ASP A CA 1
ATOM 2951 C C . ASP A 1 375 ? 33.526 32.801 -12.483 1.00 95.38 375 ASP A C 1
ATOM 2953 O O . ASP A 1 375 ? 32.333 32.794 -12.806 1.00 95.38 375 ASP A O 1
ATOM 2957 N N . THR A 1 376 ? 34.375 31.871 -12.931 1.00 95.12 376 THR A N 1
ATOM 2958 C CA . THR A 1 376 ? 33.982 30.821 -13.881 1.00 95.12 376 THR A CA 1
ATOM 2959 C C . THR A 1 376 ? 33.069 29.786 -13.219 1.00 95.12 376 THR A C 1
ATOM 2961 O O . THR A 1 376 ? 31.962 29.521 -13.701 1.00 95.12 376 THR A O 1
ATOM 2964 N N . GLU A 1 377 ? 33.463 29.273 -12.050 1.00 94.88 377 GLU A N 1
ATOM 2965 C CA . GLU A 1 377 ? 32.644 28.358 -11.250 1.00 94.88 377 GLU A CA 1
ATOM 2966 C C . GLU A 1 377 ? 31.344 29.026 -10.779 1.00 94.88 377 GLU A C 1
ATOM 2968 O O . GLU A 1 377 ? 30.274 28.400 -10.746 1.00 94.88 377 GLU A O 1
ATOM 2973 N N . ARG A 1 378 ? 31.413 30.315 -10.431 1.00 96.56 378 ARG A N 1
ATOM 2974 C CA . ARG A 1 378 ? 30.248 31.107 -10.036 1.00 96.56 378 ARG A CA 1
ATOM 2975 C C . ARG A 1 378 ? 29.245 31.238 -11.180 1.00 96.56 378 ARG A C 1
ATOM 2977 O O . ARG A 1 378 ? 28.060 30.972 -10.958 1.00 96.56 378 ARG A O 1
ATOM 2984 N N . ALA A 1 379 ? 29.698 31.560 -12.391 1.00 95.88 379 ALA A N 1
ATOM 2985 C CA . ALA A 1 379 ? 28.840 31.644 -13.572 1.00 95.88 379 ALA A CA 1
ATOM 2986 C C . ALA A 1 379 ? 28.126 30.309 -13.859 1.00 95.88 379 ALA A C 1
ATOM 2988 O O . ALA A 1 379 ? 26.927 30.280 -14.157 1.00 95.88 379 ALA A O 1
ATOM 2989 N N . ASP A 1 380 ? 28.814 29.179 -13.701 1.00 95.50 380 ASP A N 1
ATOM 2990 C CA . ASP A 1 380 ? 28.213 27.858 -13.901 1.00 95.50 380 ASP A CA 1
ATOM 2991 C C . ASP A 1 380 ? 27.198 27.481 -12.811 1.00 95.50 380 ASP A C 1
ATOM 2993 O O . ASP A 1 380 ? 26.137 26.904 -13.098 1.00 95.50 380 ASP A O 1
ATOM 2997 N N . LEU A 1 381 ? 27.457 27.854 -11.555 1.00 95.62 381 LEU A N 1
ATOM 2998 C CA . LEU A 1 381 ? 26.487 27.710 -10.469 1.00 95.62 381 LEU A CA 1
ATOM 2999 C C . LEU A 1 381 ? 25.241 28.582 -10.692 1.00 95.62 381 LEU A C 1
ATOM 3001 O O . LEU A 1 381 ? 24.124 28.123 -10.423 1.00 95.62 381 LEU A O 1
ATOM 3005 N N . GLU A 1 382 ? 25.395 29.792 -11.233 1.00 97.06 382 GLU A N 1
ATOM 3006 C CA . GLU A 1 382 ? 24.280 30.669 -11.604 1.00 97.06 382 GLU A CA 1
ATOM 3007 C C . GLU A 1 382 ? 23.443 30.077 -12.747 1.00 97.06 382 GLU A C 1
ATOM 3009 O O . GLU A 1 382 ? 22.219 29.956 -12.602 1.00 97.06 382 GLU A O 1
ATOM 3014 N N . LYS A 1 383 ? 24.069 29.562 -13.817 1.00 95.19 383 LYS A N 1
ATOM 3015 C CA . LYS A 1 383 ? 23.363 28.811 -14.880 1.00 95.19 383 LYS A CA 1
ATOM 3016 C C . LYS A 1 383 ? 22.573 27.636 -14.299 1.00 95.19 383 LYS A C 1
ATOM 3018 O O . LYS A 1 383 ? 21.397 27.421 -14.620 1.00 95.19 383 LYS A O 1
ATOM 3023 N N . ARG A 1 384 ? 23.183 26.878 -13.381 1.00 95.31 384 ARG A N 1
ATOM 3024 C CA . ARG A 1 384 ? 22.535 25.736 -12.720 1.00 95.31 384 ARG A CA 1
ATOM 3025 C C . ARG A 1 384 ? 21.358 26.165 -11.839 1.00 95.31 384 ARG A C 1
ATOM 3027 O O . ARG A 1 384 ? 20.351 25.449 -11.781 1.00 95.31 384 ARG A O 1
ATOM 3034 N N . LYS A 1 385 ? 21.455 27.318 -11.169 1.00 96.69 385 LYS A N 1
ATOM 3035 C CA . LYS A 1 385 ? 20.367 27.920 -10.384 1.00 96.69 385 LYS A CA 1
ATOM 3036 C C . LYS A 1 385 ? 19.184 28.292 -11.275 1.00 96.69 385 LYS A C 1
ATOM 3038 O O . LYS A 1 385 ? 18.063 27.879 -10.969 1.00 96.69 385 LYS A O 1
ATOM 3043 N N . VAL A 1 386 ? 19.427 28.979 -12.392 1.00 95.56 386 VAL A N 1
ATOM 3044 C CA . VAL A 1 386 ? 18.394 29.350 -13.378 1.00 95.56 386 VAL A CA 1
ATOM 3045 C C . VAL A 1 386 ? 17.673 28.108 -13.903 1.00 95.56 386 VAL A C 1
ATOM 3047 O O . VAL A 1 386 ? 16.443 28.042 -13.879 1.00 95.56 386 VAL A O 1
ATOM 3050 N N . LEU A 1 387 ? 18.415 27.057 -14.262 1.00 94.44 387 LEU A N 1
ATOM 3051 C CA . LEU A 1 387 ? 17.837 25.801 -14.746 1.00 94.44 387 LEU A CA 1
ATOM 3052 C C . LEU A 1 387 ? 16.935 25.119 -13.701 1.00 94.44 387 LEU A C 1
ATOM 3054 O O . LEU A 1 387 ? 15.885 24.563 -14.035 1.00 94.44 387 LEU A O 1
ATOM 3058 N N . LEU A 1 388 ? 17.312 25.151 -12.419 1.00 94.25 388 LEU A N 1
ATOM 3059 C CA . LEU A 1 388 ? 16.477 24.612 -11.342 1.00 94.25 388 LEU A CA 1
ATOM 3060 C C . LEU A 1 388 ? 15.241 25.472 -11.058 1.00 94.25 388 LEU A C 1
ATOM 3062 O O . LEU A 1 388 ? 14.195 24.907 -10.728 1.00 94.25 388 LEU A O 1
ATOM 3066 N N . LEU A 1 389 ? 15.340 26.798 -11.187 1.00 93.31 389 LEU A N 1
ATOM 3067 C CA . LEU A 1 389 ? 14.195 27.705 -11.078 1.00 93.31 389 LEU A CA 1
ATOM 3068 C C . LEU A 1 389 ? 13.199 27.474 -12.218 1.00 93.31 389 LEU A C 1
ATOM 3070 O O . LEU A 1 389 ? 12.013 27.296 -11.944 1.00 93.31 389 LEU A O 1
ATOM 3074 N N . ARG A 1 390 ? 13.678 27.338 -13.460 1.00 91.50 390 ARG A N 1
ATOM 3075 C CA . ARG A 1 390 ? 12.850 26.971 -14.618 1.00 91.50 390 ARG A CA 1
ATOM 3076 C C . ARG A 1 390 ? 12.124 25.644 -14.388 1.00 91.50 390 ARG A C 1
ATOM 3078 O O . ARG A 1 390 ? 10.899 25.603 -14.416 1.00 91.50 390 ARG A O 1
ATOM 3085 N N . LYS A 1 391 ? 12.845 24.588 -13.983 1.00 89.81 391 LYS A N 1
ATOM 3086 C CA . LYS A 1 391 ? 12.236 23.288 -13.623 1.00 89.81 391 LYS A CA 1
ATOM 3087 C C . LYS A 1 391 ? 11.216 23.384 -12.486 1.00 89.81 391 LYS A C 1
ATOM 3089 O O . LYS A 1 391 ? 10.294 22.573 -12.412 1.00 89.81 391 LYS A O 1
ATOM 3094 N N . ARG A 1 392 ? 11.402 24.310 -11.540 1.00 92.31 392 ARG A N 1
ATOM 3095 C CA . ARG A 1 392 ? 10.439 24.546 -10.456 1.00 92.31 392 ARG A CA 1
ATOM 3096 C C . ARG A 1 392 ? 9.153 25.167 -10.998 1.00 92.31 392 ARG A C 1
ATOM 3098 O O . ARG A 1 392 ? 8.087 24.745 -10.559 1.00 92.31 392 ARG A O 1
ATOM 3105 N N . MET A 1 393 ? 9.261 26.131 -11.910 1.00 89.00 393 MET A N 1
ATOM 3106 C CA . MET A 1 393 ? 8.122 26.783 -12.562 1.00 89.00 393 MET A CA 1
ATOM 3107 C C . MET A 1 393 ? 7.361 25.815 -13.468 1.00 89.00 393 MET A C 1
ATOM 3109 O O . MET A 1 393 ? 6.159 25.669 -13.285 1.00 89.00 393 MET A O 1
ATOM 3113 N N . GLU A 1 394 ? 8.060 25.048 -14.308 1.00 85.38 394 GLU A N 1
ATOM 3114 C CA . GLU A 1 394 ? 7.462 24.001 -15.155 1.00 85.38 394 GLU A CA 1
ATOM 3115 C C . GLU A 1 394 ? 6.647 23.003 -14.321 1.00 85.38 394 GLU A C 1
ATOM 3117 O O . GLU A 1 394 ? 5.526 22.636 -14.663 1.00 85.38 394 GLU A O 1
ATOM 3122 N N . LYS A 1 395 ? 7.174 22.581 -13.163 1.00 85.12 395 LYS A N 1
ATOM 3123 C CA . LYS A 1 395 ? 6.427 21.686 -12.273 1.00 85.12 395 LYS A CA 1
ATOM 3124 C C . LYS A 1 395 ? 5.239 22.350 -11.577 1.00 85.12 395 LYS A C 1
ATOM 3126 O O . LYS A 1 395 ? 4.331 21.625 -11.177 1.00 85.12 395 LYS A O 1
ATOM 3131 N N . ARG A 1 396 ? 5.258 23.671 -11.364 1.00 84.81 396 ARG A N 1
ATOM 3132 C CA . ARG A 1 396 ? 4.089 24.409 -10.852 1.00 84.81 396 ARG A CA 1
ATOM 3133 C C . ARG A 1 396 ? 3.010 24.477 -11.919 1.00 84.81 396 ARG A C 1
ATOM 3135 O O . ARG A 1 396 ? 1.919 23.996 -11.660 1.00 84.81 396 ARG A O 1
ATOM 3142 N N . GLN A 1 397 ? 3.365 24.913 -13.124 1.00 84.38 397 GLN A N 1
ATOM 3143 C CA . GLN A 1 397 ? 2.458 24.941 -14.272 1.00 84.38 397 GLN A CA 1
ATOM 3144 C C . GLN A 1 397 ? 1.838 23.561 -14.530 1.00 84.38 397 GLN A C 1
ATOM 3146 O O . GLN A 1 397 ? 0.624 23.451 -14.636 1.00 84.38 397 GLN A O 1
ATOM 3151 N N . ALA A 1 398 ? 2.630 22.484 -14.483 1.00 78.50 398 ALA A N 1
ATOM 3152 C CA . ALA A 1 398 ? 2.112 21.122 -14.632 1.00 78.50 398 ALA A CA 1
ATOM 3153 C C . ALA A 1 398 ? 1.185 20.666 -13.483 1.00 78.50 398 ALA A C 1
ATOM 3155 O O . ALA A 1 398 ? 0.359 19.781 -13.684 1.00 78.50 398 ALA A O 1
ATOM 3156 N N . MET A 1 399 ? 1.328 21.213 -12.268 1.00 77.75 399 MET A N 1
ATOM 3157 C CA . MET A 1 399 ? 0.391 20.946 -11.166 1.00 77.75 399 MET A CA 1
ATOM 3158 C C . MET A 1 399 ? -0.903 21.746 -11.321 1.00 77.75 399 MET A C 1
ATOM 3160 O O . MET A 1 399 ? -1.971 21.214 -11.018 1.00 77.75 399 MET A O 1
ATOM 3164 N N . ASP A 1 400 ? -0.797 22.996 -11.770 1.00 80.31 400 ASP A N 1
ATOM 3165 C CA . ASP A 1 400 ? -1.925 23.916 -11.928 1.00 80.31 400 ASP A CA 1
ATOM 3166 C C . ASP A 1 400 ? -2.792 23.525 -13.137 1.00 80.31 400 ASP A C 1
ATOM 3168 O O . ASP A 1 400 ? -4.015 23.539 -13.046 1.00 80.31 400 ASP A O 1
ATOM 3172 N N . ALA A 1 401 ? -2.176 23.036 -14.217 1.00 77.31 401 ALA A N 1
ATOM 3173 C CA . ALA A 1 401 ? -2.859 22.539 -15.412 1.00 77.31 401 ALA A CA 1
ATOM 3174 C C . ALA A 1 401 ? -3.484 21.128 -15.242 1.00 77.31 401 ALA A C 1
ATOM 3176 O O . ALA A 1 401 ? -4.040 20.552 -16.179 1.00 77.31 401 ALA A O 1
ATOM 3177 N N . GLY A 1 402 ? -3.424 20.550 -14.036 1.00 78.19 402 GLY A N 1
ATOM 3178 C CA . GLY A 1 402 ? -4.085 19.286 -13.711 1.00 78.19 402 GLY A CA 1
ATOM 3179 C C . GLY A 1 402 ? -3.511 18.051 -14.433 1.00 78.19 402 GLY A C 1
ATOM 3180 O O . GLY A 1 402 ? -2.410 18.084 -14.981 1.00 78.19 402 GLY A O 1
ATOM 3181 N N . PRO A 1 403 ? -4.226 16.908 -14.413 1.00 67.50 403 PRO A N 1
ATOM 3182 C CA . PRO A 1 403 ? -3.742 15.642 -14.975 1.00 67.50 403 PRO A CA 1
ATOM 3183 C C . PRO A 1 403 ? -3.446 15.687 -16.484 1.00 67.50 403 PRO A C 1
ATOM 3185 O O . PRO A 1 403 ? -2.546 14.979 -16.928 1.00 67.50 403 PRO A O 1
ATOM 3188 N N . GLY A 1 404 ? -4.170 16.516 -17.248 1.00 68.38 404 GLY A N 1
ATOM 3189 C CA . GLY A 1 404 ? -3.957 16.711 -18.689 1.00 68.38 404 GLY A CA 1
ATOM 3190 C C . GLY A 1 404 ? -2.833 17.700 -19.013 1.00 68.38 404 GLY A C 1
ATOM 3191 O O . GLY A 1 404 ? -2.109 17.525 -19.991 1.00 68.38 404 GLY A O 1
ATOM 3192 N N . GLY A 1 405 ? -2.593 18.678 -18.136 1.00 75.06 405 GLY A N 1
ATOM 3193 C CA . GLY A 1 405 ? -1.565 19.697 -18.323 1.00 75.06 405 GLY A CA 1
ATOM 3194 C C . GLY A 1 405 ? -0.138 19.168 -18.417 1.00 75.06 405 GLY A C 1
ATOM 3195 O O . GLY A 1 405 ? 0.707 19.767 -19.077 1.00 75.06 405 GLY A O 1
ATOM 3196 N N . HIS A 1 406 ? 0.148 18.010 -17.810 1.00 77.44 406 HIS A N 1
ATOM 3197 C CA . HIS A 1 406 ? 1.475 17.411 -17.928 1.00 77.44 406 HIS A CA 1
ATOM 3198 C C . HIS A 1 406 ? 1.810 17.010 -19.370 1.00 77.44 406 HIS A C 1
ATOM 3200 O O . HIS A 1 406 ? 2.971 17.126 -19.758 1.00 77.44 406 HIS A O 1
ATOM 3206 N N . ILE A 1 407 ? 0.820 16.552 -20.143 1.00 82.62 407 ILE A N 1
ATOM 3207 C CA . ILE A 1 407 ? 1.016 16.137 -21.537 1.00 82.62 407 ILE A CA 1
ATOM 3208 C C . ILE A 1 407 ? 1.257 17.378 -22.401 1.00 82.62 407 ILE A C 1
ATOM 3210 O O . ILE A 1 407 ? 2.263 17.410 -23.101 1.00 82.62 407 ILE A O 1
ATOM 3214 N N . SER A 1 408 ? 0.448 18.433 -22.236 1.00 83.81 408 SER A N 1
ATOM 3215 C CA . SER A 1 408 ? 0.631 19.718 -22.937 1.00 83.81 408 SER A CA 1
ATOM 3216 C C . SER A 1 408 ? 2.029 20.303 -22.714 1.00 83.81 408 SER A C 1
ATOM 3218 O O . SER A 1 408 ? 2.753 20.564 -23.669 1.00 83.81 408 SER A O 1
ATOM 3220 N N . CYS A 1 409 ? 2.483 20.398 -21.456 1.00 81.31 409 CYS A N 1
ATOM 3221 C CA . CYS A 1 409 ? 3.821 20.922 -21.160 1.00 81.31 409 CYS A CA 1
ATOM 3222 C C . CYS A 1 409 ? 4.955 20.047 -21.726 1.00 81.31 409 CYS A C 1
ATOM 3224 O O . CYS A 1 409 ? 6.038 20.553 -22.018 1.00 81.31 409 CYS A O 1
ATOM 3226 N N . GLN A 1 410 ? 4.767 18.726 -21.830 1.00 85.81 410 GLN A N 1
ATOM 3227 C CA . GLN A 1 410 ? 5.768 17.843 -22.444 1.00 85.81 410 GLN A CA 1
ATOM 3228 C C . GLN A 1 410 ? 5.7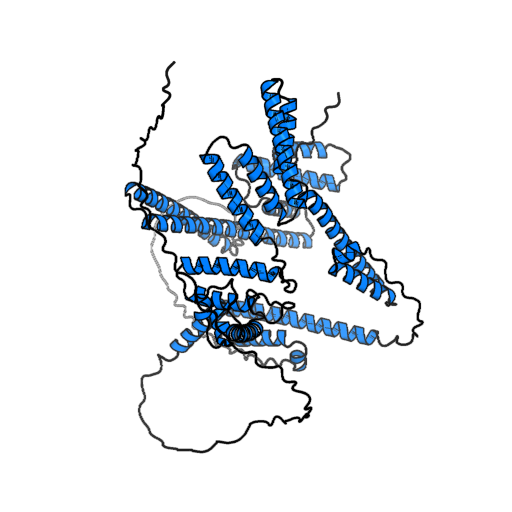86 17.991 -23.962 1.00 85.81 410 GLN A C 1
ATOM 3230 O O . GLN A 1 410 ? 6.858 17.903 -24.560 1.00 85.81 410 GLN A O 1
ATOM 3235 N N . LEU A 1 411 ? 4.628 18.237 -24.566 1.00 88.81 411 LEU A N 1
ATOM 3236 C CA . LEU A 1 411 ? 4.467 18.437 -25.997 1.00 88.81 411 LEU A CA 1
ATOM 3237 C C . LEU A 1 411 ? 5.131 19.750 -26.427 1.00 88.81 411 LEU A C 1
ATOM 3239 O O . LEU A 1 411 ? 6.058 19.704 -27.229 1.00 88.81 411 LEU A O 1
ATOM 3243 N N . GLU A 1 412 ? 4.806 20.869 -25.773 1.00 88.06 412 GLU A N 1
ATOM 3244 C CA . GLU A 1 412 ? 5.471 22.170 -25.978 1.00 88.06 412 GLU A CA 1
ATOM 3245 C C . GLU A 1 412 ? 6.990 22.075 -25.787 1.00 88.06 412 GLU A C 1
ATOM 3247 O O . GLU A 1 412 ? 7.778 22.593 -26.578 1.00 88.06 412 GLU A O 1
ATOM 3252 N N . ARG A 1 413 ? 7.439 21.356 -24.750 1.00 86.56 413 ARG A N 1
ATOM 3253 C CA . ARG A 1 413 ? 8.870 21.160 -24.504 1.00 86.56 413 ARG A CA 1
ATOM 3254 C C . ARG A 1 413 ? 9.542 20.333 -25.595 1.00 86.56 413 ARG A C 1
ATOM 3256 O O . ARG A 1 413 ? 10.694 20.598 -25.928 1.00 86.56 413 ARG A O 1
ATOM 3263 N N . THR A 1 414 ? 8.866 19.307 -26.099 1.00 90.38 414 THR A N 1
ATOM 3264 C CA . THR A 1 414 ? 9.403 18.452 -27.164 1.00 90.38 414 THR A CA 1
ATOM 3265 C C . THR A 1 414 ? 9.448 19.219 -28.485 1.00 90.38 414 THR A C 1
ATOM 3267 O O . THR A 1 414 ? 10.457 19.119 -29.172 1.00 90.38 414 THR A O 1
ATOM 3270 N N . GLN A 1 415 ? 8.452 20.069 -28.769 1.00 93.94 415 GLN A N 1
ATOM 3271 C CA . GLN A 1 415 ? 8.468 21.008 -29.900 1.00 93.94 415 GLN A CA 1
ATOM 3272 C C . GLN A 1 415 ? 9.637 21.991 -29.807 1.00 93.94 415 GLN A C 1
ATOM 3274 O O . GLN A 1 415 ? 10.410 22.108 -30.751 1.00 93.94 415 GLN A O 1
ATOM 3279 N N . ALA A 1 416 ? 9.833 22.637 -28.654 1.00 89.19 416 ALA A N 1
ATOM 3280 C CA . ALA A 1 416 ? 10.952 23.562 -28.466 1.00 89.19 416 ALA A CA 1
ATOM 3281 C C . ALA A 1 416 ? 12.315 22.870 -28.659 1.00 89.19 416 ALA A C 1
ATOM 3283 O O . ALA A 1 416 ? 13.206 23.409 -29.306 1.00 89.19 416 ALA A O 1
ATOM 3284 N N . LEU A 1 417 ? 12.469 21.644 -28.143 1.00 92.19 417 LEU A N 1
ATOM 3285 C CA . LEU A 1 417 ? 13.693 20.859 -28.333 1.00 92.19 417 LEU A CA 1
ATOM 3286 C C . LEU A 1 417 ? 13.901 20.403 -29.779 1.00 92.19 417 LEU A C 1
ATOM 3288 O O . LEU A 1 417 ? 15.050 20.181 -30.158 1.00 92.19 417 LEU A O 1
ATOM 3292 N N . LEU A 1 418 ? 12.823 20.208 -30.542 1.00 95.44 418 LEU A N 1
ATOM 3293 C CA . LEU A 1 418 ? 12.884 19.823 -31.950 1.00 95.44 418 LEU A CA 1
ATOM 3294 C C . LEU A 1 418 ? 13.437 20.975 -32.797 1.00 95.44 418 LEU A C 1
ATOM 3296 O O . LEU A 1 418 ? 14.315 20.738 -33.618 1.00 95.44 418 LEU A O 1
ATOM 3300 N N . VAL A 1 419 ? 13.021 22.215 -32.516 1.00 94.38 419 VAL A N 1
ATOM 3301 C CA . VAL A 1 419 ? 13.558 23.428 -33.166 1.00 94.38 419 VAL A CA 1
ATOM 3302 C C . VAL A 1 419 ? 15.055 23.610 -32.881 1.00 94.38 419 VAL A C 1
ATOM 3304 O O . VAL A 1 419 ? 15.813 24.011 -33.756 1.00 94.38 419 VAL A O 1
ATOM 3307 N N . GLU A 1 420 ? 15.507 23.280 -31.668 1.00 91.19 420 GLU A N 1
ATOM 3308 C CA . GLU A 1 420 ? 16.923 23.382 -31.273 1.00 91.19 420 GLU A CA 1
ATOM 3309 C C . GLU A 1 420 ? 17.796 22.200 -31.748 1.00 91.19 420 GLU A C 1
ATOM 3311 O O . GLU A 1 420 ? 19.013 22.200 -31.539 1.00 91.19 420 GLU A O 1
ATOM 3316 N N . ALA A 1 421 ? 17.213 21.142 -32.320 1.00 93.25 421 ALA A N 1
ATOM 3317 C CA . ALA A 1 421 ? 17.963 19.948 -32.692 1.00 93.25 421 ALA A CA 1
ATOM 3318 C C . ALA A 1 421 ? 18.696 20.151 -34.026 1.00 93.25 421 ALA A C 1
ATOM 3320 O O . ALA A 1 421 ? 18.077 20.234 -35.080 1.00 93.25 421 ALA A O 1
ATOM 3321 N N . THR A 1 422 ? 20.030 20.170 -33.978 1.00 92.00 422 THR A N 1
ATOM 3322 C CA . THR A 1 422 ? 20.895 20.335 -35.159 1.00 92.00 422 THR A CA 1
ATOM 3323 C C . THR A 1 422 ? 21.273 19.022 -35.845 1.00 92.00 422 THR A C 1
ATOM 3325 O O . THR A 1 422 ? 21.809 19.050 -36.947 1.00 92.00 422 THR A O 1
ATOM 3328 N N . THR A 1 423 ? 21.028 17.867 -35.211 1.00 93.19 423 THR A N 1
ATOM 3329 C CA . THR A 1 423 ? 21.392 16.551 -35.757 1.00 93.19 423 THR A CA 1
ATOM 3330 C C . THR A 1 423 ? 20.160 15.734 -36.160 1.00 93.19 423 THR A C 1
ATOM 3332 O O . THR A 1 423 ? 19.183 15.696 -35.403 1.00 93.19 423 THR A O 1
ATOM 3335 N N . PRO A 1 424 ? 20.211 15.012 -37.297 1.00 91.19 424 PRO A N 1
ATOM 3336 C CA . PRO A 1 424 ? 19.059 14.279 -37.832 1.00 91.19 424 PRO A CA 1
ATOM 3337 C C . PRO A 1 424 ? 18.601 13.140 -36.908 1.00 91.19 424 PRO A C 1
ATOM 3339 O O . PRO A 1 424 ? 17.407 12.936 -36.706 1.00 91.19 424 PRO A O 1
ATOM 3342 N N . GLU A 1 425 ? 19.533 12.448 -36.243 1.00 90.25 425 GLU A N 1
ATOM 3343 C CA . GLU A 1 425 ? 19.202 11.398 -35.265 1.00 90.25 425 GLU A CA 1
ATOM 3344 C C . GLU A 1 425 ? 18.393 11.944 -34.078 1.00 90.25 425 GLU A C 1
ATOM 3346 O O . GLU A 1 425 ? 17.469 11.301 -33.569 1.00 90.25 425 GLU A O 1
ATOM 3351 N N . ARG A 1 426 ? 18.727 13.160 -33.627 1.00 88.75 426 ARG A N 1
ATOM 3352 C CA . ARG A 1 426 ? 18.038 13.810 -32.513 1.00 88.75 426 ARG A CA 1
ATOM 3353 C C . ARG A 1 426 ? 16.674 14.343 -32.939 1.00 88.75 426 ARG A C 1
ATOM 3355 O O . ARG A 1 426 ? 15.745 14.246 -32.140 1.00 88.75 426 ARG A O 1
ATOM 3362 N N . GLN A 1 427 ? 16.552 14.860 -34.162 1.00 93.00 427 GLN A N 1
ATOM 3363 C CA . GLN A 1 427 ? 15.275 15.281 -34.743 1.00 93.00 427 GLN A CA 1
ATOM 3364 C C . GLN A 1 427 ? 14.306 14.098 -34.844 1.00 93.00 427 GLN A C 1
ATOM 3366 O O . GLN A 1 427 ? 13.261 14.131 -34.202 1.00 93.00 427 GLN A O 1
ATOM 3371 N N . CYS A 1 428 ? 14.716 12.997 -35.480 1.00 88.69 428 CYS A N 1
ATOM 3372 C CA . CYS A 1 428 ? 13.894 11.790 -35.628 1.00 88.69 428 CYS A CA 1
ATOM 3373 C C . CYS A 1 428 ? 13.427 11.215 -34.269 1.00 88.69 428 CYS A C 1
ATOM 3375 O O . CYS A 1 428 ? 12.265 10.837 -34.079 1.00 88.69 428 CYS A O 1
ATOM 3377 N N . SER A 1 429 ? 14.303 11.225 -33.253 1.00 94.38 429 SER A N 1
ATOM 3378 C CA . SER A 1 429 ? 13.938 10.814 -31.888 1.00 94.38 429 SER A CA 1
ATOM 3379 C C . SER A 1 429 ? 12.911 11.746 -31.225 1.00 94.38 429 SER A C 1
ATOM 3381 O O . SER A 1 429 ? 12.038 11.285 -30.479 1.00 94.38 429 SER A O 1
ATOM 3383 N N . LEU A 1 430 ? 13.017 13.058 -31.454 1.00 92.38 430 LEU A N 1
ATOM 3384 C CA . LEU A 1 430 ? 12.098 14.053 -30.902 1.00 92.38 430 LEU A CA 1
ATOM 3385 C C . LEU A 1 430 ? 10.750 14.053 -31.627 1.00 92.38 430 LEU A C 1
ATOM 3387 O O . LEU A 1 430 ? 9.732 14.157 -30.950 1.00 92.38 430 LEU A O 1
ATOM 3391 N N . GLU A 1 431 ? 10.725 13.843 -32.941 1.00 93.69 431 GLU A N 1
ATOM 3392 C CA . GLU A 1 431 ? 9.504 13.661 -33.739 1.00 93.69 431 GLU A CA 1
ATOM 3393 C C . GLU A 1 431 ? 8.719 12.430 -33.286 1.00 93.69 431 GLU A C 1
ATOM 3395 O O . GLU A 1 431 ? 7.533 12.526 -32.975 1.00 93.69 431 GLU A O 1
ATOM 3400 N N . SER A 1 432 ? 9.399 11.294 -33.099 1.00 90.38 432 SER A N 1
ATOM 3401 C CA . SER A 1 432 ? 8.774 10.076 -32.560 1.00 90.38 432 SER A CA 1
ATOM 3402 C C . SER A 1 432 ? 8.147 10.310 -31.178 1.00 90.38 432 SER A C 1
ATOM 3404 O O . SER A 1 432 ? 7.074 9.797 -30.852 1.00 90.38 432 SER A O 1
ATOM 3406 N N . ARG A 1 433 ? 8.809 11.112 -30.331 1.00 91.56 433 ARG A N 1
ATOM 3407 C CA . ARG A 1 433 ? 8.275 11.499 -29.016 1.00 91.56 433 ARG A CA 1
ATOM 3408 C C . ARG A 1 433 ? 7.101 12.460 -29.120 1.00 91.56 433 ARG A C 1
ATOM 3410 O O . ARG A 1 433 ? 6.170 12.330 -28.326 1.00 91.56 433 ARG A O 1
ATOM 3417 N N . LEU A 1 434 ? 7.164 13.415 -30.042 1.00 94.31 434 LEU A N 1
ATOM 3418 C CA . LEU A 1 434 ? 6.101 14.376 -30.303 1.00 94.31 434 LEU A CA 1
ATOM 3419 C C . LEU A 1 434 ? 4.819 13.643 -30.702 1.00 94.31 434 LEU A C 1
ATOM 3421 O O . LEU A 1 434 ? 3.789 13.857 -30.068 1.00 94.31 434 LEU A O 1
ATOM 3425 N N . LEU A 1 435 ? 4.924 12.715 -31.653 1.00 91.50 435 LEU A N 1
ATOM 3426 C CA . LEU A 1 435 ? 3.806 11.921 -32.156 1.00 91.50 435 LEU A CA 1
ATOM 3427 C C . LEU A 1 435 ? 3.165 11.087 -31.037 1.00 91.50 435 LEU A C 1
ATOM 3429 O O . LEU A 1 435 ? 1.952 11.112 -30.853 1.00 91.50 435 LEU A O 1
ATOM 3433 N N . HIS A 1 436 ? 3.972 10.450 -30.182 1.00 90.06 436 HIS A N 1
ATOM 3434 C CA . HIS A 1 436 ? 3.458 9.747 -29.001 1.00 90.06 436 HIS A CA 1
ATOM 3435 C C . HIS A 1 436 ? 2.748 10.687 -28.000 1.00 90.06 436 HIS A C 1
ATOM 3437 O O . HIS A 1 436 ? 1.785 10.284 -27.343 1.00 90.06 436 HIS A O 1
ATOM 3443 N N . PHE A 1 437 ? 3.214 11.930 -27.821 1.00 87.62 437 PHE A N 1
ATOM 3444 C CA . PHE A 1 437 ? 2.524 12.893 -26.954 1.00 87.62 437 PHE A CA 1
ATOM 3445 C C . PHE A 1 437 ? 1.235 13.433 -27.579 1.00 87.62 437 PHE A C 1
ATOM 3447 O O . PHE A 1 437 ? 0.270 13.601 -26.837 1.00 87.62 437 PHE A O 1
ATOM 3454 N N . GLN A 1 438 ? 1.204 13.654 -28.895 1.00 89.00 438 GLN A N 1
ATOM 3455 C CA . GLN A 1 438 ? 0.002 14.041 -29.642 1.00 89.00 438 GLN A CA 1
ATOM 3456 C C . GLN A 1 438 ? -1.064 12.947 -29.563 1.00 89.00 438 GLN A C 1
ATOM 3458 O O . GLN A 1 438 ? -2.171 13.226 -29.120 1.00 89.00 438 GLN A O 1
ATOM 3463 N N . GLN A 1 439 ? -0.697 11.687 -29.813 1.00 85.56 439 GLN A N 1
ATOM 3464 C CA . GLN A 1 439 ? -1.608 10.547 -29.671 1.00 85.56 439 GLN A CA 1
ATOM 3465 C C . GLN A 1 439 ? -2.201 10.464 -28.256 1.00 85.56 439 GLN A C 1
ATOM 3467 O O . GLN A 1 439 ? -3.403 10.299 -28.074 1.00 85.56 439 GLN A O 1
ATOM 3472 N N . ARG A 1 440 ? -1.380 10.668 -27.217 1.00 82.12 440 ARG A N 1
ATOM 3473 C CA . ARG A 1 440 ? -1.883 10.728 -25.835 1.00 82.12 440 ARG A CA 1
ATOM 3474 C C . ARG A 1 440 ? -2.760 11.940 -25.548 1.00 82.12 440 ARG A C 1
ATOM 3476 O O . ARG A 1 440 ? -3.575 11.874 -24.633 1.00 82.12 440 ARG A O 1
ATOM 3483 N N . GLN A 1 441 ? -2.538 13.061 -26.228 1.00 83.06 441 GLN A N 1
ATOM 3484 C CA . GLN A 1 441 ? -3.375 14.246 -26.091 1.00 83.06 441 GLN A CA 1
ATOM 3485 C C . GLN A 1 441 ? -4.732 14.018 -26.758 1.00 83.06 441 GLN A C 1
ATOM 3487 O O . GLN A 1 441 ? -5.740 14.397 -26.174 1.00 83.06 441 GLN A O 1
ATOM 3492 N N . GLU A 1 442 ? -4.771 13.354 -27.911 1.00 81.25 442 GLU A N 1
ATOM 3493 C CA . GLU A 1 442 ? -6.001 12.937 -28.592 1.00 81.25 442 GLU A CA 1
ATOM 3494 C C . GLU A 1 442 ? -6.780 11.917 -27.753 1.00 81.25 442 GLU A C 1
ATOM 3496 O O . GLU A 1 442 ? -7.965 12.110 -27.506 1.00 81.25 442 GLU A O 1
ATOM 3501 N N . GLU A 1 443 ? -6.103 10.915 -27.179 1.00 73.81 443 GLU A N 1
ATOM 3502 C CA . GLU A 1 443 ? -6.707 9.972 -26.223 1.00 73.81 443 GLU A CA 1
ATOM 3503 C C . GLU A 1 443 ? -7.217 10.654 -24.939 1.00 73.81 443 GLU A C 1
ATOM 3505 O O . GLU A 1 443 ? -8.136 10.159 -24.282 1.00 73.81 443 GLU A O 1
ATOM 3510 N N . ALA A 1 444 ? -6.591 11.763 -24.534 1.00 69.38 444 ALA A N 1
ATOM 3511 C CA . ALA A 1 444 ? -6.968 12.522 -23.343 1.00 69.38 444 ALA A CA 1
ATOM 3512 C C . ALA A 1 444 ? -8.002 13.622 -23.621 1.00 69.38 444 ALA A C 1
ATOM 3514 O O . ALA A 1 444 ? -8.595 14.137 -22.668 1.00 69.38 444 ALA A O 1
ATOM 3515 N N . SER A 1 445 ? -8.206 13.993 -24.885 1.00 64.06 445 SER A N 1
ATOM 3516 C CA . SER A 1 445 ? -9.199 14.977 -25.294 1.00 64.06 445 SER A CA 1
ATOM 3517 C C . SER A 1 445 ? -10.550 14.271 -25.318 1.00 64.06 445 SER A C 1
ATOM 3519 O O . SER A 1 445 ? -10.731 13.338 -26.097 1.00 64.06 445 SER A O 1
ATOM 3521 N N . PRO A 1 446 ? -11.497 14.638 -24.439 1.00 55.81 446 PRO A N 1
ATOM 3522 C CA . PRO A 1 446 ? -12.808 14.015 -24.450 1.00 55.81 446 PRO A CA 1
ATOM 3523 C C . PRO A 1 446 ? -13.448 14.323 -25.801 1.00 55.81 446 PRO A C 1
ATOM 3525 O O . PRO A 1 446 ? -13.716 15.483 -26.106 1.00 55.81 446 PRO A O 1
ATOM 3528 N N . SER A 1 447 ? -13.649 13.292 -26.618 1.00 48.22 447 SER A N 1
ATOM 3529 C CA . SER A 1 447 ? -14.389 13.384 -27.870 1.00 48.22 447 SER A CA 1
ATOM 3530 C C . SER A 1 447 ? -15.733 14.046 -27.560 1.00 48.22 447 SER A C 1
ATOM 3532 O O . SER A 1 447 ? -16.543 13.500 -26.814 1.00 48.22 447 SER A O 1
ATOM 3534 N N . THR A 1 448 ? -15.952 15.251 -28.077 1.00 43.72 448 THR A N 1
ATOM 3535 C CA . THR A 1 448 ? -17.126 16.103 -27.821 1.00 43.72 448 THR A CA 1
ATOM 3536 C C . THR A 1 448 ? -18.402 15.606 -28.505 1.00 43.72 448 THR A C 1
ATOM 3538 O O . THR A 1 448 ? -19.376 16.347 -28.620 1.00 43.72 448 THR A O 1
ATOM 3541 N N . LEU A 1 449 ? -18.447 14.338 -28.919 1.00 43.22 449 LEU A N 1
ATOM 3542 C CA . LEU A 1 449 ? -19.676 13.700 -29.367 1.00 43.22 449 LEU A CA 1
ATOM 3543 C C . LEU A 1 449 ? -20.518 13.343 -28.141 1.00 43.22 449 LEU A C 1
ATOM 3545 O O . LEU A 1 449 ? -20.294 12.337 -27.475 1.00 43.22 449 LEU A O 1
ATOM 3549 N N . SER A 1 450 ? -21.445 14.257 -27.843 1.00 43.16 450 SER A N 1
ATOM 3550 C CA . SER A 1 450 ? -22.704 14.090 -27.110 1.00 43.16 450 SER A CA 1
ATOM 3551 C C . SER A 1 450 ? -22.985 12.666 -26.613 1.00 43.16 450 SER A C 1
ATOM 3553 O O . SER A 1 450 ? -23.739 11.899 -27.206 1.00 43.16 450 SER A O 1
ATOM 3555 N N . CYS A 1 451 ? -22.398 12.319 -25.477 1.00 42.22 451 CYS A N 1
ATOM 3556 C CA . CYS A 1 451 ? -22.823 11.199 -24.660 1.00 42.22 451 CYS A CA 1
ATOM 3557 C C . CYS A 1 451 ? -22.698 11.645 -23.209 1.00 42.22 451 CYS A C 1
ATOM 3559 O O . CYS A 1 451 ? -21.717 12.287 -22.830 1.00 42.22 451 CYS A O 1
ATOM 3561 N N . ALA A 1 452 ? -23.732 11.353 -22.424 1.00 53.00 452 ALA A N 1
ATOM 3562 C CA . ALA A 1 452 ? -23.879 11.741 -21.028 1.00 53.00 452 ALA A CA 1
ATOM 3563 C C . ALA A 1 452 ? -22.563 11.614 -20.225 1.00 53.00 452 ALA A C 1
ATOM 3565 O O . ALA A 1 452 ? -21.769 10.710 -20.496 1.00 53.00 452 ALA A O 1
ATOM 3566 N N . PRO A 1 453 ? -22.322 12.484 -19.224 1.00 57.50 453 PRO A N 1
ATOM 3567 C CA . PRO A 1 453 ? -21.071 12.532 -18.468 1.00 57.50 453 PRO A CA 1
ATOM 3568 C C . PRO A 1 453 ? -20.686 11.147 -17.927 1.00 57.50 453 PRO A C 1
ATOM 3570 O O . PRO A 1 453 ? -21.243 10.661 -16.943 1.00 57.50 453 PRO A O 1
ATOM 3573 N N . TYR A 1 454 ? -19.723 10.503 -18.590 1.00 66.81 454 TYR A N 1
ATOM 3574 C CA . TYR A 1 454 ? -19.228 9.179 -18.227 1.00 66.81 454 TYR A CA 1
ATOM 3575 C C . TYR A 1 454 ? -18.597 9.214 -16.826 1.00 66.81 454 TYR A C 1
ATOM 3577 O O . TYR A 1 454 ? -17.771 10.078 -16.521 1.00 66.81 454 TYR A O 1
ATOM 3585 N N . ASP A 1 455 ? -18.944 8.251 -15.961 1.00 77.00 455 ASP A N 1
ATOM 3586 C CA . ASP A 1 455 ? -18.333 8.132 -14.630 1.00 77.00 455 ASP A CA 1
ATOM 3587 C C . ASP A 1 455 ? -16.807 7.915 -14.780 1.00 77.00 455 ASP A C 1
ATOM 3589 O O . ASP A 1 455 ? -16.381 6.893 -15.333 1.00 77.00 455 ASP A O 1
ATOM 3593 N N . PRO A 1 456 ? -15.937 8.796 -14.238 1.00 80.50 456 PRO A N 1
ATOM 3594 C CA . PRO A 1 456 ? -14.479 8.655 -14.328 1.00 80.50 456 PRO A CA 1
ATOM 3595 C C . PRO A 1 456 ? -13.944 7.360 -13.694 1.00 80.50 456 PRO A C 1
ATOM 3597 O O . PRO A 1 456 ? -12.779 6.990 -13.881 1.00 80.50 456 PRO A O 1
ATOM 3600 N N . ARG A 1 457 ? -14.750 6.658 -12.889 1.00 81.38 457 ARG A N 1
ATOM 3601 C CA . ARG A 1 457 ? -14.425 5.318 -12.388 1.00 81.38 457 ARG A CA 1
ATOM 3602 C C . ARG A 1 457 ? -14.568 4.250 -13.462 1.00 81.38 457 ARG A C 1
ATOM 3604 O O . ARG A 1 457 ? -13.764 3.320 -13.441 1.00 81.38 457 ARG A O 1
ATOM 3611 N N . ARG A 1 458 ? -15.548 4.376 -14.358 1.00 84.50 458 ARG A N 1
ATOM 3612 C CA . ARG A 1 458 ? -15.801 3.450 -15.468 1.00 84.50 458 ARG A CA 1
ATOM 3613 C C . ARG A 1 458 ? -14.623 3.460 -16.438 1.00 84.50 458 ARG A C 1
ATOM 3615 O O . ARG A 1 458 ? -14.051 2.406 -16.697 1.00 84.50 458 ARG A O 1
ATOM 3622 N N . GLU A 1 459 ? -14.146 4.647 -16.810 1.00 85.25 459 GLU A N 1
ATOM 3623 C CA . GLU A 1 459 ? -12.997 4.799 -17.717 1.00 85.25 459 GLU A CA 1
ATOM 3624 C C . GLU A 1 459 ? -11.708 4.193 -17.139 1.00 85.25 459 GLU A C 1
ATOM 3626 O O . GLU A 1 459 ? -10.989 3.439 -17.794 1.00 85.25 459 GLU A O 1
ATOM 3631 N N . LYS A 1 460 ? -11.445 4.411 -15.843 1.00 87.00 460 LYS A N 1
ATOM 3632 C CA . LYS A 1 460 ? -10.307 3.768 -15.161 1.00 87.00 460 LYS A CA 1
ATOM 3633 C C . LYS A 1 460 ? -10.404 2.245 -15.154 1.00 87.00 460 LYS A C 1
ATOM 3635 O O . LYS A 1 460 ? -9.377 1.570 -15.099 1.00 87.00 460 LYS A O 1
ATOM 3640 N N . GLN A 1 461 ? -11.616 1.694 -15.134 1.00 89.69 461 GLN A N 1
ATOM 3641 C CA . GLN A 1 461 ? -11.816 0.249 -15.184 1.00 89.69 461 GLN A CA 1
ATOM 3642 C C . GLN A 1 461 ? -11.654 -0.296 -16.596 1.00 89.69 461 GLN A C 1
ATOM 3644 O O . GLN A 1 461 ? -10.967 -1.302 -16.739 1.00 89.69 461 GLN A O 1
ATOM 3649 N N . LYS A 1 462 ? -12.155 0.408 -17.614 1.00 92.44 462 LYS A N 1
ATOM 3650 C CA . LYS A 1 462 ? -11.871 0.127 -19.025 1.00 92.44 462 LYS A CA 1
ATOM 3651 C C . LYS A 1 462 ? -10.363 0.023 -19.280 1.00 92.44 462 LYS A C 1
ATOM 3653 O O . LYS A 1 462 ? -9.886 -1.041 -19.669 1.00 92.44 462 LYS A O 1
ATOM 3658 N N . GLN A 1 463 ? -9.587 1.048 -18.914 1.00 92.06 463 GLN A N 1
ATOM 3659 C CA . GLN A 1 463 ? -8.121 1.027 -19.058 1.00 92.06 463 GLN A CA 1
ATOM 3660 C C . GLN A 1 463 ? -7.468 -0.151 -18.321 1.00 92.06 463 GLN A C 1
ATOM 3662 O O . GLN A 1 463 ? -6.526 -0.773 -18.813 1.00 92.06 463 GLN A O 1
ATOM 3667 N N . LYS A 1 464 ? -7.973 -0.487 -17.129 1.00 92.25 464 LYS A N 1
ATOM 3668 C CA . LYS A 1 464 ? -7.474 -1.627 -16.357 1.00 92.25 464 LYS A CA 1
ATOM 3669 C C . LYS A 1 464 ? -7.769 -2.961 -17.050 1.00 92.25 464 LYS A C 1
ATOM 3671 O O . LYS A 1 464 ? -6.917 -3.846 -16.995 1.00 92.25 464 LYS A O 1
ATOM 3676 N N . PHE A 1 465 ? -8.940 -3.122 -17.663 1.00 94.88 465 PHE A N 1
ATOM 3677 C CA . PHE A 1 465 ? -9.299 -4.355 -18.361 1.00 94.88 465 PHE A CA 1
ATOM 3678 C C . PHE A 1 465 ? -8.498 -4.544 -19.642 1.00 94.88 465 PHE A C 1
ATOM 3680 O O . PHE A 1 465 ? -7.980 -5.636 -19.827 1.00 94.88 465 PHE A O 1
ATOM 3687 N N . ILE A 1 466 ? -8.243 -3.477 -20.404 1.00 94.62 466 ILE A N 1
ATOM 3688 C CA . ILE A 1 466 ? -7.336 -3.517 -21.566 1.00 94.62 466 ILE A CA 1
ATOM 3689 C C . ILE A 1 466 ? -5.936 -4.007 -21.147 1.00 94.62 466 ILE A C 1
ATOM 3691 O O . ILE A 1 466 ? -5.374 -4.922 -21.744 1.00 94.62 466 ILE A O 1
ATOM 3695 N N . GLN A 1 467 ? -5.385 -3.480 -20.046 1.00 94.81 467 GLN A N 1
ATOM 3696 C CA . GLN A 1 467 ? -4.087 -3.941 -19.525 1.00 94.81 467 GLN A CA 1
ATOM 3697 C C . GLN A 1 467 ? -4.120 -5.399 -19.042 1.00 94.81 467 GLN A C 1
ATOM 3699 O O . GLN A 1 467 ? -3.141 -6.135 -19.194 1.00 94.81 467 GLN A O 1
ATOM 3704 N N . MET A 1 468 ? -5.220 -5.823 -18.411 1.00 95.44 468 MET A N 1
ATOM 3705 C CA . MET A 1 468 ? -5.390 -7.208 -17.968 1.00 95.44 468 MET A CA 1
ATOM 3706 C C . MET A 1 468 ? -5.511 -8.164 -19.153 1.00 95.44 468 MET A C 1
ATOM 3708 O O . MET A 1 468 ? -4.939 -9.248 -19.085 1.00 95.44 468 MET A O 1
ATOM 3712 N N . GLU A 1 469 ? -6.199 -7.757 -20.216 1.00 97.31 469 GLU A N 1
ATOM 3713 C CA . GLU A 1 469 ? -6.367 -8.515 -21.452 1.00 97.31 469 GLU A CA 1
ATOM 3714 C C . GLU A 1 469 ? -5.022 -8.721 -22.147 1.00 97.31 469 GLU A C 1
ATOM 3716 O O . GLU A 1 469 ? -4.608 -9.861 -22.340 1.00 97.31 469 GLU A O 1
ATOM 3721 N N . GLN A 1 470 ? -4.271 -7.644 -22.408 1.00 96.44 470 GLN A N 1
ATOM 3722 C CA . GLN A 1 470 ? -2.922 -7.721 -22.988 1.00 96.44 470 GLN A CA 1
ATOM 3723 C C . GLN A 1 470 ? -2.013 -8.657 -22.175 1.00 96.44 470 GLN A C 1
ATOM 3725 O O . GLN A 1 470 ? -1.259 -9.482 -22.708 1.00 96.44 470 GLN A O 1
ATOM 3730 N N . LYS A 1 471 ? -2.118 -8.585 -20.844 1.00 95.44 471 LYS A N 1
ATOM 3731 C CA . LYS A 1 471 ? -1.393 -9.481 -19.945 1.00 95.44 471 LYS A CA 1
ATOM 3732 C C . LYS A 1 471 ? -1.895 -10.929 -20.020 1.00 95.44 471 LYS A C 1
ATOM 3734 O O . LYS A 1 471 ? -1.093 -11.848 -19.910 1.00 95.44 471 LYS A O 1
ATOM 3739 N N . ALA A 1 472 ? -3.191 -11.172 -20.157 1.00 96.88 472 ALA A N 1
ATOM 3740 C CA . ALA A 1 472 ? -3.734 -12.523 -20.279 1.00 96.88 472 ALA A CA 1
ATOM 3741 C C . ALA A 1 472 ? -3.369 -13.160 -21.631 1.00 96.88 472 ALA A C 1
ATOM 3743 O O . ALA A 1 472 ? -2.930 -14.311 -21.636 1.00 96.88 472 ALA A O 1
ATOM 3744 N N . ARG A 1 473 ? -3.422 -12.388 -22.730 1.00 96.94 473 ARG A N 1
ATOM 3745 C CA . ARG A 1 473 ? -2.982 -12.799 -24.076 1.00 96.94 473 ARG A CA 1
ATOM 3746 C C . ARG A 1 473 ? -1.505 -13.195 -24.085 1.00 96.94 473 ARG A C 1
ATOM 3748 O O . ARG A 1 473 ? -1.166 -14.299 -24.494 1.00 96.94 473 ARG A O 1
ATOM 3755 N N . SER A 1 474 ? -0.629 -12.351 -23.532 1.00 95.88 474 SER A N 1
ATOM 3756 C CA . SER A 1 474 ? 0.811 -12.661 -23.426 1.00 95.88 474 SER A CA 1
ATOM 3757 C C . SER A 1 474 ? 1.120 -13.904 -22.584 1.00 95.88 474 SER A C 1
ATOM 3759 O O . SER A 1 474 ? 2.104 -14.589 -22.846 1.00 95.88 474 SER A O 1
ATOM 3761 N N . ASN A 1 475 ? 0.274 -14.227 -21.602 1.00 95.75 475 ASN A N 1
ATOM 3762 C CA . ASN A 1 475 ? 0.409 -15.441 -20.794 1.00 95.75 475 ASN A CA 1
ATOM 3763 C C . ASN A 1 475 ? -0.344 -16.654 -21.368 1.00 95.75 475 ASN A C 1
ATOM 3765 O O . ASN A 1 475 ? -0.318 -17.705 -20.730 1.00 95.75 475 ASN A O 1
ATOM 3769 N N . LYS A 1 476 ? -1.034 -16.515 -22.511 1.00 96.75 476 LYS A N 1
ATOM 3770 C CA . LYS A 1 476 ? -1.894 -17.549 -23.117 1.00 96.75 476 LYS A CA 1
ATOM 3771 C C . LYS A 1 476 ? -2.872 -18.184 -22.112 1.00 96.75 476 LYS A C 1
ATOM 3773 O O . LYS A 1 476 ? -3.052 -19.395 -22.078 1.00 96.75 476 LYS A O 1
ATOM 3778 N N . ASN A 1 477 ? -3.460 -17.371 -21.229 1.00 96.69 477 ASN A N 1
ATOM 3779 C CA . ASN A 1 477 ? -4.368 -17.856 -20.186 1.00 96.69 477 ASN A CA 1
ATOM 3780 C C . ASN A 1 477 ? -5.829 -17.646 -20.598 1.00 96.69 477 ASN A C 1
ATOM 3782 O O . ASN A 1 477 ? -6.410 -16.604 -20.296 1.00 96.69 477 ASN A O 1
ATOM 3786 N N . GLU A 1 478 ? -6.409 -18.644 -21.261 1.00 97.12 478 GLU A N 1
ATOM 3787 C CA . GLU A 1 478 ? -7.776 -18.603 -21.805 1.00 97.12 478 GLU A CA 1
ATOM 3788 C C . GLU A 1 478 ? -8.826 -18.331 -20.726 1.00 97.12 478 GLU A C 1
ATOM 3790 O O . GLU A 1 478 ? -9.558 -17.354 -20.821 1.00 97.12 478 GLU A O 1
ATOM 3795 N N . LYS A 1 479 ? -8.781 -19.054 -19.599 1.00 94.94 479 LYS A N 1
ATOM 3796 C CA . LYS A 1 479 ? -9.704 -18.826 -18.469 1.00 94.94 479 LYS A CA 1
ATOM 3797 C C . LYS A 1 479 ? -9.655 -17.395 -17.926 1.00 94.94 479 LYS A C 1
ATOM 3799 O O . LYS A 1 479 ? -10.627 -16.898 -17.355 1.00 94.94 479 LYS A O 1
ATOM 3804 N N . ALA A 1 480 ? -8.497 -16.737 -18.014 1.00 95.19 480 ALA A N 1
ATOM 3805 C CA . ALA A 1 480 ? -8.382 -15.335 -17.635 1.00 95.19 480 ALA A CA 1
ATOM 3806 C C . ALA A 1 480 ? -8.992 -14.411 -18.694 1.00 95.19 480 ALA A C 1
ATOM 3808 O O . ALA A 1 480 ? -9.603 -13.420 -18.302 1.00 95.19 480 ALA A O 1
ATOM 3809 N N . LEU A 1 481 ? -8.847 -14.730 -19.984 1.00 97.19 481 LEU A N 1
ATOM 3810 C CA . LEU A 1 481 ? -9.468 -13.990 -21.083 1.00 97.19 481 LEU A CA 1
ATOM 3811 C C . LEU A 1 481 ? -10.991 -14.050 -20.997 1.00 97.19 481 LEU A C 1
ATOM 3813 O O . LEU A 1 481 ? -11.602 -12.991 -20.989 1.00 97.19 481 LEU A O 1
ATOM 3817 N N . ASP A 1 482 ? -11.591 -15.221 -20.787 1.00 95.94 482 ASP A N 1
ATOM 3818 C CA . ASP A 1 482 ? -13.056 -15.360 -20.704 1.00 95.94 482 ASP A CA 1
ATOM 3819 C C . ASP A 1 482 ? -13.622 -14.535 -19.534 1.00 95.94 482 ASP A C 1
ATOM 3821 O O . ASP A 1 482 ? -14.599 -13.791 -19.644 1.00 95.94 482 ASP A O 1
ATOM 3825 N N . ARG A 1 483 ? -12.917 -14.556 -18.396 1.00 95.62 483 ARG A N 1
ATOM 3826 C CA . ARG A 1 483 ? -13.249 -13.713 -17.242 1.00 95.62 483 ARG A CA 1
ATOM 3827 C C . ARG A 1 483 ? -13.115 -12.218 -17.545 1.00 95.62 483 ARG A C 1
ATOM 3829 O O . ARG A 1 483 ? -13.872 -11.424 -16.983 1.00 95.62 483 ARG A O 1
ATOM 3836 N N . ILE A 1 484 ? -12.115 -11.823 -18.332 1.00 96.50 484 ILE A N 1
ATOM 3837 C CA . ILE A 1 484 ? -11.880 -10.425 -18.706 1.00 96.50 484 ILE A CA 1
ATOM 3838 C C . ILE A 1 484 ? -12.932 -9.966 -19.716 1.00 96.50 484 ILE A C 1
ATOM 3840 O O . ILE A 1 484 ? -13.485 -8.894 -19.494 1.00 96.50 484 ILE A O 1
ATOM 3844 N N . ALA A 1 485 ? -13.275 -10.780 -20.716 1.00 97.00 485 ALA A N 1
ATOM 3845 C CA . ALA A 1 485 ? -14.332 -10.518 -21.694 1.00 97.00 485 ALA A CA 1
ATOM 3846 C C . ALA A 1 485 ? -15.644 -10.168 -20.994 1.00 97.00 485 ALA A C 1
ATOM 3848 O O . ALA A 1 485 ? -16.191 -9.078 -21.161 1.00 97.00 485 ALA A O 1
ATOM 3849 N N . LEU A 1 486 ? -16.065 -11.024 -20.065 1.00 96.00 486 LEU A N 1
ATOM 3850 C CA . LEU A 1 486 ? -17.277 -10.801 -19.292 1.00 96.00 486 LEU A CA 1
ATOM 3851 C C . LEU A 1 486 ? -17.211 -9.528 -18.423 1.00 96.00 486 LEU A C 1
ATOM 3853 O O . LEU A 1 486 ? -18.214 -8.854 -18.190 1.00 96.00 486 LEU A O 1
ATOM 3857 N N . GLN A 1 487 ? -16.028 -9.172 -17.911 1.00 95.12 487 GLN A N 1
ATOM 3858 C CA . GLN A 1 487 ? -15.837 -7.917 -17.180 1.00 95.12 487 GLN A CA 1
ATOM 3859 C C . GLN A 1 487 ? -15.840 -6.688 -18.097 1.00 95.12 487 GLN A C 1
ATOM 3861 O O . GLN A 1 487 ? -16.302 -5.634 -17.660 1.00 95.12 487 GLN A O 1
ATOM 3866 N N . GLN A 1 488 ? -15.335 -6.806 -19.325 1.00 95.56 488 GLN A N 1
ATOM 3867 C CA . GLN A 1 488 ? -15.350 -5.741 -20.322 1.00 95.56 488 GLN A CA 1
ATOM 3868 C C . GLN A 1 488 ? -16.781 -5.445 -20.764 1.00 95.56 488 GLN A C 1
ATOM 3870 O O . GLN A 1 488 ? -17.197 -4.294 -20.668 1.00 95.56 488 GLN A O 1
ATOM 3875 N N . VAL A 1 489 ? -17.555 -6.477 -21.105 1.00 95.31 489 VAL A N 1
ATOM 3876 C CA . VAL A 1 489 ? -18.972 -6.365 -21.494 1.00 95.31 489 VAL A CA 1
ATOM 3877 C C . VAL A 1 489 ? -19.813 -5.762 -20.381 1.00 95.31 489 VAL A C 1
ATOM 3879 O O . VAL A 1 489 ? -20.530 -4.794 -20.603 1.00 95.31 489 VAL A O 1
ATOM 3882 N N . TYR A 1 490 ? -19.627 -6.230 -19.146 1.00 94.19 490 TYR A N 1
ATOM 3883 C CA . TYR A 1 490 ? -20.275 -5.635 -17.977 1.00 94.19 490 TYR A CA 1
ATOM 3884 C C . TYR A 1 490 ? -19.984 -4.135 -17.819 1.00 94.19 490 TYR A C 1
ATOM 3886 O O . TYR A 1 490 ? -20.839 -3.378 -17.368 1.00 94.19 490 TYR A O 1
ATOM 3894 N N . VAL A 1 491 ? -18.764 -3.693 -18.144 1.00 93.31 491 VAL A N 1
ATOM 3895 C CA . VAL A 1 491 ? -18.415 -2.268 -18.120 1.00 93.31 491 VAL A CA 1
ATOM 3896 C C . VAL A 1 491 ? -18.977 -1.535 -19.330 1.00 93.31 491 VAL A C 1
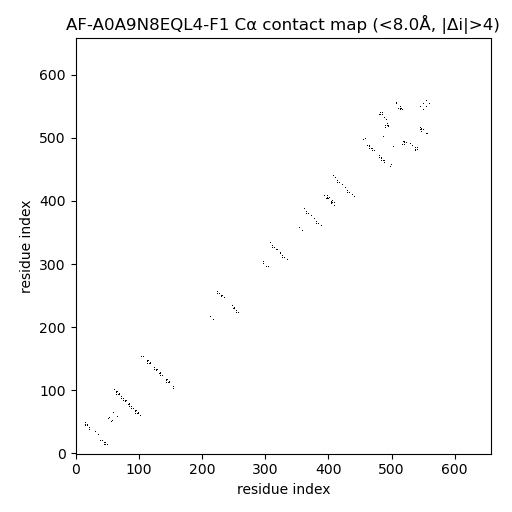ATOM 3898 O O . VAL A 1 491 ? -19.350 -0.375 -19.179 1.00 93.31 491 VAL A O 1
ATOM 3901 N N . ALA A 1 492 ? -19.016 -2.153 -20.507 1.00 92.88 492 ALA A N 1
ATOM 3902 C CA . ALA A 1 492 ? -19.469 -1.550 -21.759 1.00 92.88 492 ALA A CA 1
ATOM 3903 C C . ALA A 1 492 ? -20.991 -1.371 -21.827 1.00 92.88 492 ALA A C 1
ATOM 3905 O O . ALA A 1 492 ? -21.436 -0.283 -22.175 1.00 92.88 492 ALA A O 1
ATOM 3906 N N . HIS A 1 493 ? -21.763 -2.352 -21.374 1.00 91.19 493 HIS A N 1
ATOM 3907 C CA . HIS A 1 493 ? -23.229 -2.342 -21.416 1.00 91.19 493 HIS A CA 1
ATOM 3908 C C . HIS A 1 493 ? -23.821 -2.244 -20.005 1.00 91.19 493 HIS A C 1
ATOM 3910 O O . HIS A 1 493 ? -24.784 -2.921 -19.657 1.00 91.19 493 HIS A O 1
ATOM 3916 N N . TYR A 1 494 ? -23.196 -1.446 -19.130 1.00 86.12 494 TYR A N 1
ATOM 3917 C CA . TYR A 1 494 ? -23.718 -1.280 -17.777 1.00 86.12 494 TYR A CA 1
ATOM 3918 C C . TYR A 1 494 ? -25.047 -0.506 -17.821 1.00 86.12 494 TYR A C 1
ATOM 3920 O O . TYR A 1 494 ? -25.037 0.637 -18.282 1.00 86.12 494 TYR A O 1
ATOM 3928 N N . PRO A 1 495 ? -26.149 -1.064 -17.290 1.00 73.62 495 PRO A N 1
ATOM 3929 C CA . PRO A 1 495 ? -27.495 -0.540 -17.533 1.00 73.62 495 PRO A CA 1
ATOM 3930 C C . PRO A 1 495 ? -27.777 0.815 -16.867 1.00 73.62 495 PRO A C 1
ATOM 3932 O O . PRO A 1 495 ? -28.659 1.538 -17.312 1.00 73.62 495 PRO A O 1
ATOM 3935 N N . ASP A 1 496 ? -27.038 1.188 -15.813 1.00 76.81 496 ASP A N 1
ATOM 3936 C CA . ASP A 1 496 ? -27.263 2.445 -15.084 1.00 76.81 496 ASP A CA 1
ATOM 3937 C C . ASP A 1 496 ? -25.958 3.238 -14.850 1.00 76.81 496 ASP A C 1
ATOM 3939 O O . ASP A 1 496 ? -25.182 2.929 -13.934 1.00 76.81 496 ASP A O 1
ATOM 3943 N N . PRO A 1 497 ? -25.701 4.314 -15.613 1.00 71.25 497 PRO A N 1
ATOM 3944 C CA . PRO A 1 497 ? -24.514 5.149 -15.440 1.00 71.25 497 PRO A CA 1
ATOM 3945 C C . PRO A 1 497 ? -24.361 5.742 -14.028 1.00 71.25 497 PRO A C 1
ATOM 3947 O O . PRO A 1 497 ? -23.237 6.013 -13.598 1.00 71.25 497 PRO A O 1
ATOM 3950 N N . GLN A 1 498 ? -25.458 5.938 -13.285 1.00 67.50 498 GLN A N 1
ATOM 3951 C CA . GLN A 1 498 ? -25.461 6.609 -11.981 1.00 67.50 498 GLN A CA 1
ATOM 3952 C C . GLN A 1 498 ? -25.120 5.667 -10.819 1.00 67.50 498 GLN A C 1
ATOM 3954 O O . GLN A 1 498 ? -24.648 6.106 -9.759 1.00 67.50 498 GLN A O 1
ATOM 3959 N N . HIS A 1 499 ? -25.325 4.360 -10.991 1.00 69.94 499 HIS A N 1
ATOM 3960 C CA . HIS A 1 499 ? -25.171 3.362 -9.929 1.00 69.94 499 HIS A CA 1
ATOM 3961 C C . HIS A 1 499 ? -24.196 2.245 -10.289 1.00 69.94 499 HIS A C 1
ATOM 3963 O O . HIS A 1 499 ? -24.419 1.075 -9.975 1.00 69.94 499 HIS A O 1
ATOM 3969 N N . TYR A 1 500 ? -23.060 2.610 -10.884 1.00 76.62 500 TYR A N 1
ATOM 3970 C CA . TYR A 1 500 ? -22.021 1.659 -11.259 1.00 76.62 500 TYR A CA 1
ATOM 3971 C C . TYR A 1 500 ? -21.483 0.835 -10.070 1.00 76.62 500 TYR A C 1
ATOM 3973 O O . TYR A 1 500 ? -20.765 1.326 -9.185 1.00 76.62 500 TYR A O 1
ATOM 3981 N N . VAL A 1 501 ? -21.788 -0.467 -10.058 1.00 78.06 501 VAL A N 1
ATOM 3982 C CA . VAL A 1 501 ? -21.255 -1.418 -9.078 1.00 78.06 501 VAL A CA 1
ATOM 3983 C C . VAL A 1 501 ? -19.885 -1.898 -9.552 1.00 78.06 501 VAL A C 1
ATOM 3985 O O . VAL A 1 501 ? -19.750 -2.602 -10.545 1.00 78.06 501 VAL A O 1
ATOM 3988 N N . SER A 1 502 ? -18.834 -1.560 -8.805 1.00 75.94 502 SER A N 1
ATOM 3989 C CA . SER A 1 502 ? -17.470 -1.975 -9.152 1.00 75.94 502 SER A CA 1
ATOM 3990 C C . SER A 1 502 ? -17.332 -3.499 -9.268 1.00 75.94 502 SER A C 1
ATOM 3992 O O . SER A 1 502 ? -17.627 -4.239 -8.319 1.00 75.94 502 SER A O 1
ATOM 3994 N N . ALA A 1 503 ? -16.750 -3.952 -10.383 1.00 71.00 503 ALA A N 1
ATOM 3995 C CA . ALA A 1 503 ? -16.433 -5.357 -10.644 1.00 71.00 503 ALA A CA 1
ATOM 3996 C C . ALA A 1 503 ? -15.545 -6.009 -9.557 1.00 71.00 503 ALA A C 1
ATOM 3998 O O . ALA A 1 503 ? -15.527 -7.230 -9.421 1.00 71.00 503 ALA A O 1
ATOM 3999 N N . PHE A 1 504 ? -14.834 -5.207 -8.751 1.00 72.81 504 PHE A N 1
ATOM 4000 C CA . PHE A 1 504 ? -13.897 -5.663 -7.712 1.00 72.81 504 PHE A CA 1
ATOM 4001 C C . PHE A 1 504 ? -14.420 -5.506 -6.265 1.00 72.81 504 PHE A C 1
ATOM 4003 O O . PHE A 1 504 ? -13.632 -5.453 -5.320 1.00 72.81 504 PHE A O 1
ATOM 4010 N N . GLY A 1 505 ? -15.736 -5.396 -6.058 1.00 66.62 505 GLY A N 1
ATOM 4011 C CA . GLY A 1 505 ? -16.336 -5.299 -4.717 1.00 66.62 505 GLY A CA 1
ATOM 4012 C C . GLY A 1 505 ? -16.320 -6.618 -3.926 1.00 66.62 505 GLY A C 1
ATOM 4013 O O . GLY A 1 505 ? -16.458 -7.695 -4.501 1.00 66.62 505 GLY A O 1
ATOM 4014 N N . GLY A 1 506 ? -16.196 -6.547 -2.595 1.00 71.50 506 GLY A N 1
ATOM 4015 C CA . GLY A 1 506 ? -16.203 -7.731 -1.718 1.00 71.50 506 GLY A CA 1
ATOM 4016 C C . GLY A 1 506 ? -17.503 -8.559 -1.763 1.00 71.50 506 GLY A C 1
ATOM 4017 O O . GLY A 1 506 ? -18.502 -8.148 -2.345 1.00 71.50 506 GLY A O 1
ATOM 4018 N N . ASN A 1 507 ? -17.509 -9.715 -1.089 1.00 69.31 507 ASN A N 1
ATOM 4019 C CA . ASN A 1 507 ? -18.533 -10.781 -1.178 1.00 69.31 507 ASN A CA 1
ATOM 4020 C C . ASN A 1 507 ? -20.009 -10.377 -1.004 1.00 69.31 507 ASN A C 1
ATOM 4022 O O . ASN A 1 507 ? -20.896 -11.151 -1.350 1.00 69.31 507 ASN A O 1
ATOM 4026 N N . LYS A 1 508 ? -20.304 -9.188 -0.472 1.00 69.19 508 LYS A N 1
ATOM 4027 C CA . LYS A 1 508 ? -21.681 -8.739 -0.213 1.00 69.19 508 LYS A CA 1
ATOM 4028 C C . LYS A 1 508 ? -22.484 -8.419 -1.481 1.00 69.19 508 LYS A C 1
ATOM 4030 O O . LYS A 1 508 ? -23.680 -8.189 -1.367 1.00 69.19 508 LYS A O 1
ATOM 4035 N N . SER A 1 509 ? -21.861 -8.406 -2.660 1.00 81.56 509 SER A N 1
ATOM 4036 C CA . SER A 1 509 ? -22.521 -8.032 -3.918 1.00 81.56 509 SER A CA 1
ATOM 4037 C C . SER A 1 509 ? -22.446 -9.090 -5.023 1.00 81.56 509 SER A C 1
ATOM 4039 O O . SER A 1 509 ? -22.694 -8.747 -6.169 1.00 81.56 509 SER A O 1
ATOM 4041 N N . ILE A 1 510 ? -22.121 -10.356 -4.717 1.00 88.69 510 ILE A N 1
ATOM 4042 C CA . ILE A 1 510 ? -22.040 -11.420 -5.743 1.00 88.69 510 ILE A CA 1
ATOM 4043 C C . ILE A 1 510 ? -23.391 -11.592 -6.458 1.00 88.69 510 ILE A C 1
ATOM 4045 O O . ILE A 1 510 ? -23.436 -11.466 -7.672 1.00 88.69 510 ILE A O 1
ATOM 4049 N N . LYS A 1 511 ? -24.498 -11.739 -5.710 1.00 89.81 511 LYS A N 1
ATOM 4050 C CA . LYS A 1 511 ? -25.853 -11.873 -6.287 1.00 89.81 511 LYS A CA 1
ATOM 4051 C C . LYS A 1 511 ? -26.224 -10.723 -7.224 1.00 89.81 511 LYS A C 1
ATOM 4053 O O . LYS A 1 511 ? -26.668 -10.950 -8.337 1.00 89.81 511 LYS A O 1
ATOM 4058 N N . LYS A 1 512 ? -25.991 -9.482 -6.781 1.00 89.38 512 LYS A N 1
ATOM 4059 C CA . LYS A 1 512 ? -26.284 -8.291 -7.591 1.00 89.38 512 LYS A CA 1
ATOM 4060 C C . LYS A 1 512 ? -25.451 -8.255 -8.872 1.00 89.38 512 LYS A C 1
ATOM 4062 O O . LYS A 1 512 ? -25.967 -7.882 -9.910 1.00 89.38 512 LYS A O 1
ATOM 4067 N N . ARG A 1 513 ? -24.176 -8.648 -8.803 1.00 90.00 513 ARG A N 1
ATOM 4068 C CA . ARG A 1 513 ? -23.309 -8.688 -9.984 1.00 90.00 513 ARG A CA 1
ATOM 4069 C C . ARG A 1 513 ? -23.690 -9.782 -10.972 1.00 90.00 513 ARG A C 1
ATOM 4071 O O . ARG A 1 513 ? -23.567 -9.525 -12.156 1.00 90.00 513 ARG A O 1
ATOM 4078 N N . ALA A 1 514 ? -24.136 -10.949 -10.504 1.00 93.75 514 ALA A N 1
ATOM 4079 C CA . ALA A 1 514 ? -24.627 -12.001 -11.393 1.00 93.75 514 ALA A CA 1
ATOM 4080 C C . ALA A 1 514 ? -25.788 -11.477 -12.252 1.00 93.75 514 ALA A C 1
ATOM 4082 O O . ALA A 1 514 ? -25.707 -11.526 -13.472 1.00 93.75 514 ALA A O 1
ATOM 4083 N N . ILE A 1 515 ? -26.792 -10.866 -11.609 1.00 92.69 515 ILE A N 1
ATOM 4084 C CA . ILE A 1 515 ? -27.965 -10.289 -12.286 1.00 92.69 515 ILE A CA 1
ATOM 4085 C C . ILE A 1 515 ? -27.548 -9.192 -13.271 1.00 92.69 515 ILE A C 1
ATOM 4087 O O . ILE A 1 515 ? -27.933 -9.228 -14.431 1.00 92.69 515 ILE A O 1
ATOM 4091 N N . LEU A 1 516 ? -26.715 -8.243 -12.831 1.00 93.06 516 LEU A N 1
ATOM 4092 C CA . LEU A 1 516 ? -26.270 -7.147 -13.696 1.00 93.06 516 LEU A CA 1
ATOM 4093 C C . LEU A 1 516 ? -25.406 -7.628 -14.874 1.00 93.06 516 LEU A C 1
ATOM 4095 O O . LEU A 1 516 ? -25.372 -6.971 -15.905 1.00 93.06 516 LEU A O 1
ATOM 4099 N N . ARG A 1 517 ? -24.680 -8.745 -14.731 1.00 93.69 517 ARG A N 1
ATOM 4100 C CA . ARG A 1 517 ? -23.920 -9.341 -15.838 1.00 93.69 517 ARG A CA 1
ATOM 4101 C C . ARG A 1 517 ? -24.805 -10.073 -16.827 1.00 93.69 517 ARG A C 1
ATOM 4103 O O . ARG A 1 517 ? -24.539 -9.946 -18.010 1.00 93.69 517 ARG A O 1
ATOM 4110 N N . ALA A 1 518 ? -25.823 -10.787 -16.352 1.00 94.94 518 ALA A N 1
ATOM 4111 C CA . ALA A 1 518 ? -26.825 -11.381 -17.231 1.00 94.94 518 ALA A CA 1
ATOM 4112 C C . ALA A 1 518 ? -27.490 -10.285 -18.081 1.00 94.94 518 ALA A C 1
ATOM 4114 O O . ALA A 1 518 ? -27.411 -10.335 -19.298 1.00 94.94 518 ALA A O 1
ATOM 4115 N N . GLN A 1 519 ? -27.949 -9.202 -17.444 1.00 94.75 519 GLN A N 1
ATOM 4116 C CA . GLN A 1 519 ? -28.512 -8.044 -18.152 1.00 94.75 519 GLN A CA 1
ATOM 4117 C C . GLN A 1 519 ? -27.531 -7.409 -19.150 1.00 94.75 519 GLN A C 1
ATOM 4119 O O . GLN A 1 519 ? -27.918 -7.053 -20.255 1.00 94.75 519 GLN A O 1
ATOM 4124 N N . ALA A 1 520 ? -26.254 -7.262 -18.779 1.00 93.94 520 ALA A N 1
ATOM 4125 C CA . ALA A 1 520 ? -25.247 -6.709 -19.686 1.00 93.94 520 ALA A CA 1
ATOM 4126 C C . ALA A 1 520 ? -24.946 -7.630 -20.883 1.00 93.94 520 ALA A C 1
ATOM 4128 O O . ALA A 1 520 ? -24.580 -7.126 -21.940 1.00 93.94 520 ALA A O 1
ATOM 4129 N N . LEU A 1 521 ? -25.075 -8.952 -20.727 1.00 95.25 521 LEU A N 1
ATOM 4130 C CA . LEU A 1 521 ? -24.953 -9.908 -21.830 1.00 95.25 521 LEU A CA 1
ATOM 4131 C C . LEU A 1 521 ? -26.160 -9.834 -22.766 1.00 95.25 521 LEU A C 1
ATOM 4133 O O . LEU A 1 521 ? -25.966 -9.801 -23.977 1.00 95.25 521 LEU A O 1
ATOM 4137 N N . ASP A 1 522 ? -27.371 -9.728 -22.217 1.00 95.06 522 ASP A N 1
ATOM 4138 C CA . ASP A 1 522 ? -28.592 -9.563 -23.013 1.00 95.06 522 ASP A CA 1
ATOM 4139 C C . ASP A 1 522 ? -28.506 -8.286 -23.873 1.00 95.06 522 ASP A C 1
ATOM 4141 O O . ASP A 1 522 ? -28.765 -8.309 -25.078 1.00 95.06 522 ASP A O 1
ATOM 4145 N N . LEU A 1 523 ? -28.027 -7.181 -23.289 1.00 94.50 523 LEU A N 1
ATOM 4146 C CA . LEU A 1 523 ? -27.764 -5.937 -24.023 1.00 94.50 523 LEU A CA 1
ATOM 4147 C C . LEU A 1 523 ? -26.664 -6.105 -25.079 1.00 94.50 523 LEU A C 1
ATOM 4149 O O . LEU A 1 523 ? -26.847 -5.707 -26.223 1.00 94.50 523 LEU A O 1
ATOM 4153 N N . ALA A 1 524 ? -25.548 -6.752 -24.740 1.00 94.81 524 ALA A N 1
ATOM 4154 C CA . ALA A 1 524 ? -24.465 -6.996 -25.694 1.00 94.81 524 ALA A CA 1
ATOM 4155 C C . ALA A 1 524 ? -24.871 -7.906 -26.866 1.00 94.81 524 ALA A C 1
ATOM 4157 O O . ALA A 1 524 ? -24.231 -7.862 -27.911 1.00 94.81 524 ALA A O 1
ATOM 4158 N N . SER A 1 525 ? -25.907 -8.735 -26.696 1.00 93.94 525 SER A N 1
ATOM 4159 C CA . SER A 1 525 ? -26.450 -9.576 -27.768 1.00 93.94 525 SER A CA 1
ATOM 4160 C C . SER A 1 525 ? -27.371 -8.821 -28.733 1.00 93.94 525 SER A C 1
ATOM 4162 O O . SER A 1 525 ? -27.545 -9.254 -29.870 1.00 93.94 525 SER A O 1
ATOM 4164 N N . SER A 1 526 ? -27.952 -7.701 -28.290 1.00 92.31 526 SER A N 1
ATOM 4165 C CA . SER A 1 526 ? -28.894 -6.889 -29.073 1.00 92.31 526 SER A CA 1
ATOM 4166 C C . SER A 1 526 ? -28.257 -5.630 -29.669 1.00 92.31 526 SER A C 1
ATOM 4168 O O . SER A 1 526 ? -28.696 -5.157 -30.716 1.00 92.31 526 SER A O 1
ATOM 4170 N N . GLU A 1 527 ? -27.214 -5.093 -29.037 1.00 92.00 527 GLU A N 1
ATOM 4171 C CA . GLU A 1 527 ? -26.499 -3.895 -29.479 1.00 92.00 527 GLU A CA 1
ATOM 4172 C C . GLU A 1 527 ? -25.279 -4.234 -30.354 1.00 92.00 527 GLU A C 1
ATOM 4174 O O . GLU A 1 527 ? -24.646 -5.279 -30.210 1.00 92.00 527 GLU A O 1
ATOM 4179 N N . GLN A 1 528 ? -24.896 -3.316 -31.251 1.00 89.12 528 GLN A N 1
ATOM 4180 C CA . GLN A 1 528 ? -23.630 -3.434 -31.982 1.00 89.12 528 GLN A CA 1
ATOM 4181 C C . GLN A 1 528 ? -22.439 -3.407 -31.012 1.00 89.12 528 GLN A C 1
ATOM 4183 O O . GLN A 1 528 ? -22.418 -2.645 -30.040 1.00 89.12 528 GLN A O 1
ATOM 4188 N N . GLY A 1 529 ? -21.428 -4.232 -31.296 1.00 88.69 529 GLY A N 1
ATOM 4189 C CA . GLY A 1 529 ? -20.237 -4.355 -30.460 1.00 88.69 529 GLY A CA 1
ATOM 4190 C C . GLY A 1 529 ? -19.537 -3.012 -30.225 1.00 88.69 529 GLY A C 1
ATOM 4191 O O . GLY A 1 529 ? -19.376 -2.191 -31.123 1.00 88.69 529 GLY A O 1
ATOM 4192 N N . VAL A 1 530 ? -19.088 -2.786 -28.992 1.00 92.00 530 VAL A N 1
ATOM 4193 C CA . VAL A 1 530 ? -18.395 -1.552 -28.606 1.00 92.00 530 VAL A CA 1
ATOM 4194 C C . VAL A 1 530 ? -16.933 -1.557 -29.066 1.00 92.00 530 VAL A C 1
ATOM 4196 O O . VAL A 1 530 ? -16.169 -2.438 -28.681 1.00 92.00 530 VAL A O 1
ATOM 4199 N N . ASN A 1 531 ? -16.514 -0.494 -29.763 1.00 91.25 531 ASN A N 1
ATOM 4200 C CA . ASN A 1 531 ? -15.206 -0.344 -30.432 1.00 91.25 531 ASN A CA 1
ATOM 4201 C C . ASN A 1 531 ? -13.947 -0.623 -29.585 1.00 91.25 531 ASN A C 1
ATOM 4203 O O . ASN A 1 531 ? -12.880 -0.864 -30.141 1.00 91.25 531 ASN A O 1
ATOM 4207 N N . TRP A 1 532 ? -14.011 -0.532 -28.251 1.00 92.12 532 TRP A N 1
ATOM 4208 C CA . TRP A 1 532 ? -12.840 -0.769 -27.389 1.00 92.12 532 TRP A CA 1
ATOM 4209 C C . TRP A 1 532 ? -12.712 -2.218 -26.902 1.00 92.12 532 TRP A C 1
ATOM 4211 O O . TRP A 1 532 ? -11.726 -2.544 -26.238 1.00 92.12 532 TRP A O 1
ATOM 4221 N N . ILE A 1 533 ? -13.698 -3.065 -27.195 1.00 95.62 533 ILE A N 1
ATOM 4222 C CA . ILE A 1 533 ? -13.675 -4.501 -26.927 1.00 95.62 533 ILE A CA 1
ATOM 4223 C C . ILE A 1 533 ? -13.392 -5.196 -28.258 1.00 95.62 533 ILE A C 1
ATOM 4225 O O . ILE A 1 533 ? -14.101 -4.973 -29.233 1.00 95.62 533 ILE A O 1
ATOM 4229 N N . ALA A 1 534 ? -12.341 -6.014 -28.307 1.00 95.94 534 ALA A N 1
ATOM 4230 C CA . ALA A 1 534 ? -12.004 -6.759 -29.515 1.00 95.94 534 ALA A CA 1
ATOM 4231 C C . ALA A 1 534 ? -13.120 -7.761 -29.874 1.00 95.94 534 ALA A C 1
ATOM 4233 O O . ALA A 1 534 ? -13.755 -8.323 -28.982 1.00 95.94 534 ALA A O 1
ATOM 4234 N N . ALA A 1 535 ? -13.354 -7.989 -31.170 1.00 96.25 535 ALA A N 1
ATOM 4235 C CA . ALA A 1 535 ? -14.437 -8.855 -31.651 1.00 96.25 535 ALA A CA 1
ATOM 4236 C C . ALA A 1 535 ? -14.354 -10.281 -31.072 1.00 96.25 535 ALA A C 1
ATOM 4238 O O . ALA A 1 535 ? -15.348 -10.816 -30.587 1.00 96.25 535 ALA A O 1
ATOM 4239 N N . ASP A 1 536 ? -13.140 -10.832 -30.982 1.00 97.06 536 ASP A N 1
ATOM 4240 C CA . ASP A 1 536 ? -12.873 -12.156 -30.407 1.00 97.06 536 ASP A CA 1
ATOM 4241 C C . ASP A 1 536 ? -13.215 -12.261 -28.909 1.00 97.06 536 ASP A C 1
ATOM 4243 O O . ASP A 1 536 ? -13.341 -13.357 -28.368 1.00 97.06 536 ASP A O 1
ATOM 4247 N N . MET A 1 537 ? -13.373 -11.135 -28.207 1.00 97.56 537 MET A N 1
ATOM 4248 C CA . MET A 1 537 ? -13.816 -11.134 -26.813 1.00 97.56 537 MET A CA 1
ATOM 4249 C C . MET A 1 537 ? -15.330 -11.322 -26.695 1.00 97.56 537 MET A C 1
ATOM 4251 O O . MET A 1 537 ? -15.767 -11.878 -25.690 1.00 97.56 537 MET A O 1
ATOM 4255 N N . TYR A 1 538 ? -16.121 -10.922 -27.698 1.00 96.81 538 TYR A N 1
ATOM 4256 C CA . TYR A 1 538 ? -17.558 -11.218 -27.729 1.00 96.81 538 TYR A CA 1
ATOM 4257 C C . TYR A 1 538 ? -17.819 -12.701 -28.006 1.00 96.81 538 TYR A C 1
ATOM 4259 O O . TYR A 1 538 ? -18.680 -13.296 -27.368 1.00 96.81 538 TYR A O 1
ATOM 4267 N N . GLU A 1 539 ? -17.004 -13.328 -28.857 1.00 96.25 539 GLU A N 1
ATOM 4268 C CA . GLU A 1 539 ? -17.084 -14.768 -29.161 1.00 96.25 539 GLU A CA 1
ATOM 4269 C C . GLU A 1 539 ? -16.814 -15.663 -27.939 1.00 96.25 539 GLU A C 1
ATOM 4271 O O . GLU A 1 539 ? -17.240 -16.814 -27.887 1.00 96.25 539 GLU A O 1
ATOM 4276 N N . ARG A 1 540 ? -16.112 -15.136 -26.928 1.00 96.75 540 ARG A N 1
ATOM 4277 C CA . ARG A 1 540 ? -15.800 -15.844 -25.674 1.00 96.75 540 ARG A CA 1
ATOM 4278 C C . ARG A 1 540 ? -16.909 -15.771 -24.633 1.00 96.75 540 ARG A C 1
ATOM 4280 O O . ARG A 1 540 ? -16.774 -16.368 -23.561 1.00 96.75 540 ARG A O 1
ATOM 4287 N N . LEU A 1 541 ? -17.950 -14.980 -24.872 1.00 97.12 541 LEU A N 1
ATOM 4288 C CA . LEU A 1 541 ? -18.998 -14.779 -23.885 1.00 97.12 541 LEU A CA 1
ATOM 4289 C C . LEU A 1 541 ? -19.912 -16.004 -23.824 1.00 97.12 541 LEU A C 1
ATOM 4291 O O . LEU A 1 541 ? -20.290 -16.552 -24.857 1.00 97.12 541 LEU A O 1
ATOM 4295 N N . PRO A 1 542 ? -20.307 -16.431 -22.618 1.00 96.75 542 PRO A N 1
ATOM 4296 C CA . PRO A 1 542 ? -21.326 -17.453 -22.488 1.00 96.75 542 PRO A CA 1
ATOM 4297 C C . PRO A 1 542 ? -22.684 -16.881 -22.906 1.00 96.75 542 PRO A C 1
ATOM 4299 O O . PRO A 1 542 ? -22.997 -15.728 -22.612 1.00 96.75 542 PRO A O 1
ATOM 4302 N N . GLN A 1 543 ? -23.508 -17.716 -23.537 1.00 95.62 543 GLN A N 1
ATOM 4303 C CA . GLN A 1 543 ? -24.845 -17.328 -23.992 1.00 95.62 543 GLN A CA 1
ATOM 4304 C C . GLN A 1 543 ? -25.793 -16.998 -22.829 1.00 95.62 543 GLN A C 1
ATOM 4306 O O . GLN A 1 543 ? -26.708 -16.198 -22.978 1.00 95.62 543 GLN A O 1
ATOM 4311 N N . GLN A 1 544 ? -25.573 -17.606 -21.660 1.00 95.88 544 GLN A N 1
ATOM 4312 C CA . GLN A 1 544 ? -26.334 -17.354 -20.439 1.00 95.88 544 GLN A CA 1
ATOM 4313 C C . GLN A 1 544 ? -25.382 -17.231 -19.247 1.00 95.88 544 GLN A C 1
ATOM 4315 O O . GLN A 1 544 ? -24.320 -17.855 -19.220 1.00 95.88 544 GLN A O 1
ATOM 4320 N N . TRP A 1 545 ? -25.758 -16.431 -18.245 1.00 96.56 545 TRP A N 1
ATOM 4321 C CA . TRP A 1 545 ? -24.953 -16.243 -17.035 1.00 96.56 545 TRP A CA 1
ATOM 4322 C C . TRP A 1 545 ? -25.761 -16.473 -15.765 1.00 96.56 545 TRP A C 1
ATOM 4324 O O . TRP A 1 545 ? -26.608 -15.659 -15.391 1.00 96.56 545 TRP A O 1
ATOM 4334 N N . SER A 1 546 ? -25.468 -17.570 -15.065 1.00 96.25 546 SER A N 1
ATOM 4335 C CA . SER A 1 546 ? -26.151 -17.923 -13.824 1.00 96.25 546 SER A CA 1
ATOM 4336 C C . SER A 1 546 ? -25.430 -17.404 -12.571 1.00 96.25 546 SER A C 1
ATOM 4338 O O . SER A 1 546 ? -24.272 -16.970 -12.575 1.00 96.25 546 SER A O 1
ATOM 4340 N N . MET A 1 547 ? -26.121 -17.476 -11.429 1.00 94.69 547 MET A N 1
ATOM 4341 C CA . MET A 1 547 ? -25.519 -17.185 -10.125 1.00 94.69 547 MET A CA 1
ATOM 4342 C C . MET A 1 547 ? -24.389 -18.166 -9.773 1.00 94.69 547 MET A C 1
ATOM 4344 O O . MET A 1 547 ? -23.429 -17.780 -9.097 1.00 94.69 547 MET A O 1
ATOM 4348 N N . ASP A 1 548 ? -24.487 -19.420 -10.208 1.00 94.56 548 ASP A N 1
ATOM 4349 C CA . ASP A 1 548 ? -23.461 -20.422 -9.938 1.00 94.56 548 ASP A CA 1
ATOM 4350 C C . ASP A 1 548 ? -22.204 -20.167 -10.775 1.00 94.56 548 ASP A C 1
ATOM 4352 O O . ASP A 1 548 ? -21.098 -20.250 -10.230 1.00 94.56 548 ASP A O 1
ATOM 4356 N N . ASP A 1 549 ? -22.355 -19.705 -12.019 1.00 94.75 549 ASP A N 1
ATOM 4357 C CA . ASP A 1 549 ? -21.239 -19.284 -12.879 1.00 94.75 549 ASP A CA 1
ATOM 4358 C C . ASP A 1 549 ? -20.504 -18.073 -12.299 1.00 94.75 549 ASP A C 1
ATOM 4360 O O . ASP A 1 549 ? -19.267 -18.018 -12.270 1.00 94.75 549 ASP A O 1
ATOM 4364 N N . GLU A 1 550 ? -21.253 -17.123 -11.731 1.00 94.44 550 GLU A N 1
ATOM 4365 C CA . GLU A 1 550 ? -20.688 -15.989 -11.005 1.00 94.44 550 GLU A CA 1
ATOM 4366 C C . GLU A 1 550 ? -19.826 -16.457 -9.821 1.00 94.44 550 GLU A C 1
ATOM 4368 O O . GLU A 1 550 ? -18.723 -15.944 -9.596 1.00 94.44 550 GLU A O 1
ATOM 4373 N N . VAL A 1 551 ? -20.306 -17.434 -9.047 1.00 92.00 551 VAL A N 1
ATOM 4374 C CA . VAL A 1 551 ? -19.572 -17.985 -7.897 1.00 92.00 551 VAL A CA 1
ATOM 4375 C C . VAL A 1 551 ? -18.376 -18.823 -8.351 1.00 92.00 551 VAL A C 1
ATOM 4377 O O . VAL A 1 551 ? -17.317 -18.758 -7.719 1.00 92.00 551 VAL A O 1
ATOM 4380 N N . ALA A 1 552 ? -18.502 -19.576 -9.440 1.00 93.00 552 ALA A N 1
ATOM 4381 C CA . ALA A 1 552 ? -17.416 -20.358 -10.017 1.00 93.00 552 ALA A CA 1
ATOM 4382 C C . ALA A 1 552 ? -16.284 -19.451 -10.531 1.00 93.00 552 ALA A C 1
ATOM 4384 O O . ALA A 1 552 ? -15.105 -19.698 -10.264 1.00 93.00 552 ALA A O 1
ATOM 4385 N N . THR A 1 553 ? -16.638 -18.345 -11.182 1.00 92.44 553 THR A N 1
ATOM 4386 C CA . THR A 1 553 ? -15.681 -17.470 -11.870 1.00 92.44 553 THR A CA 1
ATOM 4387 C C . THR A 1 553 ? -15.103 -16.387 -10.953 1.00 92.44 553 THR A C 1
ATOM 4389 O O . THR A 1 553 ? -13.895 -16.108 -10.963 1.00 92.44 553 THR A O 1
ATOM 4392 N N . PHE A 1 554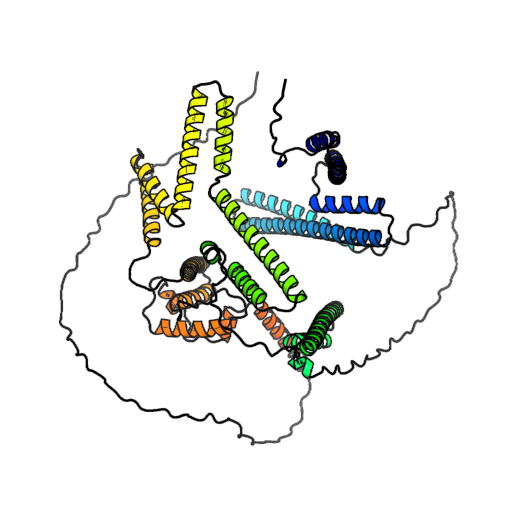 ? -15.946 -15.765 -10.121 1.00 91.00 554 PHE A N 1
ATOM 4393 C CA . PHE A 1 554 ? -15.584 -14.619 -9.277 1.00 91.00 554 PHE A CA 1
ATOM 4394 C C . PHE A 1 554 ? -15.612 -14.904 -7.774 1.00 91.00 554 PHE A C 1
ATOM 4396 O O . PHE A 1 554 ? -15.203 -14.033 -7.000 1.00 91.00 554 PHE A O 1
ATOM 4403 N N . GLY A 1 555 ? -16.062 -16.085 -7.345 1.00 87.62 555 GLY A N 1
ATOM 4404 C CA . GLY A 1 555 ? -16.070 -16.467 -5.938 1.00 87.62 555 GLY A CA 1
ATOM 4405 C C . GLY A 1 555 ? -14.674 -16.422 -5.317 1.00 87.62 555 GLY A C 1
ATOM 4406 O O . GLY A 1 555 ? -13.662 -16.731 -5.950 1.00 87.62 555 GLY A O 1
ATOM 4407 N N . ASP A 1 556 ? -14.606 -16.021 -4.046 1.00 78.62 556 ASP A N 1
ATOM 4408 C CA . ASP A 1 556 ? -13.355 -16.050 -3.292 1.00 78.62 556 ASP A CA 1
ATOM 4409 C C . ASP A 1 556 ? -12.778 -17.471 -3.322 1.00 78.62 556 ASP A C 1
ATOM 4411 O O . ASP A 1 556 ? -13.413 -18.417 -2.847 1.00 78.62 556 ASP A O 1
ATOM 4415 N N . LYS A 1 557 ? -11.529 -17.616 -3.785 1.00 70.06 557 LYS A N 1
ATOM 4416 C CA . LYS A 1 557 ? -10.797 -18.899 -3.785 1.00 70.06 557 LYS A CA 1
ATOM 4417 C C . LYS A 1 557 ? -10.787 -19.576 -2.406 1.00 70.06 557 LYS A C 1
ATOM 4419 O O . LYS A 1 557 ? -10.702 -20.794 -2.307 1.00 70.06 557 LYS A O 1
ATOM 4424 N N . GLN A 1 558 ? -10.930 -18.803 -1.324 1.00 60.66 558 GLN A N 1
ATOM 4425 C CA . GLN A 1 558 ? -11.073 -19.342 0.033 1.00 60.66 558 GLN A CA 1
ATOM 4426 C C . GLN A 1 558 ? -12.352 -20.164 0.247 1.00 60.66 558 GLN A C 1
ATOM 4428 O O . GLN A 1 558 ? -12.346 -21.063 1.086 1.00 60.66 558 GLN A O 1
ATOM 4433 N N . GLN A 1 559 ? -13.441 -19.862 -0.463 1.00 60.62 559 GLN A N 1
ATOM 4434 C CA . GLN A 1 559 ? -14.682 -20.636 -0.400 1.00 60.62 559 GLN A CA 1
ATOM 4435 C C . GLN A 1 559 ? -14.614 -21.873 -1.297 1.00 60.62 559 GLN A C 1
ATOM 4437 O O . GLN A 1 559 ? -15.066 -22.936 -0.880 1.00 60.62 559 GLN A O 1
ATOM 4442 N N . GLN A 1 560 ? -13.983 -21.767 -2.471 1.00 58.06 560 GLN A N 1
ATOM 4443 C CA . GLN A 1 560 ? -13.749 -22.916 -3.355 1.00 58.06 560 GLN A CA 1
ATOM 4444 C C . GLN A 1 560 ? -12.839 -23.958 -2.697 1.00 58.06 560 GLN A C 1
ATOM 4446 O O . GLN A 1 560 ? -13.195 -25.130 -2.654 1.00 58.06 560 GLN A O 1
ATOM 4451 N N . ASN A 1 561 ? -11.752 -23.533 -2.043 1.00 60.28 561 ASN A N 1
ATOM 4452 C CA . ASN A 1 561 ? -10.908 -24.453 -1.277 1.00 60.28 561 ASN A CA 1
ATOM 4453 C C . ASN A 1 561 ? -11.675 -25.127 -0.125 1.00 60.28 561 ASN A C 1
ATOM 4455 O O . ASN A 1 561 ? -11.429 -26.287 0.172 1.00 60.28 561 ASN A O 1
ATOM 4459 N N . GLN A 1 562 ? -12.634 -24.444 0.510 1.00 65.69 562 GLN A N 1
ATOM 4460 C CA . GLN A 1 562 ? -13.469 -25.060 1.552 1.00 65.69 562 GLN A CA 1
ATOM 4461 C C . GLN A 1 562 ? -14.498 -26.049 0.992 1.00 65.69 562 GLN A C 1
ATOM 4463 O O . GLN A 1 562 ? -14.789 -27.036 1.661 1.00 65.69 562 GLN A O 1
ATOM 4468 N N . LYS A 1 563 ? -15.054 -25.801 -0.203 1.00 65.69 563 LYS A N 1
ATOM 4469 C CA . LYS A 1 563 ? -15.935 -26.761 -0.886 1.00 65.69 563 LYS A CA 1
ATOM 4470 C C . LYS A 1 563 ? -15.153 -27.987 -1.357 1.00 65.69 563 LYS A C 1
ATOM 4472 O O . LYS A 1 563 ? -15.614 -29.092 -1.110 1.00 65.69 563 LYS A O 1
ATOM 4477 N N . ASN A 1 564 ? -13.961 -27.809 -1.926 1.00 63.81 564 ASN A N 1
ATOM 4478 C CA . ASN A 1 564 ? -13.132 -28.928 -2.381 1.00 63.81 564 ASN A CA 1
ATOM 4479 C C . ASN A 1 564 ? -12.666 -29.802 -1.213 1.00 63.81 564 ASN A C 1
ATOM 4481 O O . ASN A 1 564 ? -12.778 -31.013 -1.306 1.00 63.81 564 ASN A O 1
ATOM 4485 N N . VAL A 1 565 ? -12.268 -29.203 -0.082 1.00 70.31 565 VAL A N 1
ATOM 4486 C CA . VAL A 1 565 ? -11.926 -29.956 1.141 1.00 70.31 565 VAL A CA 1
ATOM 4487 C C . VAL A 1 565 ? -13.133 -30.710 1.711 1.00 70.31 565 VAL A C 1
ATOM 4489 O O . VAL A 1 565 ? -12.976 -31.784 2.275 1.00 70.31 565 VAL A O 1
ATOM 4492 N N . LYS A 1 566 ? -14.351 -30.170 1.574 1.00 69.62 566 LYS A N 1
ATOM 4493 C CA . LYS A 1 566 ? -15.571 -30.881 1.979 1.00 69.62 566 LYS A CA 1
ATOM 4494 C C . LYS A 1 566 ? -15.949 -32.006 1.018 1.00 69.62 566 LYS A C 1
ATOM 4496 O O . LYS A 1 566 ? -16.388 -33.044 1.484 1.00 69.62 566 LYS A O 1
ATOM 4501 N N . LYS A 1 567 ? -15.782 -31.807 -0.291 1.00 67.19 567 LYS A N 1
ATOM 4502 C CA . LYS A 1 567 ? -16.080 -32.825 -1.306 1.00 67.19 567 LYS A CA 1
ATOM 4503 C C . LYS A 1 567 ? -15.072 -33.979 -1.249 1.00 67.19 567 LYS A C 1
ATOM 4505 O O . LYS A 1 567 ? -15.475 -35.124 -1.349 1.00 67.19 567 LYS A O 1
ATOM 4510 N N . SER A 1 568 ? -13.795 -33.691 -0.983 1.00 61.34 568 SER A N 1
ATOM 4511 C CA . SER A 1 568 ? -12.788 -34.730 -0.734 1.00 61.34 568 SER A CA 1
ATOM 4512 C C . SER A 1 568 ? -12.978 -35.443 0.607 1.00 61.34 568 SER A C 1
ATOM 4514 O O . SER A 1 568 ? -12.583 -36.588 0.733 1.00 61.34 568 SER A O 1
ATOM 4516 N N . ALA A 1 569 ? -13.568 -34.787 1.613 1.00 59.94 569 ALA A N 1
ATOM 4517 C CA . ALA A 1 569 ? -13.916 -35.449 2.872 1.00 59.94 569 ALA A CA 1
ATOM 4518 C C . ALA A 1 569 ? -15.145 -36.364 2.726 1.00 59.94 569 ALA A C 1
ATOM 4520 O O . ALA A 1 569 ? -15.153 -37.435 3.305 1.00 59.94 569 ALA A O 1
ATOM 4521 N N . ALA A 1 570 ? -16.140 -35.970 1.923 1.00 58.75 570 ALA A N 1
ATOM 4522 C CA . ALA A 1 570 ? -17.331 -36.785 1.675 1.00 58.75 570 ALA A CA 1
ATOM 4523 C C . ALA A 1 570 ? -17.044 -38.016 0.795 1.00 58.75 570 ALA A C 1
ATOM 4525 O O . ALA A 1 570 ? -17.642 -39.058 1.010 1.00 58.75 570 ALA A O 1
ATOM 4526 N N . ASN A 1 571 ? -16.108 -37.918 -0.156 1.00 54.59 571 ASN A N 1
ATOM 4527 C CA . ASN A 1 571 ? -15.726 -39.063 -0.991 1.00 54.59 571 ASN A CA 1
ATOM 4528 C C . ASN A 1 571 ? -14.819 -40.077 -0.271 1.00 54.59 571 ASN A C 1
ATOM 4530 O O . ASN A 1 571 ? -14.713 -41.201 -0.734 1.00 54.59 571 ASN A O 1
ATOM 4534 N N . ASN A 1 572 ? -14.189 -39.707 0.849 1.00 54.41 572 ASN A N 1
ATOM 4535 C CA . ASN A 1 572 ? -13.379 -40.635 1.646 1.00 54.41 572 ASN A CA 1
ATOM 4536 C C . ASN A 1 572 ? -14.203 -41.405 2.698 1.00 54.41 572 ASN A C 1
ATOM 4538 O O . ASN A 1 572 ? -13.648 -42.261 3.371 1.00 54.41 572 ASN A O 1
ATOM 4542 N N . GLU A 1 573 ? -15.496 -41.104 2.865 1.00 55.62 573 GLU A N 1
ATOM 4543 C CA . GLU A 1 573 ? -16.397 -41.824 3.785 1.00 55.62 573 GLU A CA 1
ATOM 4544 C C . GLU A 1 573 ? -17.294 -42.846 3.054 1.00 55.62 573 GLU A C 1
ATOM 4546 O O . GLU A 1 573 ? -18.070 -43.535 3.701 1.00 55.62 573 GLU A O 1
ATOM 4551 N N . SER A 1 574 ? -17.192 -42.977 1.722 1.00 51.59 574 SER A N 1
ATOM 4552 C CA . SER A 1 574 ? -18.017 -43.903 0.924 1.00 51.59 574 SER A CA 1
ATOM 4553 C C . SER A 1 574 ? -17.257 -45.093 0.323 1.00 51.59 574 SER A C 1
ATOM 4555 O O . SER A 1 574 ? -17.833 -45.811 -0.486 1.00 51.59 574 SER A O 1
ATOM 4557 N N . GLU A 1 575 ? -15.979 -45.294 0.664 1.00 49.59 575 GLU A N 1
ATOM 4558 C CA . GLU A 1 575 ? -15.136 -46.355 0.075 1.00 49.59 575 GLU A CA 1
ATOM 4559 C C . GLU A 1 575 ? -14.663 -47.428 1.081 1.00 49.59 575 GLU A C 1
ATOM 4561 O O . GLU A 1 575 ? -13.999 -48.373 0.667 1.00 49.59 575 GLU A O 1
ATOM 4566 N N . GLU A 1 576 ? -15.030 -47.345 2.371 1.00 50.28 576 GLU A N 1
ATOM 4567 C CA . GLU A 1 576 ? -14.644 -48.355 3.387 1.00 50.28 576 GLU A CA 1
ATOM 4568 C C . GLU A 1 576 ? -15.775 -49.296 3.861 1.00 50.28 576 GLU A C 1
ATOM 4570 O O . GLU A 1 576 ? -15.474 -50.264 4.548 1.00 50.28 576 GLU A O 1
ATOM 4575 N N . ASP A 1 577 ? -17.031 -49.128 3.422 1.00 43.44 577 ASP A N 1
ATOM 4576 C CA . ASP A 1 577 ? -18.167 -49.981 3.843 1.00 43.44 577 ASP A CA 1
ATOM 4577 C C . ASP A 1 577 ? -18.863 -50.689 2.659 1.00 43.44 577 ASP A C 1
ATOM 4579 O O . ASP A 1 577 ? -20.079 -50.604 2.481 1.00 43.44 577 ASP A O 1
ATOM 4583 N N . PHE A 1 578 ? -18.106 -51.393 1.809 1.00 38.44 578 PHE A N 1
ATOM 4584 C CA . PHE A 1 578 ? -18.703 -52.265 0.783 1.00 38.44 578 PHE A CA 1
ATOM 4585 C C . PHE A 1 578 ? -17.962 -53.600 0.621 1.00 38.44 578 PHE A C 1
ATOM 4587 O O . PHE A 1 578 ? -17.478 -53.936 -0.456 1.00 38.44 578 PHE A O 1
ATOM 4594 N N . VAL A 1 579 ? -17.890 -54.389 1.700 1.00 42.22 579 VAL A N 1
ATOM 4595 C CA . VAL A 1 579 ? -17.708 -55.851 1.622 1.00 42.22 579 VAL A CA 1
ATOM 4596 C C . VAL A 1 579 ? -18.569 -56.529 2.698 1.00 42.22 579 VAL A C 1
ATOM 4598 O O . VAL A 1 579 ? -18.426 -56.217 3.874 1.00 42.22 579 VAL A O 1
ATOM 4601 N N . ALA A 1 580 ? -19.383 -57.501 2.261 1.00 39.41 580 ALA A N 1
ATOM 4602 C CA . ALA A 1 580 ? -20.308 -58.372 3.012 1.00 39.41 580 ALA A CA 1
ATOM 4603 C C . ALA A 1 580 ? -21.624 -57.673 3.428 1.00 39.41 580 ALA A C 1
ATOM 4605 O O . ALA A 1 580 ? -21.631 -56.776 4.255 1.00 39.41 580 ALA A O 1
ATOM 4606 N N . VAL A 1 581 ? -22.780 -57.987 2.835 1.00 31.98 581 VAL A N 1
ATOM 4607 C CA . VAL A 1 581 ? -23.561 -59.226 3.002 1.00 31.98 581 VAL A CA 1
ATOM 4608 C C . VAL A 1 581 ? -24.567 -59.312 1.842 1.00 31.98 581 VAL A C 1
ATOM 4610 O O . VAL A 1 581 ? -25.196 -58.320 1.482 1.00 31.98 581 VAL A O 1
ATOM 4613 N N . CYS A 1 582 ? -24.690 -60.501 1.255 1.00 34.72 582 CYS A N 1
ATOM 4614 C CA . CYS A 1 582 ? -25.743 -60.879 0.311 1.00 34.72 582 CYS A CA 1
ATOM 4615 C C . CYS A 1 582 ? -26.877 -61.606 1.058 1.00 34.72 582 CYS A C 1
ATOM 4617 O O . CYS A 1 582 ? -26.594 -62.266 2.057 1.00 34.72 582 CYS A O 1
ATOM 4619 N N . ALA A 1 583 ? -28.080 -61.569 0.462 1.00 35.53 583 ALA A N 1
ATOM 4620 C CA . ALA A 1 583 ? -29.351 -62.204 0.860 1.00 35.53 583 ALA A CA 1
ATOM 4621 C C . ALA A 1 583 ? -30.081 -61.462 2.005 1.00 35.53 583 ALA A C 1
ATOM 4623 O O . ALA A 1 583 ? -29.456 -61.074 2.980 1.00 35.53 583 ALA A O 1
ATOM 4624 N N . GLU A 1 584 ? -31.370 -61.131 1.943 1.00 37.03 584 GLU A N 1
ATOM 4625 C CA . GLU A 1 584 ? -32.518 -61.758 1.279 1.00 37.03 584 GLU A CA 1
ATOM 4626 C C . GLU A 1 584 ? -33.479 -60.712 0.684 1.00 37.03 584 GLU A C 1
ATOM 4628 O O . GLU A 1 584 ? -33.445 -59.525 1.010 1.00 37.03 584 GLU A O 1
ATOM 4633 N N . GLU A 1 585 ? -34.298 -61.202 -0.238 1.00 40.53 585 GLU A N 1
ATOM 4634 C CA . GLU A 1 585 ? -35.384 -60.522 -0.930 1.00 40.53 585 GLU A CA 1
ATOM 4635 C C . GLU A 1 585 ? -36.504 -60.130 0.042 1.00 40.53 585 GLU A C 1
ATOM 4637 O O . GLU A 1 585 ? -36.873 -60.925 0.897 1.00 40.53 585 GLU A O 1
ATOM 4642 N N . ASP A 1 586 ? -37.105 -58.953 -0.147 1.00 32.19 586 ASP A N 1
ATOM 4643 C CA . ASP A 1 586 ? -38.546 -58.821 0.063 1.00 32.19 586 ASP A CA 1
ATOM 4644 C C . ASP A 1 586 ? -39.130 -57.697 -0.797 1.00 32.19 586 ASP A C 1
ATOM 4646 O O . ASP A 1 586 ? -38.675 -56.550 -0.824 1.00 32.19 586 ASP A O 1
ATOM 4650 N N . VAL A 1 587 ? -40.138 -58.102 -1.560 1.00 41.47 587 VAL A N 1
ATOM 4651 C CA . VAL A 1 587 ? -40.878 -57.349 -2.563 1.00 41.47 587 VAL A CA 1
ATOM 4652 C C . VAL A 1 587 ? -42.002 -56.595 -1.870 1.00 41.47 587 VAL A C 1
ATOM 4654 O O . VAL A 1 587 ? -42.939 -57.230 -1.405 1.00 41.47 587 VAL A O 1
ATOM 4657 N N . LEU A 1 588 ? -41.986 -55.259 -1.889 1.00 35.69 588 LEU A N 1
ATOM 4658 C CA . LEU A 1 588 ? -43.215 -54.466 -1.794 1.00 35.69 588 LEU A CA 1
ATOM 4659 C C . LEU A 1 588 ? -43.138 -53.241 -2.712 1.00 35.69 588 LEU A C 1
ATOM 4661 O O . LEU A 1 588 ? -42.400 -52.286 -2.477 1.00 35.69 588 LEU A O 1
ATOM 4665 N N . SER A 1 589 ? -43.940 -53.309 -3.773 1.00 41.12 589 SER A N 1
ATOM 4666 C CA . SER A 1 589 ? -44.393 -52.186 -4.586 1.00 41.12 589 SER A CA 1
ATOM 4667 C C . SER A 1 589 ? -45.161 -51.180 -3.733 1.00 41.12 589 SER A C 1
ATOM 4669 O O . SER A 1 589 ? -46.000 -51.599 -2.938 1.00 41.12 589 SER A O 1
ATOM 4671 N N . LEU A 1 590 ? -44.988 -49.885 -3.986 1.00 37.34 590 LEU A N 1
ATOM 4672 C CA . LEU A 1 590 ? -46.062 -48.918 -3.773 1.00 37.34 590 LEU A CA 1
ATOM 4673 C C . LEU A 1 590 ? -45.880 -47.747 -4.748 1.00 37.34 590 LEU A C 1
ATOM 4675 O O . LEU A 1 590 ? -45.114 -46.813 -4.507 1.00 37.34 590 LEU A O 1
ATOM 4679 N N . ASP A 1 591 ? -46.576 -47.856 -5.877 1.00 37.88 591 ASP A N 1
ATOM 4680 C CA . ASP A 1 591 ? -47.187 -46.705 -6.527 1.00 37.88 591 ASP A CA 1
ATOM 4681 C C . ASP A 1 591 ? -48.104 -46.014 -5.507 1.00 37.88 591 ASP A C 1
ATOM 4683 O O . ASP A 1 591 ? -48.857 -46.695 -4.816 1.00 37.88 591 ASP A O 1
ATOM 4687 N N . ASP A 1 592 ? -47.970 -44.691 -5.402 1.00 39.03 592 ASP A N 1
ATOM 4688 C CA . ASP A 1 592 ? -48.908 -43.698 -4.847 1.00 39.03 592 ASP A CA 1
ATOM 4689 C C . ASP A 1 592 ? -48.148 -42.661 -4.018 1.00 39.03 592 ASP A C 1
ATOM 4691 O O . ASP A 1 592 ? -47.793 -42.898 -2.868 1.00 39.03 592 ASP A O 1
ATOM 4695 N N . PHE A 1 593 ? -47.897 -41.492 -4.617 1.00 37.06 593 PHE A N 1
ATOM 4696 C CA . PHE A 1 593 ? -48.236 -40.175 -4.052 1.00 37.06 593 PHE A CA 1
ATOM 4697 C C . PHE A 1 593 ? -47.755 -39.064 -5.004 1.00 37.06 593 PHE A C 1
ATOM 4699 O O . PHE A 1 593 ? -46.819 -38.308 -4.735 1.00 37.06 593 PHE A O 1
ATOM 4706 N N . SER A 1 594 ? -48.419 -38.951 -6.155 1.00 41.00 594 SER A N 1
ATOM 4707 C CA . SER A 1 594 ? -48.524 -37.681 -6.868 1.00 41.00 594 SER A CA 1
ATOM 4708 C C . SER A 1 594 ? -49.760 -36.958 -6.344 1.00 41.00 594 SER A C 1
ATOM 4710 O O . SER A 1 594 ? -50.860 -37.418 -6.610 1.00 41.00 594 SER A O 1
ATOM 4712 N N . GLU A 1 595 ? -49.586 -35.873 -5.590 1.00 38.50 595 GLU A N 1
ATOM 4713 C CA . GLU A 1 595 ? -50.468 -34.692 -5.561 1.00 38.50 595 GLU A CA 1
ATOM 4714 C C . GLU A 1 595 ? -50.214 -33.840 -4.310 1.00 38.50 595 GLU A C 1
ATOM 4716 O O . GLU A 1 595 ? -49.949 -34.351 -3.226 1.00 38.50 595 GLU A O 1
ATOM 4721 N N . LYS A 1 596 ? -50.427 -32.527 -4.481 1.00 39.81 596 LYS A N 1
ATOM 4722 C CA . LYS A 1 596 ? -50.473 -31.448 -3.474 1.00 39.81 596 LYS A CA 1
ATOM 4723 C C . LYS A 1 596 ? -49.126 -30.795 -3.152 1.00 39.81 596 LYS A C 1
ATOM 4725 O O . LYS A 1 596 ? -48.367 -31.250 -2.310 1.00 39.81 596 LYS A O 1
ATOM 4730 N N . PHE A 1 597 ? -48.868 -29.663 -3.808 1.00 39.31 597 PHE A N 1
ATOM 4731 C CA . PHE A 1 597 ? -48.894 -28.318 -3.199 1.00 39.31 597 PHE A CA 1
ATOM 4732 C C . PHE A 1 597 ? -48.168 -27.317 -4.121 1.00 39.31 597 PHE A C 1
ATOM 4734 O O . PHE A 1 597 ? -46.961 -27.110 -4.016 1.00 39.31 597 PHE A O 1
ATOM 4741 N N . LEU A 1 598 ? -48.919 -26.654 -5.005 1.00 35.41 598 LEU A N 1
ATOM 4742 C CA . LEU A 1 598 ? -48.529 -25.377 -5.613 1.00 35.41 598 LEU A CA 1
ATOM 4743 C C . LEU A 1 598 ? -49.511 -24.314 -5.105 1.00 35.41 598 LEU A C 1
ATOM 4745 O O . LEU A 1 598 ? -50.714 -24.495 -5.298 1.00 35.41 598 LEU A O 1
ATOM 4749 N N . PRO A 1 599 ? -49.056 -23.241 -4.434 1.00 48.03 599 PRO A N 1
ATOM 4750 C CA . PRO A 1 599 ? -49.929 -22.136 -4.094 1.00 48.03 599 PRO A CA 1
ATOM 4751 C C . PRO A 1 599 ? -50.061 -21.161 -5.269 1.00 48.03 599 PRO A C 1
ATOM 4753 O O . PRO A 1 599 ? -49.086 -20.657 -5.828 1.00 48.03 599 PRO A O 1
ATOM 4756 N N . ASP A 1 600 ? -51.331 -20.947 -5.567 1.00 36.19 600 ASP A N 1
ATOM 4757 C CA . ASP A 1 600 ? -52.004 -19.948 -6.380 1.00 36.19 600 ASP A CA 1
ATOM 4758 C C . ASP A 1 600 ? -51.418 -18.524 -6.243 1.00 36.19 600 ASP A C 1
ATOM 4760 O O . ASP A 1 600 ? -51.296 -17.987 -5.137 1.00 36.19 600 ASP A O 1
ATOM 4764 N N . TYR A 1 601 ? -51.071 -17.895 -7.370 1.00 40.81 601 TYR A N 1
ATOM 4765 C CA . TYR A 1 601 ? -50.790 -16.460 -7.454 1.00 40.81 601 TYR A CA 1
ATOM 4766 C C . TYR A 1 601 ? -51.780 -15.829 -8.429 1.00 40.81 601 TYR A C 1
ATOM 4768 O O . TYR A 1 601 ? -51.649 -15.953 -9.646 1.00 40.81 601 TYR A O 1
ATOM 4776 N N . GLY A 1 602 ? -52.761 -15.135 -7.851 1.00 34.62 602 GLY A N 1
ATOM 4777 C CA . GLY A 1 602 ? -53.822 -14.435 -8.557 1.00 34.62 602 GLY A CA 1
ATOM 4778 C C . GLY A 1 602 ? -53.306 -13.402 -9.558 1.00 34.62 602 GLY A C 1
ATOM 4779 O O . GLY A 1 602 ? -52.549 -12.487 -9.218 1.00 34.62 602 GLY A O 1
ATOM 4780 N N . LEU A 1 603 ? -53.786 -13.549 -10.792 1.00 35.69 603 LEU A N 1
ATOM 4781 C CA . LEU A 1 603 ? -53.783 -12.521 -11.820 1.00 35.69 603 LEU A CA 1
ATOM 4782 C C . LEU A 1 603 ? -54.591 -11.314 -11.341 1.00 35.69 603 LEU A C 1
ATOM 4784 O O . LEU A 1 603 ? -55.758 -11.427 -10.971 1.00 35.69 603 LEU A O 1
ATOM 4788 N N . ARG A 1 604 ? -53.958 -10.142 -11.381 1.00 37.50 604 ARG A N 1
ATOM 4789 C CA . ARG A 1 604 ? -54.628 -8.854 -11.246 1.00 37.50 604 ARG A CA 1
ATOM 4790 C C . ARG A 1 604 ? -54.700 -8.236 -12.636 1.00 37.50 604 ARG A C 1
ATOM 4792 O O . ARG A 1 604 ? -53.677 -7.865 -13.203 1.00 37.50 604 ARG A O 1
ATOM 4799 N N . GLU A 1 605 ? -55.912 -8.189 -13.169 1.00 39.19 605 GLU A N 1
ATOM 4800 C CA . GLU A 1 605 ? -56.258 -7.517 -14.414 1.00 39.19 605 GLU A CA 1
ATOM 4801 C C . GLU A 1 605 ? -56.069 -5.998 -14.286 1.00 39.19 605 GLU A C 1
ATOM 4803 O O . GLU A 1 605 ? -56.556 -5.355 -13.356 1.00 39.19 605 GLU A O 1
ATOM 4808 N N . SER A 1 606 ? -55.364 -5.429 -15.254 1.00 37.69 606 SER A N 1
ATOM 4809 C CA . SER A 1 606 ? -55.448 -4.034 -15.689 1.00 37.69 606 SER A CA 1
ATOM 4810 C C . SER A 1 606 ? -54.852 -4.048 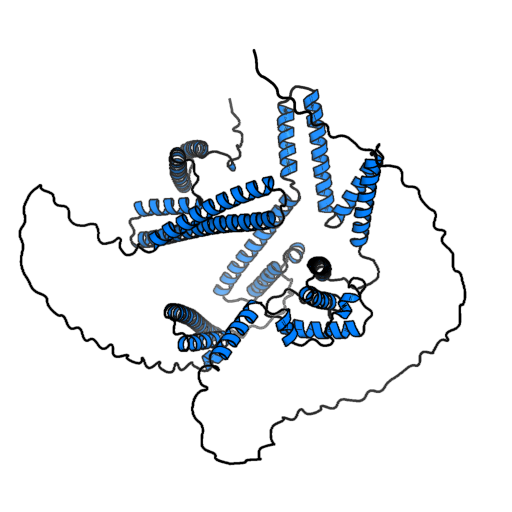-17.093 1.00 37.69 606 SER A C 1
ATOM 4812 O O . SER A 1 606 ? -53.727 -4.505 -17.259 1.00 37.69 606 SER A O 1
ATOM 4814 N N . GLY A 1 607 ? -55.536 -3.684 -18.162 1.00 34.06 607 GLY A N 1
ATOM 4815 C CA . GLY A 1 607 ? -56.490 -2.600 -18.309 1.00 34.06 607 GLY A CA 1
ATOM 4816 C C . GLY A 1 607 ? -56.077 -1.950 -19.622 1.00 34.06 607 GLY A C 1
ATOM 4817 O O . GLY A 1 607 ? -55.012 -1.346 -19.705 1.00 34.06 607 GLY A O 1
ATOM 4818 N N . VAL A 1 608 ? -56.865 -2.229 -20.653 1.00 38.28 608 VAL A N 1
ATOM 4819 C CA . VAL A 1 608 ? -56.677 -1.842 -22.051 1.00 38.28 608 VAL A CA 1
ATOM 4820 C C . VAL A 1 608 ? -56.566 -0.320 -22.176 1.00 38.28 608 VAL A C 1
ATOM 4822 O O . VAL A 1 608 ? -57.407 0.405 -21.651 1.00 38.28 608 VAL A O 1
ATOM 4825 N N . LEU A 1 609 ? -55.551 0.148 -22.901 1.00 37.38 609 LEU A N 1
ATOM 4826 C CA . LEU A 1 609 ? -55.542 1.462 -23.538 1.00 37.38 609 LEU A CA 1
ATOM 4827 C C . LEU A 1 609 ? -54.852 1.295 -24.895 1.00 37.38 609 LEU A C 1
ATOM 4829 O O . LEU A 1 609 ? -53.627 1.237 -24.997 1.00 37.38 609 LEU A O 1
ATOM 4833 N N . GLU A 1 610 ? -55.684 1.099 -25.913 1.00 42.06 610 GLU A N 1
ATOM 4834 C CA . GLU A 1 610 ? -55.327 1.277 -27.315 1.00 42.06 610 GLU A CA 1
ATOM 4835 C C . GLU A 1 610 ? -55.199 2.778 -27.577 1.00 42.06 610 GLU A C 1
ATOM 4837 O O . GLU A 1 610 ? -56.106 3.519 -27.217 1.00 42.06 610 GLU A O 1
ATOM 4842 N N . ASP A 1 611 ? -54.098 3.216 -28.192 1.00 36.19 611 ASP A N 1
ATOM 4843 C CA . ASP A 1 611 ? -54.087 4.417 -29.030 1.00 36.19 611 ASP A CA 1
ATOM 4844 C C . ASP A 1 611 ? -52.820 4.482 -29.904 1.00 36.19 611 ASP A C 1
ATOM 4846 O O . ASP A 1 611 ? -51.690 4.436 -29.418 1.00 36.19 611 ASP A O 1
ATOM 4850 N N . GLY A 1 612 ? -53.043 4.626 -31.216 1.00 34.97 612 GLY A N 1
ATOM 4851 C CA . GLY A 1 612 ? -52.231 5.472 -32.099 1.00 34.97 612 GLY A CA 1
ATOM 4852 C C . GLY A 1 612 ? -50.899 4.940 -32.641 1.00 34.97 612 GLY A C 1
ATOM 4853 O O . GLY A 1 612 ? -49.849 5.496 -32.336 1.00 34.97 612 GLY A O 1
ATOM 4854 N N . PHE A 1 613 ? -50.925 3.959 -33.552 1.00 33.69 613 PHE A N 1
ATOM 4855 C CA . PHE A 1 613 ? -49.807 3.724 -34.481 1.00 33.69 613 PHE A CA 1
ATOM 4856 C C . PHE A 1 613 ? -49.937 4.641 -35.711 1.00 33.69 613 PHE A C 1
ATOM 4858 O O . PHE A 1 613 ? -50.711 4.360 -36.629 1.00 33.69 613 PHE A O 1
ATOM 4865 N N . GLU A 1 614 ? -49.159 5.725 -35.752 1.00 37.91 614 GLU A N 1
ATOM 4866 C CA . GLU A 1 614 ? -48.928 6.495 -36.979 1.00 37.91 614 GLU A CA 1
ATOM 4867 C C . GLU A 1 614 ? -47.852 5.824 -37.847 1.00 37.91 614 GLU A C 1
ATOM 4869 O O . GLU A 1 614 ? -46.742 5.514 -37.413 1.00 37.91 614 GLU A O 1
ATOM 4874 N N . LYS A 1 615 ? -48.228 5.588 -39.107 1.00 41.97 615 LYS A N 1
ATOM 4875 C CA . LYS A 1 615 ? -47.389 5.081 -40.197 1.00 41.97 615 LYS A CA 1
ATOM 4876 C C . LYS A 1 615 ? -46.305 6.099 -40.561 1.00 41.97 615 LYS A C 1
ATOM 4878 O O . LYS A 1 615 ? -46.622 7.246 -40.860 1.00 41.97 615 LYS A O 1
ATOM 4883 N N . VAL A 1 616 ? -45.061 5.642 -40.682 1.00 38.12 616 VAL A N 1
ATOM 4884 C CA . VAL A 1 616 ? -43.973 6.373 -41.356 1.00 38.12 616 VAL A CA 1
ATOM 4885 C C . VAL A 1 616 ? -43.551 5.569 -42.596 1.00 38.12 616 VAL A C 1
ATOM 4887 O O . VAL A 1 616 ? -43.476 4.340 -42.507 1.00 38.12 616 VAL A O 1
ATOM 4890 N N . PRO A 1 617 ? -43.351 6.208 -43.765 1.00 46.47 617 PRO A N 1
ATOM 4891 C CA . PRO A 1 617 ? -43.280 5.506 -45.038 1.00 46.47 617 PRO A CA 1
ATOM 4892 C C . PRO A 1 617 ? -41.900 4.906 -45.327 1.00 46.47 617 PRO A C 1
ATOM 4894 O O . PRO A 1 617 ? -40.854 5.472 -45.013 1.00 46.47 617 PRO A O 1
ATOM 4897 N N . LEU A 1 618 ? -41.964 3.751 -45.986 1.00 39.16 618 LEU A N 1
ATOM 4898 C CA . LEU A 1 618 ? -40.894 3.046 -46.680 1.00 39.16 618 LEU A CA 1
ATOM 4899 C C . LEU A 1 618 ? -40.278 3.977 -47.744 1.00 39.16 618 LEU A C 1
ATOM 4901 O O . LEU A 1 618 ? -41.012 4.491 -48.588 1.00 39.16 618 LEU A O 1
ATOM 4905 N N . LEU A 1 619 ? -38.961 4.194 -47.712 1.00 38.09 619 LEU A N 1
ATOM 4906 C CA . LEU A 1 619 ? -38.231 4.845 -48.802 1.00 38.09 619 LEU A CA 1
ATOM 4907 C C . LEU A 1 619 ? -37.339 3.833 -49.517 1.00 38.09 619 LEU A C 1
ATOM 4909 O O . LEU A 1 619 ? -36.598 3.071 -48.895 1.00 38.09 619 LEU A O 1
ATOM 4913 N N . ASP A 1 620 ? -37.483 3.862 -50.837 1.00 33.56 620 ASP A N 1
ATOM 4914 C CA . ASP A 1 620 ? -36.917 2.969 -51.832 1.00 33.56 620 ASP A CA 1
ATOM 4915 C C . ASP A 1 620 ? -35.388 2.981 -51.886 1.00 33.56 620 ASP A C 1
ATOM 4917 O O . ASP A 1 620 ? -34.732 4.025 -51.865 1.00 33.56 620 ASP A O 1
ATOM 4921 N N . ALA A 1 621 ? -34.835 1.785 -52.074 1.00 40.59 621 ALA A N 1
ATOM 4922 C CA . ALA A 1 621 ? -33.467 1.571 -52.506 1.00 40.59 621 ALA A CA 1
ATOM 4923 C C . ALA A 1 621 ? -33.348 1.827 -54.018 1.00 40.59 621 ALA A C 1
ATOM 4925 O O . ALA A 1 621 ? -33.981 1.142 -54.824 1.00 40.59 621 ALA A O 1
ATOM 4926 N N . LYS A 1 622 ? -32.483 2.767 -54.412 1.00 37.34 622 LYS A N 1
ATOM 4927 C CA . LYS A 1 622 ? -31.944 2.854 -55.775 1.00 37.34 622 LYS A CA 1
ATOM 4928 C C . LYS A 1 622 ? -30.429 3.051 -55.750 1.00 37.34 622 LYS A C 1
ATOM 4930 O O . LYS A 1 622 ? -29.933 4.036 -55.219 1.00 37.34 622 LYS A O 1
ATOM 4935 N N . ALA A 1 623 ? -29.768 2.044 -56.319 1.00 39.81 623 ALA A N 1
ATOM 4936 C CA . ALA A 1 623 ? -28.595 2.064 -57.191 1.00 39.81 623 ALA A CA 1
ATOM 4937 C C . ALA A 1 623 ? -27.640 3.267 -57.120 1.00 39.81 623 ALA A C 1
ATOM 4939 O O . ALA A 1 623 ? -27.995 4.357 -57.560 1.00 39.81 623 ALA A O 1
ATOM 4940 N N . ILE A 1 624 ? -26.387 2.993 -56.738 1.00 36.91 624 ILE A N 1
ATOM 4941 C CA . ILE A 1 624 ? -25.202 3.615 -57.342 1.00 36.91 624 ILE A CA 1
ATOM 4942 C C . ILE A 1 624 ? -24.166 2.502 -57.550 1.00 36.91 624 ILE A C 1
ATOM 4944 O O . ILE A 1 624 ? -23.658 1.921 -56.590 1.00 36.91 624 ILE A O 1
ATOM 4948 N N . GLU A 1 625 ? -23.953 2.177 -58.822 1.00 39.41 625 GLU A N 1
ATOM 4949 C CA . GLU A 1 625 ? -22.830 1.411 -59.358 1.00 39.41 625 GLU A CA 1
ATOM 4950 C C . GLU A 1 625 ? -21.582 2.304 -59.474 1.00 39.41 625 GLU A C 1
ATOM 4952 O O . GLU A 1 625 ? -21.694 3.527 -59.520 1.00 39.41 625 GLU A O 1
ATOM 4957 N N . ASP A 1 626 ? -20.437 1.629 -59.586 1.00 37.88 626 ASP A N 1
ATOM 4958 C CA . ASP A 1 626 ? -19.175 2.056 -60.198 1.00 37.88 626 ASP A CA 1
ATOM 4959 C C . ASP A 1 626 ? -18.325 3.169 -59.564 1.00 37.88 626 ASP A C 1
ATOM 4961 O O . ASP A 1 626 ? -18.694 4.332 -59.477 1.00 37.88 626 ASP A O 1
ATOM 4965 N N . GLU A 1 627 ? -17.116 2.756 -59.160 1.00 38.16 627 GLU A N 1
ATOM 4966 C CA . GLU A 1 627 ? -15.787 3.268 -59.561 1.00 38.16 627 GLU A CA 1
ATOM 4967 C C . GLU A 1 627 ? -14.786 2.713 -58.523 1.00 38.16 627 GLU A C 1
ATOM 4969 O O . GLU A 1 627 ? -14.912 2.925 -57.323 1.00 38.16 627 GLU A O 1
ATOM 4974 N N . GLY A 1 628 ? -13.861 1.817 -58.857 1.00 33.94 628 GLY A N 1
ATOM 4975 C CA . GLY A 1 628 ? -12.688 2.078 -59.681 1.00 33.94 628 GLY A CA 1
ATOM 4976 C C . GLY A 1 628 ? -11.492 1.433 -58.970 1.00 33.94 628 GLY A C 1
ATOM 4977 O O . GLY A 1 628 ? -11.013 1.928 -57.951 1.00 33.94 628 GLY A O 1
ATOM 4978 N N . TRP A 1 629 ? -11.049 0.278 -59.465 1.00 37.81 629 TRP A N 1
ATOM 4979 C CA . TRP A 1 629 ? -9.845 -0.400 -58.991 1.00 37.81 629 TRP A CA 1
ATOM 4980 C C . TRP A 1 629 ? -8.618 0.400 -59.441 1.00 37.81 629 TRP A C 1
ATOM 4982 O O . TRP A 1 629 ? -8.376 0.514 -60.639 1.00 37.81 629 TRP A O 1
ATOM 4992 N N . MET A 1 630 ? -7.838 0.940 -58.500 1.00 35.62 630 MET A N 1
ATOM 4993 C CA . MET A 1 630 ? -6.474 1.389 -58.786 1.00 35.62 630 MET A CA 1
ATOM 4994 C C . MET A 1 630 ? -5.477 0.330 -58.318 1.00 35.62 630 MET A C 1
ATOM 4996 O O . MET A 1 630 ? -5.326 0.073 -57.122 1.00 35.62 630 MET A O 1
ATOM 5000 N N . GLU A 1 631 ? -4.811 -0.271 -59.305 1.00 39.03 631 GLU A N 1
ATOM 5001 C CA . GLU A 1 631 ? -3.540 -0.975 -59.171 1.00 39.03 631 GLU A CA 1
ATOM 5002 C C . GLU A 1 631 ? -2.521 -0.087 -58.451 1.00 39.03 631 GLU A C 1
ATOM 5004 O O . GLU A 1 631 ? -2.337 1.083 -58.787 1.00 39.03 631 GLU A O 1
ATOM 5009 N N . VAL A 1 632 ? -1.838 -0.657 -57.459 1.00 39.31 632 VAL A N 1
ATOM 5010 C CA . VAL A 1 632 ? -0.668 -0.035 -56.839 1.00 39.31 632 VAL A CA 1
ATOM 5011 C C . VAL A 1 632 ? 0.540 -0.881 -57.204 1.00 39.31 632 VAL A C 1
ATOM 5013 O O . VAL A 1 632 ? 0.723 -1.984 -56.686 1.00 39.31 632 VAL A O 1
ATOM 5016 N N . ASP A 1 633 ? 1.349 -0.338 -58.110 1.00 35.78 633 ASP A N 1
ATOM 5017 C CA . ASP A 1 633 ? 2.636 -0.875 -58.532 1.00 35.78 633 ASP A CA 1
ATOM 5018 C C . ASP A 1 633 ? 3.582 -1.078 -57.342 1.00 35.78 633 ASP A C 1
ATOM 5020 O O . ASP A 1 633 ? 3.927 -0.148 -56.603 1.00 35.78 633 ASP A O 1
ATOM 5024 N N . ALA A 1 634 ? 4.059 -2.311 -57.196 1.00 38.69 634 ALA A N 1
ATOM 5025 C CA . ALA A 1 634 ? 5.139 -2.666 -56.293 1.00 38.69 634 ALA A CA 1
ATOM 5026 C C . ALA A 1 634 ? 6.472 -2.153 -56.860 1.00 38.69 634 ALA A C 1
ATOM 5028 O O . ALA A 1 634 ? 7.050 -2.752 -57.764 1.00 38.69 634 ALA A O 1
ATOM 5029 N N . LYS A 1 635 ? 6.985 -1.046 -56.309 1.00 38.69 635 LYS A N 1
ATOM 5030 C CA . LYS A 1 635 ? 8.367 -0.611 -56.542 1.00 38.69 635 LYS A CA 1
ATOM 5031 C C . LYS A 1 635 ? 9.310 -1.216 -55.504 1.00 38.69 635 LYS A C 1
ATOM 5033 O O . LYS A 1 635 ? 9.307 -0.853 -54.329 1.00 38.69 635 LYS A O 1
ATOM 5038 N N . GLU A 1 636 ? 10.105 -2.147 -56.015 1.00 40.09 636 GLU A N 1
ATOM 5039 C CA . GLU A 1 636 ? 11.414 -2.599 -55.548 1.00 40.09 636 GLU A CA 1
ATOM 5040 C C . GLU A 1 636 ? 12.221 -1.456 -54.907 1.00 40.09 636 GLU A C 1
ATOM 5042 O O . GLU A 1 636 ? 12.422 -0.402 -55.513 1.00 40.09 636 GLU A O 1
ATOM 5047 N N . THR A 1 637 ? 12.679 -1.651 -53.668 1.00 41.66 637 THR A N 1
ATOM 5048 C CA . THR A 1 637 ? 13.660 -0.764 -53.029 1.00 41.66 637 THR A CA 1
ATOM 5049 C C . THR A 1 637 ? 14.848 -1.581 -52.543 1.00 41.66 637 THR A C 1
ATOM 5051 O O . THR A 1 637 ? 14.732 -2.457 -51.684 1.00 41.66 637 THR A O 1
ATOM 5054 N N . ASP A 1 638 ? 15.993 -1.271 -53.142 1.00 37.94 638 ASP A N 1
ATOM 5055 C CA . ASP A 1 638 ? 17.306 -1.829 -52.862 1.00 37.94 638 ASP A CA 1
ATOM 5056 C C . ASP A 1 638 ? 17.779 -1.543 -51.430 1.00 37.94 638 ASP A C 1
ATOM 5058 O O . ASP A 1 638 ? 17.731 -0.418 -50.925 1.00 37.94 638 ASP A O 1
ATOM 5062 N N . LEU A 1 639 ? 18.307 -2.586 -50.789 1.00 40.41 639 LEU A N 1
ATOM 5063 C CA . LEU A 1 639 ? 18.998 -2.540 -49.502 1.00 40.41 639 LEU A CA 1
ATOM 5064 C C . LEU A 1 639 ? 20.478 -2.168 -49.696 1.00 40.41 639 LEU A C 1
ATOM 5066 O O . LEU A 1 639 ? 21.184 -2.893 -50.399 1.00 40.41 639 LEU A O 1
ATOM 5070 N N . PRO A 1 640 ? 21.023 -1.152 -48.999 1.00 50.53 640 PRO A N 1
ATOM 5071 C CA . PRO A 1 640 ? 22.467 -0.993 -48.911 1.00 50.53 640 PRO A CA 1
ATOM 5072 C C . PRO A 1 640 ? 23.091 -1.732 -47.717 1.00 50.53 640 PRO A C 1
ATOM 5074 O O . PRO A 1 640 ? 22.544 -1.858 -46.621 1.00 50.53 640 PRO A O 1
ATOM 5077 N N . ALA A 1 641 ? 24.300 -2.203 -48.006 1.00 36.06 641 ALA A N 1
ATOM 5078 C CA . ALA A 1 641 ? 25.147 -3.129 -47.283 1.00 36.06 641 ALA A CA 1
ATOM 5079 C C . ALA A 1 641 ? 25.534 -2.769 -45.834 1.00 36.06 641 ALA A C 1
ATOM 5081 O O . ALA A 1 641 ? 25.772 -1.629 -45.439 1.00 36.06 641 ALA A O 1
ATOM 5082 N N . VAL A 1 642 ? 25.717 -3.855 -45.086 1.00 38.38 642 VAL A N 1
ATOM 5083 C CA . VAL A 1 642 ? 26.276 -3.992 -43.740 1.00 38.38 642 VAL A CA 1
ATOM 5084 C C . VAL A 1 642 ? 27.715 -3.461 -43.660 1.00 38.38 642 VAL A C 1
ATOM 5086 O O . VAL A 1 642 ? 28.627 -4.034 -44.253 1.00 38.38 642 VAL A O 1
ATOM 5089 N N . ALA A 1 643 ? 27.954 -2.443 -42.826 1.00 40.47 643 ALA A N 1
ATOM 5090 C CA . ALA A 1 643 ? 29.297 -2.025 -42.418 1.00 40.47 643 ALA A CA 1
ATOM 5091 C C . ALA A 1 643 ? 29.583 -2.436 -40.962 1.00 40.47 643 ALA A C 1
ATOM 5093 O O . ALA A 1 643 ? 29.002 -1.925 -40.004 1.00 40.47 643 ALA A O 1
ATOM 5094 N N . LYS A 1 644 ? 30.520 -3.380 -40.814 1.00 43.12 644 LYS A N 1
ATOM 5095 C CA . LYS A 1 644 ? 31.119 -3.840 -39.553 1.00 43.12 644 LYS A CA 1
ATOM 5096 C C . LYS A 1 644 ? 31.796 -2.667 -38.828 1.00 43.12 644 LYS A C 1
ATOM 5098 O O . LYS A 1 644 ? 32.695 -2.047 -39.390 1.00 43.12 644 LYS A O 1
ATOM 5103 N N . LYS A 1 645 ? 31.457 -2.414 -37.556 1.00 41.22 645 LYS A N 1
ATOM 5104 C CA . LYS A 1 645 ? 32.277 -1.578 -36.660 1.00 41.22 645 LYS A CA 1
ATOM 5105 C C . LYS A 1 645 ? 32.874 -2.408 -35.532 1.00 41.22 645 LYS A C 1
ATOM 5107 O O . LYS A 1 645 ? 32.175 -3.054 -34.757 1.00 41.22 645 LYS A O 1
ATOM 5112 N N . ALA A 1 646 ? 34.202 -2.381 -35.514 1.00 40.06 646 ALA A N 1
ATOM 5113 C CA . ALA A 1 646 ? 35.082 -3.066 -34.595 1.00 40.06 646 ALA A CA 1
ATOM 5114 C C . ALA A 1 646 ? 34.989 -2.502 -33.172 1.00 40.06 646 ALA A C 1
ATOM 5116 O O . ALA A 1 646 ? 34.899 -1.296 -32.942 1.00 40.06 646 ALA A O 1
ATOM 5117 N N . ASN A 1 647 ? 35.051 -3.432 -32.229 1.00 40.34 647 ASN A N 1
ATOM 5118 C CA . ASN A 1 647 ? 35.112 -3.244 -30.793 1.00 40.34 647 ASN A CA 1
ATOM 5119 C C . ASN A 1 647 ? 36.553 -2.866 -30.399 1.00 40.34 647 ASN A C 1
ATOM 5121 O O . ASN A 1 647 ? 37.469 -3.650 -30.650 1.00 40.34 647 ASN A O 1
ATOM 5125 N N . LYS A 1 648 ? 36.778 -1.691 -29.797 1.00 44.56 648 LYS A N 1
ATOM 5126 C CA . LYS A 1 648 ? 38.089 -1.313 -29.240 1.00 44.56 648 LYS A CA 1
ATOM 5127 C C . LYS A 1 648 ? 37.928 -0.903 -27.776 1.00 44.56 648 LYS A C 1
ATOM 5129 O O . LYS A 1 648 ? 37.648 0.245 -27.451 1.00 44.56 648 LYS A O 1
ATOM 5134 N N . ASN A 1 649 ? 38.098 -1.896 -26.905 1.00 37.56 649 ASN A N 1
ATOM 5135 C CA . ASN A 1 649 ? 38.359 -1.722 -25.482 1.00 37.56 649 ASN A CA 1
ATOM 5136 C C . ASN A 1 649 ? 39.807 -1.241 -25.305 1.00 37.56 649 ASN A C 1
ATOM 5138 O O . ASN A 1 649 ? 40.735 -1.986 -25.608 1.00 37.56 649 ASN A O 1
ATOM 5142 N N . GLY A 1 650 ? 39.998 -0.026 -24.793 1.00 34.66 650 GLY A N 1
ATOM 5143 C CA . GLY A 1 650 ? 41.274 0.457 -24.264 1.00 34.66 650 GLY A CA 1
ATOM 5144 C C . GLY A 1 650 ? 41.142 0.652 -22.758 1.00 34.66 650 GLY A C 1
ATOM 5145 O O . GLY A 1 650 ? 40.511 1.604 -22.311 1.00 34.66 650 GLY A O 1
ATOM 5146 N N . LYS A 1 651 ? 41.676 -0.296 -21.985 1.00 38.84 651 LYS A N 1
ATOM 5147 C CA . LYS A 1 651 ? 41.777 -0.254 -20.524 1.00 38.84 651 LYS A CA 1
ATOM 5148 C C . LYS A 1 651 ? 43.249 -0.015 -20.203 1.00 38.84 651 LYS A C 1
ATOM 5150 O O . LYS A 1 651 ? 44.024 -0.963 -20.214 1.00 38.84 651 LYS A O 1
ATOM 5155 N N . GLU A 1 652 ? 43.622 1.238 -19.970 1.00 40.00 652 GLU A N 1
ATOM 5156 C CA . GLU A 1 652 ? 44.966 1.590 -19.513 1.00 40.00 652 GLU A CA 1
ATOM 5157 C C . GLU A 1 652 ? 45.100 1.323 -18.012 1.00 40.00 652 GLU A C 1
ATOM 5159 O O . GLU A 1 652 ? 44.312 1.778 -17.179 1.00 40.00 652 GLU A O 1
ATOM 5164 N N . THR A 1 653 ? 46.102 0.515 -17.696 1.00 44.47 653 THR A N 1
ATOM 5165 C CA . THR A 1 653 ? 46.644 0.251 -16.371 1.00 44.47 653 THR A CA 1
ATOM 5166 C C . THR A 1 653 ? 47.678 1.322 -16.048 1.00 44.47 653 THR A C 1
ATOM 5168 O O . THR A 1 653 ? 48.689 1.419 -16.735 1.00 44.47 653 THR A O 1
ATOM 5171 N N . SER A 1 654 ? 47.456 2.104 -14.991 1.00 46.00 654 SER A N 1
ATOM 5172 C CA . SER A 1 654 ? 48.503 2.940 -14.403 1.00 46.00 654 SER A CA 1
ATOM 5173 C C . SER A 1 654 ? 49.395 2.072 -13.511 1.00 46.00 654 SER A C 1
ATOM 5175 O O . SER A 1 654 ? 48.979 1.652 -12.424 1.00 46.00 654 SER A O 1
ATOM 5177 N N . GLU A 1 655 ? 50.600 1.796 -13.993 1.00 48.78 655 GLU A N 1
ATOM 5178 C CA . GLU A 1 655 ? 51.719 1.283 -13.211 1.00 48.78 655 GLU A CA 1
ATOM 5179 C C . GLU A 1 655 ? 52.272 2.357 -12.268 1.00 48.78 655 GLU A C 1
ATOM 5181 O O . GLU A 1 655 ? 52.297 3.550 -12.568 1.00 48.78 655 GLU A O 1
ATOM 5186 N N . LYS A 1 656 ? 52.701 1.888 -11.097 1.00 47.78 656 LYS A N 1
ATOM 5187 C CA . LYS A 1 656 ? 53.507 2.613 -10.120 1.00 47.78 656 LYS A CA 1
ATOM 5188 C C . LYS A 1 656 ? 54.975 2.511 -10.532 1.00 47.78 656 LYS A C 1
ATOM 5190 O O . LYS A 1 656 ? 55.409 1.392 -10.768 1.00 47.78 656 LYS A O 1
ATOM 5195 N N . HIS A 1 657 ? 55.728 3.605 -10.447 1.00 41.59 657 HIS A N 1
ATOM 5196 C CA . HIS A 1 657 ? 57.085 3.656 -9.879 1.00 41.59 657 HIS A CA 1
ATOM 5197 C C . HIS A 1 657 ? 57.559 5.112 -9.765 1.00 41.59 657 HIS A C 1
ATOM 5199 O O . HIS A 1 657 ? 57.275 5.914 -10.651 1.00 41.59 657 HIS A O 1
ATOM 5205 N N . GLY A 1 658 ? 58.268 5.414 -8.670 1.00 47.19 658 GLY A N 1
ATOM 5206 C CA . GLY A 1 658 ? 58.833 6.727 -8.337 1.00 47.19 658 GLY A CA 1
ATOM 5207 C C . GLY A 1 658 ? 58.226 7.316 -7.083 1.00 47.19 658 GLY A C 1
ATOM 5208 O O . GLY A 1 658 ? 57.375 8.215 -7.240 1.00 47.19 658 GLY A O 1
#

pLDDT: mean 76.4, std 22.47, range [31.58, 98.25]

Organism: NCBI:txid568900

Foldseek 3Di:
DDDPPDPPPVVPDQLVRLLVVLVVVLPDPPDDPVRNVVSVLSNVLSVVVVVVCVPPVDDQPCNVLVSLLVVLVVCLVVDPDPVVNVVSVVVNVVSVVVSLVVVLVVLVVVLVVLVVVLVVLVVVLVVDDDPVVNVVSVVVNVVSVVVNVVSVVVNVVSVVVVVCVVPPPPPDDDDDDDDDDDDDDDDDDDDDDDDDDDDDDPPDPPPPPDPDDPVVLCVVCVPLVVVLVVLVVVLVVDPDPVVNVVSVVVNVVSVVVSVVVVVVVVVVVVVVVVPPPDDDDDDDDDDDDQPDDDPVLCVVPVVLVVVLSVLVVVLVVDPDPVVNVVSVVVNVVSVVVSVVVVVVVVVVVVVLLDPPVLVVLLVVLVVVLVVDPDPVVNVVSVVVNVVSVVVSVLSVQCVVVPPLSVLVSVLVVLVVVLVVDPDPVSNVVSVVVNVVSVVVNVVVPPPPPDDPDADPVLVVVLVVLVVQCVVCVVVVPLLSLLLSLLVNLLSVQQPDRVDDDDPPDDPPCLVVVQVRSQVSLVVCVVDDDDPSRDPVSNVSYDNGGDSVNSCVSVNDVVVVVVVVVVVVVVVVVPPPPPDDDDDDDDDDDDDDDPDDDDDDDDDDDDDDDDDDDDDDDDDDDDDDDDDDDDDDDDDDDDDDDDDDDDDDDDDDDDDDDD

Sequence (658 aa):
MGTKLKKSNAANMGPKERIVKITRRLEQDQLGPKMKAKLLARLVMLQGLADGFAKEGKQPAFPGLAMRLAIIQEKLKTEEDPARRAELEKRKANVQNRLAQKQQMRANKQCQNIKQRLSNIEAKLMKEKDPAARANLEARKANLEAKLANKENKQDTSRGVVSSADDHEQWMKVDVPKPNTSFSSAEAGASAPKVTNNAGEDQKEEDVGKLEVDEELIAAFPQVTKRLTKITLKLKTVKNPDRRKALLNRKAKVEAKLARKQESLRKEAKQEDTQVGLDGVKEEEEDFSGPEVDPQLIVAFPKVTQRLIKIALKLKTVTNEGQRQYLLQRKAKVEANLARKQQQLKNRAMKRGSFPGINRKLAMIDTQLKLVNDDTERADLEKRKVLLLRKRMEKRQAMDAGPGGHISCQLERTQALLVEATTPERQCSLESRLLHFQQRQEEASPSTLSCAPYDPRREKQKQKFIQMEQKARSNKNEKALDRIALQQVYVAHYPDPQHYVSAFGGNKSIKKRAILRAQALDLASSEQGVNWIAADMYERLPQQWSMDDEVATFGDKQQQNQKNVKKSAANNESEEDFVAVCAEEDVLSLDDFSEKFLPDYGLRESGVLEDGFEKVPLLDAKAIEDEGWMEVDAKETDLPAVAKKANKNGKETSEKHG